Protein AF-A0A937YZQ3-F1 (afdb_monomer)

Sequence (501 aa):
MYTHRLWLLGCLVLGGSLMPALVRADVIVAYEVVPPEAEGGDIDILARLLKADGTLGWEAETPTVLASSAHAETSPVVVADGEGGAFVIYELTFTEGEHKGDMDLVAQHIGADGTLLWNDGEQPVGVATSTGRESHPVALGDGAGGFIVAYEWQGEDGDVDVLAQRMSAEGESRWATDDAPALVGVSPGRERNPVLVPDGAGGVLVLFEWEGPDGTTDVMAQRVTAEGRAAWNNGEQAVDVSASPSNERAVTAVADGAGGALVAFELEFLEGEFKGDVDVMGQRITGDGVVVWNGGEQPSLLASGKGIERHPQAIGDGAGGMMVLFEYEPLEGEFAGDIDIMAQRVDSNGRLLWHDGEQSAAVSAAGGLERAPQLVPLSDGSAIAVLEHEFRNGENAGDIDVVGQRLSREGQLLWNGGEQSTMLSGAKWLERTPVALADGEGGAIVVLTAVGPEGEFEGDEDVWALRVSQEGQLLWHNGEQSVEIAGSDLLERRPGAAVVQ

Radius of gyration: 21.72 Å; Cα contacts (8 Å, |Δi|>4): 1489; chains: 1; bounding box: 56×51×57 Å

Structure (mmCIF, N/CA/C/O backbone):
data_AF-A0A937YZQ3-F1
#
_entry.id   AF-A0A937YZQ3-F1
#
loop_
_atom_site.group_PDB
_atom_site.id
_atom_site.type_symbol
_atom_site.label_atom_id
_atom_site.label_alt_id
_atom_site.label_comp_id
_atom_site.label_asym_id
_atom_site.label_entity_id
_atom_site.label_seq_id
_atom_site.pdbx_PDB_ins_code
_atom_site.Cartn_x
_atom_site.Cartn_y
_atom_site.Cartn_z
_atom_site.occupancy
_atom_site.B_iso_or_equiv
_atom_site.auth_seq_id
_atom_site.auth_comp_id
_atom_site.auth_asym_id
_atom_site.auth_atom_id
_atom_site.pdbx_PDB_model_num
ATOM 1 N N . MET A 1 1 ? 7.169 9.685 3.496 1.00 24.78 1 MET A N 1
ATOM 2 C CA . MET A 1 1 ? 6.270 9.271 4.596 1.00 24.78 1 MET A CA 1
ATOM 3 C C . MET A 1 1 ? 4.826 9.427 4.114 1.00 24.78 1 MET A C 1
ATOM 5 O O . MET A 1 1 ? 4.110 10.309 4.555 1.00 24.78 1 MET A O 1
ATOM 9 N N . TYR A 1 2 ? 4.473 8.610 3.123 1.00 21.83 2 TYR A N 1
ATOM 10 C CA . TYR A 1 2 ? 3.125 8.278 2.654 1.00 21.83 2 TYR A CA 1
ATOM 11 C C . TYR A 1 2 ? 3.290 6.839 2.157 1.00 21.83 2 TYR A C 1
ATOM 13 O O . TYR A 1 2 ? 3.729 6.610 1.038 1.00 21.83 2 TYR A O 1
ATOM 21 N N . THR A 1 3 ? 3.135 5.868 3.053 1.00 23.80 3 THR A N 1
ATOM 22 C CA . THR A 1 3 ? 3.176 4.438 2.728 1.00 23.80 3 THR A CA 1
ATOM 23 C C . THR A 1 3 ? 1.735 3.981 2.538 1.00 23.80 3 THR A C 1
ATOM 25 O O . THR A 1 3 ? 1.056 3.608 3.489 1.00 23.80 3 THR A O 1
ATOM 28 N N . HIS A 1 4 ? 1.238 4.055 1.304 1.00 27.56 4 HIS A N 1
ATOM 29 C CA . HIS A 1 4 ? -0.053 3.477 0.939 1.00 27.56 4 HIS A CA 1
ATOM 30 C C . HIS A 1 4 ? 0.079 1.951 0.882 1.00 27.56 4 HIS A C 1
ATOM 32 O O . HIS A 1 4 ? 0.784 1.407 0.034 1.00 27.56 4 HIS A O 1
ATOM 38 N N . ARG A 1 5 ? -0.571 1.253 1.820 1.00 29.44 5 ARG A N 1
ATOM 39 C CA . ARG A 1 5 ? -0.597 -0.213 1.916 1.00 29.44 5 ARG A CA 1
ATOM 40 C C . ARG A 1 5 ? -1.951 -0.727 1.441 1.00 29.44 5 ARG A C 1
ATOM 42 O O . ARG A 1 5 ? -2.900 -0.788 2.215 1.00 29.44 5 ARG A O 1
ATOM 49 N N . LEU A 1 6 ? -2.027 -1.110 0.169 1.00 27.67 6 LEU A N 1
ATOM 50 C CA . LEU A 1 6 ? -3.216 -1.735 -0.403 1.00 27.67 6 LEU A CA 1
ATOM 51 C C . LEU A 1 6 ? -3.111 -3.263 -0.297 1.00 27.67 6 LEU A C 1
ATOM 53 O O . LEU A 1 6 ? -2.271 -3.899 -0.936 1.00 27.67 6 LEU A O 1
ATOM 57 N N . TRP A 1 7 ? -3.990 -3.862 0.502 1.00 30.78 7 TRP A N 1
ATOM 58 C CA . TRP A 1 7 ? -4.153 -5.310 0.611 1.00 30.78 7 TRP A CA 1
ATOM 59 C C . TRP A 1 7 ? -4.866 -5.850 -0.629 1.00 30.78 7 TRP A C 1
ATOM 61 O O . TRP A 1 7 ? -6.093 -5.927 -0.687 1.00 30.78 7 TRP A O 1
ATOM 71 N N . LEU A 1 8 ? -4.101 -6.251 -1.643 1.00 28.42 8 LEU A N 1
ATOM 72 C CA . LEU A 1 8 ? -4.620 -7.101 -2.709 1.00 28.42 8 LEU A CA 1
ATOM 73 C C . LEU A 1 8 ? -4.782 -8.520 -2.155 1.00 28.42 8 LEU A C 1
ATOM 75 O O . LEU A 1 8 ? -3.819 -9.280 -2.056 1.00 28.42 8 LEU A O 1
ATOM 79 N N . LEU A 1 9 ? -6.024 -8.905 -1.849 1.00 31.12 9 LEU A N 1
ATOM 80 C CA . LEU A 1 9 ? -6.412 -10.313 -1.859 1.00 31.12 9 LEU A CA 1
ATOM 81 C C . LEU A 1 9 ? -6.145 -10.834 -3.281 1.00 31.12 9 LEU A C 1
ATOM 83 O O . LEU A 1 9 ? -6.948 -10.656 -4.199 1.00 31.12 9 LEU A O 1
ATOM 87 N N . GLY A 1 10 ? -4.975 -11.439 -3.479 1.00 26.52 10 GLY A N 1
ATOM 88 C CA . GLY A 1 10 ? -4.596 -12.119 -4.707 1.00 26.52 10 GLY A CA 1
ATOM 89 C C . GLY A 1 10 ? -5.469 -13.349 -4.914 1.00 26.52 10 GLY A C 1
ATOM 90 O O . GLY A 1 10 ? -5.067 -14.465 -4.611 1.00 26.52 10 GLY A O 1
ATOM 91 N N . CYS A 1 11 ? -6.677 -13.164 -5.444 1.00 28.11 11 CYS A N 1
ATOM 92 C CA . CYS A 1 11 ? -7.466 -14.264 -5.975 1.00 28.11 11 CYS A CA 1
ATOM 93 C C . CYS A 1 11 ? -7.140 -14.459 -7.456 1.00 28.11 11 CYS A C 1
ATOM 95 O O . CYS A 1 11 ? -7.618 -13.760 -8.347 1.00 28.11 11 CYS A O 1
ATOM 97 N N . LEU A 1 12 ? -6.302 -15.466 -7.677 1.00 27.59 12 LEU A N 1
ATOM 98 C CA . LEU A 1 12 ? -6.027 -16.148 -8.929 1.00 27.59 12 LEU A CA 1
ATOM 99 C C . LEU A 1 12 ? -7.336 -16.413 -9.712 1.00 27.59 12 LEU A C 1
ATOM 101 O O . LEU A 1 12 ? -8.063 -17.362 -9.418 1.00 27.59 12 LEU A O 1
ATOM 105 N N . VAL A 1 13 ? -7.648 -15.620 -10.743 1.00 27.06 13 VAL A N 1
ATOM 106 C CA . VAL A 1 13 ? -8.699 -15.983 -11.712 1.00 27.06 13 VAL A CA 1
ATOM 107 C C . VAL A 1 13 ? -8.088 -16.928 -12.745 1.00 27.06 13 VAL A C 1
ATOM 109 O O . VAL A 1 13 ? -7.795 -16.555 -13.878 1.00 27.06 13 VAL A O 1
ATOM 112 N N . LEU A 1 14 ? -7.901 -18.192 -12.360 1.00 31.12 14 LEU A N 1
ATOM 113 C CA . LEU A 1 14 ? -7.809 -19.270 -13.340 1.00 31.12 14 LEU A CA 1
ATOM 114 C C . LEU A 1 14 ? -9.235 -19.695 -13.704 1.00 31.12 14 LEU A C 1
ATOM 116 O O . LEU A 1 14 ? -9.968 -20.229 -12.881 1.00 31.12 14 LEU A O 1
ATOM 120 N N . GLY A 1 15 ? -9.613 -19.402 -14.948 1.00 29.16 15 GLY A N 1
ATOM 121 C CA . GLY A 1 15 ? -10.821 -19.827 -15.660 1.00 29.16 15 GLY A CA 1
ATOM 122 C C . GLY A 1 15 ? -11.899 -20.602 -14.889 1.00 29.16 15 GLY A C 1
ATOM 123 O O . GLY A 1 15 ? -11.780 -21.800 -14.663 1.00 29.16 15 GLY A O 1
ATOM 124 N N . GLY A 1 16 ? -13.044 -19.950 -14.672 1.00 30.64 16 GLY A N 1
ATOM 125 C CA . GLY A 1 16 ? -14.343 -20.623 -14.628 1.00 30.64 16 GLY A CA 1
ATOM 126 C C . GLY A 1 16 ? -14.593 -21.579 -13.458 1.00 30.64 16 GLY A C 1
ATOM 127 O O . GLY A 1 16 ? -14.992 -22.718 -13.685 1.00 30.64 16 GLY A O 1
ATOM 128 N N . SER A 1 17 ? -14.505 -21.102 -12.217 1.00 26.30 17 SER A N 1
ATOM 129 C CA . SER A 1 17 ? -15.347 -21.618 -11.131 1.00 26.30 17 SER A CA 1
ATOM 130 C C . SER A 1 17 ? -15.736 -20.485 -10.186 1.00 26.30 17 SER A C 1
ATOM 132 O O . SER A 1 17 ? -14.883 -19.693 -9.801 1.00 26.30 17 SER A O 1
ATOM 134 N N . LEU A 1 18 ? -17.029 -20.402 -9.858 1.00 32.50 18 LEU A N 1
ATOM 135 C CA . LEU A 1 18 ? -17.602 -19.474 -8.878 1.00 32.50 18 LEU A CA 1
ATOM 136 C C . LEU A 1 18 ? -16.758 -19.444 -7.595 1.00 32.50 18 LEU A C 1
ATOM 138 O O . LEU A 1 18 ? -16.436 -20.506 -7.061 1.00 32.50 18 LEU A O 1
ATOM 142 N N . MET A 1 19 ? -16.436 -18.237 -7.120 1.00 35.53 19 MET A N 1
ATOM 143 C CA . MET A 1 19 ? -15.798 -18.022 -5.822 1.00 35.53 19 MET A CA 1
ATOM 144 C C . MET A 1 19 ? -16.588 -18.749 -4.720 1.00 35.53 19 MET A C 1
ATOM 146 O O . MET A 1 19 ? -17.826 -18.736 -4.769 1.00 35.53 19 MET A O 1
ATOM 150 N N . PRO A 1 20 ? -15.938 -19.356 -3.707 1.00 38.88 20 PRO A N 1
ATOM 151 C CA . PRO A 1 20 ? -16.627 -19.527 -2.437 1.00 38.88 20 PRO A CA 1
ATOM 152 C C . PRO A 1 20 ? -17.058 -18.126 -1.985 1.00 38.88 20 PRO A C 1
ATOM 154 O O . PRO A 1 20 ? -16.274 -17.183 -2.072 1.00 38.88 20 PRO A O 1
ATOM 157 N N . ALA A 1 21 ? -18.329 -17.965 -1.610 1.00 40.31 21 ALA A N 1
ATOM 158 C CA . ALA A 1 21 ? -18.823 -16.707 -1.062 1.00 40.31 21 ALA A CA 1
ATOM 159 C C . ALA A 1 21 ? -17.850 -16.239 0.028 1.00 40.31 21 ALA A C 1
ATOM 161 O O . ALA A 1 21 ? -17.507 -17.053 0.890 1.00 40.31 21 ALA A O 1
ATOM 162 N N . LEU A 1 22 ? -17.380 -14.986 -0.033 1.00 47.38 22 LEU A N 1
ATOM 163 C CA . LEU A 1 22 ? -16.597 -14.436 1.066 1.00 47.38 22 LEU A CA 1
ATOM 164 C C . LEU A 1 22 ? -17.481 -14.550 2.315 1.00 47.38 22 LEU A C 1
ATOM 166 O O . LEU A 1 22 ? -18.583 -14.004 2.372 1.00 47.38 22 LEU A O 1
ATOM 170 N N . VAL A 1 23 ? -17.041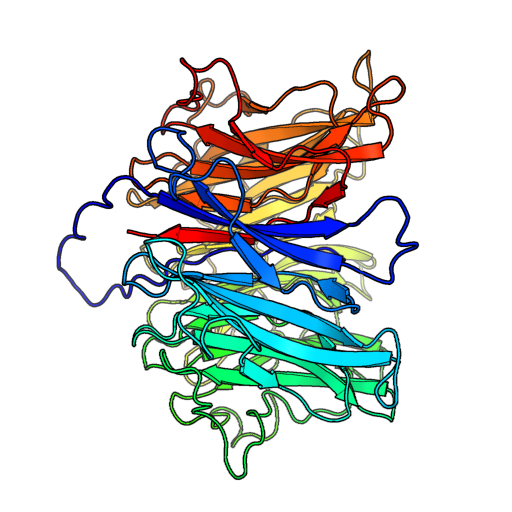 -15.374 3.262 1.00 55.66 23 VAL A N 1
ATOM 171 C CA . VAL A 1 23 ? -17.616 -15.409 4.602 1.00 55.66 23 VAL A CA 1
ATOM 172 C C . VAL A 1 23 ? -17.277 -14.063 5.239 1.00 55.66 23 VAL A C 1
ATOM 174 O O . VAL A 1 23 ? -16.233 -13.489 4.933 1.00 55.66 23 VAL A O 1
ATOM 177 N N . ARG A 1 24 ? -18.184 -13.547 6.072 1.00 70.56 24 ARG A N 1
ATOM 178 C CA . ARG A 1 24 ? -17.981 -12.354 6.903 1.00 70.56 24 ARG A CA 1
ATOM 179 C C . ARG A 1 24 ? -16.530 -12.255 7.388 1.00 70.56 24 ARG A C 1
ATOM 181 O O . ARG A 1 24 ? -16.072 -13.181 8.049 1.00 70.56 24 ARG A O 1
ATOM 188 N N . ALA A 1 25 ? -15.850 -11.163 7.052 1.00 82.06 25 ALA A N 1
ATOM 189 C CA . ALA A 1 25 ? -14.431 -10.996 7.338 1.00 82.06 25 ALA A CA 1
ATOM 190 C C . ALA A 1 25 ? -14.183 -10.609 8.804 1.00 82.06 25 ALA A C 1
ATOM 192 O O . ALA A 1 25 ? -14.633 -9.549 9.246 1.00 82.06 25 ALA A O 1
ATOM 193 N N . ASP A 1 26 ? -13.444 -11.447 9.530 1.00 92.81 26 ASP A N 1
ATOM 194 C CA . ASP A 1 26 ? -12.702 -11.009 10.709 1.00 92.81 26 ASP A CA 1
ATOM 195 C C . ASP A 1 26 ? -11.423 -10.289 10.233 1.00 92.81 26 ASP A C 1
ATOM 197 O O . ASP A 1 26 ? -10.958 -10.498 9.110 1.00 92.81 26 ASP A O 1
ATOM 201 N N . VAL A 1 27 ? -10.850 -9.416 11.058 1.00 95.50 27 VAL A N 1
ATOM 202 C CA . VAL A 1 27 ? -9.657 -8.631 10.713 1.00 95.50 27 VAL A CA 1
ATOM 203 C C . VAL A 1 27 ? -8.654 -8.698 11.854 1.00 95.50 27 VAL A C 1
ATOM 205 O O . VAL A 1 27 ? -9.001 -8.398 12.992 1.00 95.50 27 VAL A O 1
ATOM 208 N N . ILE A 1 28 ? -7.403 -9.050 11.565 1.00 97.31 28 ILE A N 1
ATOM 209 C CA . ILE A 1 28 ? -6.300 -8.833 12.508 1.00 97.31 28 ILE A CA 1
ATOM 210 C C . ILE A 1 28 ? -5.735 -7.444 12.244 1.00 97.31 28 ILE A C 1
ATOM 212 O O . ILE A 1 28 ? -5.369 -7.133 11.112 1.00 97.31 28 ILE A O 1
ATOM 216 N N . VAL A 1 29 ? -5.669 -6.627 13.292 1.00 97.81 29 VAL A N 1
ATOM 217 C CA . VAL A 1 29 ? -5.077 -5.287 13.287 1.00 97.81 29 VAL A CA 1
ATOM 218 C C . VAL A 1 29 ? -3.821 -5.323 14.147 1.00 97.81 29 VAL A C 1
ATOM 220 O O . VAL A 1 29 ? -3.905 -5.750 15.295 1.00 97.81 29 VAL A O 1
ATOM 223 N N . ALA A 1 30 ? -2.685 -4.874 13.618 1.00 98.12 30 ALA A N 1
ATOM 224 C CA . ALA A 1 30 ? -1.459 -4.636 14.377 1.00 98.12 30 ALA A CA 1
ATOM 225 C C . ALA A 1 30 ? -1.111 -3.147 14.340 1.00 98.12 30 ALA A C 1
ATOM 227 O O . ALA A 1 30 ? -1.318 -2.502 13.316 1.00 98.12 30 ALA A O 1
ATOM 228 N N . TYR A 1 31 ? -0.605 -2.592 15.432 1.00 97.81 31 TYR A N 1
ATOM 229 C CA . TYR A 1 31 ? -0.388 -1.153 15.576 1.00 97.81 31 TYR A CA 1
ATOM 230 C C . TYR A 1 31 ? 0.812 -0.860 16.477 1.00 97.81 31 TYR A C 1
ATOM 232 O O . TYR A 1 31 ? 1.198 -1.697 17.296 1.00 97.81 31 TYR A O 1
ATOM 240 N N . GLU A 1 32 ? 1.399 0.322 16.291 1.00 96.69 32 GLU A N 1
ATOM 241 C CA . GLU A 1 32 ? 2.461 0.845 17.153 1.00 96.69 32 GLU A CA 1
ATOM 242 C C . GLU A 1 32 ? 1.862 1.316 18.479 1.00 96.69 32 GLU A C 1
ATOM 244 O O . GLU A 1 32 ? 0.788 1.921 18.483 1.00 96.69 32 GLU A O 1
ATOM 249 N N . VAL A 1 33 ? 2.579 1.090 19.579 1.00 95.25 33 VAL A N 1
ATOM 250 C CA . VAL A 1 33 ? 2.262 1.629 20.904 1.00 95.25 33 VAL A CA 1
ATOM 251 C C . VAL A 1 33 ? 3.473 2.377 21.437 1.00 95.25 33 VAL A C 1
ATOM 253 O O . VAL A 1 33 ? 4.564 1.818 21.532 1.00 95.25 33 VAL A O 1
ATOM 256 N N . VAL A 1 34 ? 3.286 3.647 21.793 1.00 92.62 34 VAL A N 1
ATOM 257 C CA . VAL A 1 34 ? 4.361 4.514 22.285 1.00 92.62 34 VAL A CA 1
ATOM 258 C C . VAL A 1 34 ? 4.093 4.912 23.734 1.00 92.62 34 VAL A C 1
ATOM 260 O O . VAL A 1 34 ? 3.116 5.617 24.010 1.00 92.62 34 VAL A O 1
ATOM 263 N N . PRO A 1 35 ? 4.968 4.525 24.676 1.00 83.75 35 PRO A N 1
ATOM 264 C CA . PRO A 1 35 ? 4.869 4.979 26.051 1.00 83.75 35 PRO A CA 1
ATOM 265 C C . PRO A 1 35 ? 5.081 6.500 26.185 1.00 83.75 35 PRO A C 1
ATOM 267 O O . PRO A 1 35 ? 6.025 7.035 25.601 1.00 83.75 35 PRO A O 1
ATOM 270 N N . PRO A 1 36 ? 4.307 7.210 27.030 1.00 70.38 36 PRO A N 1
ATOM 271 C CA . PRO A 1 36 ? 4.418 8.663 27.209 1.00 70.38 36 PRO A CA 1
ATOM 272 C C . PRO A 1 36 ? 5.802 9.163 27.648 1.00 70.38 36 PRO A C 1
ATOM 274 O O . PRO A 1 36 ? 6.170 10.304 27.378 1.00 70.38 36 PRO A O 1
ATOM 277 N N . GLU A 1 37 ? 6.571 8.330 28.361 1.00 68.44 37 GLU A N 1
ATOM 278 C CA . GLU A 1 37 ? 7.920 8.669 28.842 1.00 68.44 37 GLU A CA 1
ATOM 279 C C . GLU A 1 37 ? 9.034 8.289 27.848 1.00 68.44 37 GLU A C 1
ATOM 281 O O . GLU A 1 37 ? 10.192 8.672 28.038 1.00 68.44 37 GLU A O 1
ATOM 286 N N . ALA A 1 38 ? 8.705 7.555 26.782 1.00 63.38 38 ALA A N 1
ATOM 287 C CA . ALA A 1 38 ? 9.644 7.175 25.742 1.00 63.38 38 ALA A CA 1
ATOM 288 C C . ALA A 1 38 ? 9.706 8.294 24.694 1.00 63.38 38 ALA A C 1
ATOM 290 O O . ALA A 1 38 ? 8.894 8.347 23.776 1.00 63.38 38 ALA A O 1
ATOM 291 N N . GLU A 1 39 ? 10.688 9.200 24.801 1.00 55.12 39 GLU A N 1
ATOM 292 C CA . GLU A 1 39 ? 11.031 10.170 23.742 1.00 55.12 39 GLU A CA 1
ATOM 293 C C . GLU A 1 39 ? 11.555 9.442 22.472 1.00 55.12 39 GLU A C 1
ATOM 295 O O . GLU A 1 39 ? 12.722 9.560 22.101 1.00 55.12 39 GLU A O 1
ATOM 300 N N . GLY A 1 40 ? 10.702 8.651 21.810 1.00 57.34 40 GLY A N 1
ATOM 301 C CA . GLY A 1 40 ? 10.930 8.010 20.510 1.00 57.34 40 GLY A CA 1
ATOM 302 C C . GLY A 1 40 ? 11.887 6.814 20.491 1.00 57.34 40 GLY A C 1
ATOM 303 O O . GLY A 1 40 ? 12.371 6.472 19.415 1.00 57.34 40 GLY A O 1
ATOM 304 N N . GLY A 1 41 ? 12.212 6.223 21.647 1.00 73.50 41 GLY A N 1
ATOM 305 C CA . GLY A 1 41 ? 13.196 5.135 21.747 1.00 73.50 41 GLY A CA 1
ATOM 306 C C . GLY A 1 41 ? 12.641 3.730 22.005 1.00 73.50 41 GLY A C 1
ATOM 307 O O . GLY A 1 41 ? 13.364 2.770 21.759 1.00 73.50 41 GLY A O 1
ATOM 308 N N . ASP A 1 42 ? 11.415 3.637 22.513 1.00 89.12 42 ASP A N 1
ATOM 309 C CA . ASP A 1 42 ? 10.743 2.400 22.925 1.00 89.12 42 ASP A CA 1
ATOM 310 C C . ASP A 1 42 ? 9.369 2.415 22.249 1.00 89.12 42 ASP A C 1
ATOM 312 O O . ASP A 1 42 ? 8.550 3.284 22.563 1.00 89.12 42 ASP A O 1
ATOM 316 N N . ILE A 1 43 ? 9.179 1.595 21.218 1.00 94.56 43 ILE A N 1
ATOM 317 C CA . ILE A 1 43 ? 7.920 1.507 20.467 1.00 94.56 43 ILE A CA 1
ATOM 318 C C . ILE A 1 43 ? 7.588 0.032 20.329 1.00 94.56 43 ILE A C 1
ATOM 320 O O . ILE A 1 43 ? 8.346 -0.705 19.714 1.00 94.56 43 ILE A O 1
ATOM 324 N N . ASP A 1 44 ? 6.434 -0.363 20.849 1.00 95.31 44 ASP A N 1
ATOM 325 C CA . ASP A 1 44 ? 5.981 -1.748 20.843 1.00 95.31 44 ASP A CA 1
ATOM 326 C C . ASP A 1 44 ? 5.022 -2.002 19.674 1.00 95.31 44 ASP A C 1
ATOM 328 O O . ASP A 1 44 ? 4.367 -1.084 19.172 1.00 95.31 44 ASP A O 1
ATOM 332 N N . ILE A 1 45 ? 4.862 -3.271 19.288 1.00 96.94 45 ILE A N 1
ATOM 333 C CA . ILE A 1 45 ? 3.813 -3.694 18.353 1.00 96.94 45 ILE A CA 1
ATOM 334 C C . ILE A 1 45 ? 2.826 -4.592 19.088 1.00 96.94 45 ILE A C 1
ATOM 336 O O . ILE A 1 45 ? 3.173 -5.671 19.582 1.00 96.94 45 ILE A O 1
ATOM 340 N N . LEU A 1 46 ? 1.567 -4.166 19.121 1.00 96.69 46 LEU A N 1
ATOM 341 C CA . LEU A 1 46 ? 0.447 -4.940 19.650 1.00 96.69 46 LEU A CA 1
ATOM 342 C C . LEU A 1 46 ? -0.500 -5.321 18.511 1.00 96.69 46 LEU A C 1
ATOM 344 O O . LEU A 1 46 ? -0.513 -4.692 17.454 1.00 96.69 46 LEU A O 1
ATOM 348 N N . ALA A 1 47 ? -1.302 -6.364 18.721 1.00 96.69 47 ALA A N 1
ATOM 349 C CA . ALA A 1 47 ? -2.344 -6.765 17.792 1.00 96.69 47 ALA A CA 1
ATOM 350 C C . ALA A 1 47 ? -3.659 -7.128 18.471 1.00 96.69 47 ALA A C 1
ATOM 352 O O . ALA A 1 47 ? -3.706 -7.602 19.611 1.00 96.69 47 ALA A O 1
ATOM 353 N N . ARG A 1 48 ? -4.743 -6.966 17.710 1.00 95.31 48 ARG A N 1
ATOM 354 C CA . ARG A 1 48 ? -6.091 -7.343 18.115 1.00 95.31 48 ARG A CA 1
ATOM 355 C C . ARG A 1 48 ? -6.885 -7.941 16.962 1.00 95.31 48 ARG A C 1
ATOM 357 O O . ARG A 1 48 ? -6.764 -7.517 15.816 1.00 95.31 48 ARG A O 1
ATOM 364 N N . LEU A 1 49 ? -7.732 -8.912 17.291 1.00 95.38 49 LEU A N 1
ATOM 365 C CA . LEU A 1 49 ? -8.723 -9.452 16.372 1.00 95.38 49 LEU A CA 1
ATOM 366 C C . LEU A 1 49 ? -10.002 -8.629 16.460 1.00 95.38 49 LEU A C 1
ATOM 368 O O . LEU A 1 49 ? -10.615 -8.538 17.520 1.00 95.38 49 LEU A O 1
ATOM 372 N N . LEU A 1 50 ? -10.430 -8.080 15.338 1.00 93.81 50 LEU A N 1
ATOM 373 C CA . LEU A 1 50 ? -11.720 -7.445 15.155 1.00 93.81 50 LEU A CA 1
ATOM 374 C C . LEU A 1 50 ? -12.654 -8.436 14.470 1.00 93.81 50 LEU A C 1
ATOM 376 O O . LEU A 1 50 ? -12.441 -8.833 13.325 1.00 93.81 50 LEU A O 1
ATOM 380 N N . LYS A 1 51 ? -13.690 -8.862 15.187 1.00 91.75 51 LYS A N 1
ATOM 381 C CA . LYS A 1 51 ? -14.689 -9.781 14.658 1.00 91.75 51 LYS A CA 1
ATOM 382 C C . LYS A 1 51 ? -15.617 -9.068 13.695 1.00 91.75 51 LYS A C 1
ATOM 384 O O . LYS A 1 51 ? -15.942 -7.892 13.849 1.00 91.75 51 LYS A O 1
ATOM 389 N N . ALA A 1 52 ? -16.144 -9.821 12.744 1.00 88.44 52 ALA A N 1
ATOM 390 C CA . ALA A 1 52 ? -17.036 -9.304 11.720 1.00 88.44 52 ALA A CA 1
ATOM 391 C C . ALA A 1 52 ? -18.336 -8.663 12.270 1.00 88.44 52 ALA A C 1
ATOM 393 O O . ALA A 1 52 ? -19.015 -7.896 11.574 1.00 88.44 52 ALA A O 1
ATOM 394 N N . ASP A 1 53 ? -18.724 -8.982 13.509 1.00 87.75 53 ASP A N 1
ATOM 395 C CA . ASP A 1 53 ? -19.855 -8.376 14.222 1.00 87.75 53 ASP A CA 1
ATOM 396 C C . ASP A 1 53 ? -19.510 -7.097 15.008 1.00 87.75 53 ASP A C 1
ATOM 398 O O . ASP A 1 53 ? -20.419 -6.486 15.570 1.00 87.75 53 ASP A O 1
ATOM 402 N N . GLY A 1 54 ? -18.247 -6.666 14.986 1.00 88.75 54 GLY A N 1
ATOM 403 C CA . GLY A 1 54 ? -17.756 -5.466 15.665 1.00 88.75 54 GLY A CA 1
ATOM 404 C C . GLY A 1 54 ? -17.299 -5.718 17.098 1.00 88.75 54 GLY A C 1
ATOM 405 O O . GLY A 1 54 ? -17.027 -4.769 17.824 1.00 88.75 54 GLY A O 1
ATOM 406 N N . THR A 1 55 ? -17.233 -6.977 17.535 1.00 89.62 55 THR A N 1
ATOM 407 C CA . THR A 1 55 ? -16.648 -7.324 18.833 1.00 89.62 55 THR A CA 1
ATOM 408 C C . THR A 1 55 ? -15.144 -7.549 18.712 1.00 89.62 55 THR A C 1
ATOM 410 O O . THR A 1 55 ? -14.637 -7.943 17.662 1.00 89.62 55 THR A O 1
ATOM 413 N N . LEU A 1 56 ? -14.409 -7.305 19.794 1.00 91.19 56 LEU A N 1
ATOM 414 C CA . LEU A 1 56 ? -12.989 -7.638 19.859 1.00 91.19 56 LEU A CA 1
ATOM 415 C C . LEU A 1 56 ? -12.839 -9.111 20.259 1.00 91.19 56 LEU A C 1
ATOM 417 O O . LEU A 1 56 ? -13.498 -9.597 21.179 1.00 91.19 56 LEU A O 1
ATOM 421 N N . GLY A 1 57 ? -12.001 -9.833 19.523 1.00 89.25 57 GLY A N 1
ATOM 422 C CA . GLY A 1 57 ? -11.678 -11.233 19.752 1.00 89.25 57 GLY A CA 1
ATOM 423 C C . GLY A 1 57 ? -10.593 -11.446 20.811 1.00 89.25 57 GLY A C 1
ATOM 424 O O . GLY A 1 57 ? -10.126 -10.512 21.455 1.00 89.25 57 GLY A O 1
ATOM 425 N N . TRP A 1 58 ? -10.199 -12.716 20.954 1.00 87.62 58 TRP A N 1
ATOM 426 C CA . TRP A 1 58 ? -9.162 -13.211 21.870 1.00 87.62 58 TRP A CA 1
ATOM 427 C C . TRP A 1 58 ? -9.448 -13.077 23.371 1.00 87.62 58 TRP A C 1
ATOM 429 O O . TRP A 1 58 ? -8.493 -13.041 24.125 1.00 87.62 58 TRP A O 1
ATOM 439 N N . GLU A 1 59 ? -10.728 -13.098 23.798 1.00 62.62 59 GLU A N 1
ATOM 440 C CA . GLU A 1 59 ? -11.290 -13.313 25.170 1.00 62.62 59 GLU A CA 1
ATOM 441 C C . GLU A 1 59 ? -10.667 -12.537 26.364 1.00 62.62 59 GLU A C 1
ATOM 443 O O . GLU A 1 59 ? -11.233 -12.522 27.457 1.00 62.62 59 GLU A O 1
ATOM 448 N N . ALA A 1 60 ? -9.539 -11.861 26.188 1.00 57.91 60 ALA A N 1
ATOM 449 C CA . ALA A 1 60 ? -8.854 -11.015 27.133 1.00 57.91 60 ALA A CA 1
ATOM 450 C C . ALA A 1 60 ? -9.117 -9.562 26.738 1.00 57.91 60 ALA A C 1
ATOM 452 O O . ALA A 1 60 ? -8.998 -9.167 25.580 1.00 57.91 60 ALA A O 1
ATOM 453 N N . GLU A 1 61 ? -9.433 -8.739 27.733 1.00 64.44 61 GLU A N 1
ATOM 454 C CA . GLU A 1 61 ? -9.514 -7.281 27.582 1.00 64.44 61 GLU A CA 1
ATOM 455 C C . GLU A 1 61 ? -8.191 -6.674 27.069 1.00 64.44 61 GLU A C 1
ATOM 457 O O . GLU A 1 61 ? -8.175 -5.540 26.596 1.00 64.44 61 GLU A O 1
ATOM 462 N N . THR A 1 62 ? -7.090 -7.429 27.136 1.00 78.56 62 THR A N 1
ATOM 463 C CA . THR A 1 62 ? -5.745 -7.015 26.736 1.00 78.56 62 THR A CA 1
ATOM 464 C C . THR A 1 62 ? -5.406 -7.475 25.312 1.00 78.56 62 THR A C 1
ATOM 466 O O . THR A 1 62 ? -5.553 -8.667 25.028 1.00 78.56 62 THR A O 1
ATOM 469 N N . PRO A 1 63 ? -4.894 -6.584 24.446 1.00 91.31 63 PRO A N 1
ATOM 470 C CA . PRO A 1 63 ? -4.326 -6.957 23.151 1.00 91.31 63 PRO A CA 1
ATOM 471 C C . PRO A 1 63 ? -3.166 -7.956 23.277 1.00 91.31 63 PRO A C 1
ATOM 473 O O . PRO A 1 63 ? -2.525 -8.065 24.327 1.00 91.31 63 PRO A O 1
ATOM 476 N N . THR A 1 64 ? -2.868 -8.658 22.186 1.00 94.12 64 THR A N 1
ATOM 477 C CA . THR A 1 64 ? -1.696 -9.534 22.095 1.00 94.12 64 THR A CA 1
ATOM 478 C C . THR A 1 64 ? -0.452 -8.685 21.855 1.00 94.12 64 THR A C 1
ATOM 480 O O . THR A 1 64 ? -0.401 -7.930 20.889 1.00 94.12 64 THR A O 1
ATOM 483 N N . VAL A 1 65 ? 0.569 -8.826 22.699 1.00 94.56 65 VAL A N 1
ATOM 484 C CA . VAL A 1 65 ? 1.878 -8.191 22.486 1.00 94.56 65 VAL A CA 1
ATOM 485 C C . VAL A 1 65 ? 2.659 -9.018 21.468 1.00 94.56 65 VAL A C 1
ATOM 487 O O . VAL A 1 65 ? 2.962 -10.178 21.739 1.00 94.56 65 VAL A O 1
ATOM 490 N N . LEU A 1 66 ? 2.954 -8.445 20.299 1.00 95.44 66 LEU A N 1
ATOM 491 C CA . LEU A 1 66 ? 3.767 -9.087 19.258 1.00 95.44 66 LEU A CA 1
ATOM 492 C C . LEU A 1 66 ? 5.255 -8.823 19.472 1.00 95.44 66 LEU A C 1
ATOM 494 O O . LEU A 1 66 ? 6.072 -9.718 19.257 1.00 95.44 66 LEU A O 1
ATOM 498 N N . ALA A 1 67 ? 5.583 -7.603 19.896 1.00 94.75 67 ALA A N 1
ATOM 499 C CA . ALA A 1 67 ? 6.934 -7.168 20.196 1.00 94.75 67 ALA A CA 1
ATOM 500 C C . ALA A 1 67 ? 6.903 -6.100 21.290 1.00 94.75 67 ALA A C 1
ATOM 502 O O . ALA A 1 67 ? 6.047 -5.218 21.255 1.00 94.75 67 ALA A O 1
ATOM 503 N N . SER A 1 68 ? 7.810 -6.223 22.257 1.00 93.50 68 SER A N 1
ATOM 504 C CA . SER A 1 68 ? 7.965 -5.259 23.349 1.00 93.50 68 SER A CA 1
ATOM 505 C C . SER A 1 68 ? 9.400 -5.224 23.876 1.00 93.50 68 SER A C 1
ATOM 507 O O . SER A 1 68 ? 9.651 -5.409 25.077 1.00 93.50 68 SER A O 1
ATOM 509 N N . SER A 1 69 ? 10.372 -5.206 22.961 1.00 91.50 69 SER A N 1
ATOM 510 C CA . SER A 1 69 ? 11.772 -5.053 23.353 1.00 91.50 69 SER A CA 1
ATOM 511 C C . SER A 1 69 ? 12.050 -3.594 23.723 1.00 91.50 69 SER A C 1
ATOM 513 O O . SER A 1 69 ? 11.213 -2.742 23.512 1.00 91.50 69 SER A O 1
ATOM 515 N N . ALA A 1 70 ? 13.230 -3.282 24.265 1.00 90.19 70 ALA A N 1
ATOM 516 C CA . ALA A 1 70 ? 13.594 -1.896 24.601 1.00 90.19 70 ALA A CA 1
ATOM 517 C C . ALA A 1 70 ? 13.981 -1.048 23.365 1.00 90.19 70 ALA A C 1
ATOM 519 O O . ALA A 1 70 ? 14.791 -0.120 23.464 1.00 90.19 70 ALA A O 1
ATOM 520 N N . HIS A 1 71 ? 13.542 -1.457 22.179 1.00 92.44 71 HIS A N 1
ATOM 521 C CA . HIS A 1 71 ? 13.926 -0.894 20.893 1.00 92.44 71 HIS A CA 1
ATOM 522 C C . HIS A 1 71 ? 12.711 -0.236 20.239 1.00 92.44 71 HIS A C 1
ATOM 524 O O . HIS A 1 71 ? 11.688 -0.025 20.879 1.00 92.44 71 HIS A O 1
ATOM 530 N N . ALA A 1 72 ? 12.867 0.229 19.003 1.00 94.62 72 ALA A N 1
ATOM 531 C CA . ALA A 1 72 ? 11.742 0.783 18.271 1.00 94.62 72 ALA A CA 1
ATOM 532 C C . ALA A 1 72 ? 11.274 -0.225 17.225 1.00 94.62 72 ALA A C 1
ATOM 534 O O . ALA A 1 72 ? 11.955 -0.434 16.216 1.00 94.62 72 ALA A O 1
ATOM 535 N N . GLU A 1 73 ? 10.107 -0.807 17.467 1.00 96.19 73 GLU A N 1
ATOM 536 C CA . GLU A 1 73 ? 9.384 -1.673 16.556 1.00 96.19 73 GLU A CA 1
ATOM 537 C C . GLU A 1 73 ? 8.325 -0.855 15.803 1.00 96.19 73 GLU A C 1
ATOM 539 O O . GLU A 1 73 ? 7.362 -0.364 16.387 1.00 96.19 73 GLU A O 1
ATOM 544 N N . THR A 1 74 ? 8.509 -0.653 14.494 1.00 96.44 74 THR A N 1
ATOM 545 C CA . THR A 1 74 ? 7.703 0.305 13.712 1.00 96.44 74 THR A CA 1
ATOM 546 C C . THR A 1 74 ? 7.158 -0.269 12.410 1.00 96.44 74 THR A C 1
ATOM 548 O O . THR A 1 74 ? 7.601 -1.304 11.908 1.00 96.44 74 THR A O 1
ATOM 551 N N . SER A 1 75 ? 6.195 0.444 11.820 1.00 95.50 75 SER A N 1
ATOM 552 C CA . SER A 1 75 ? 5.713 0.198 10.455 1.00 95.50 75 SER A CA 1
ATOM 553 C C . SER A 1 75 ? 5.120 -1.215 10.210 1.00 95.50 75 SER A C 1
ATOM 555 O O . SER A 1 75 ? 5.439 -1.828 9.183 1.00 95.50 75 SER A O 1
ATOM 557 N N . PRO A 1 76 ? 4.195 -1.743 11.042 1.00 97.75 76 PRO A N 1
ATOM 558 C CA . PRO A 1 76 ? 3.730 -3.139 10.965 1.00 97.75 76 PRO A CA 1
ATOM 559 C C . PRO A 1 76 ? 2.918 -3.474 9.696 1.00 97.75 76 PRO A C 1
ATOM 561 O O . PRO A 1 76 ? 1.869 -2.886 9.439 1.00 97.75 76 PRO A O 1
ATOM 564 N N . VAL A 1 77 ? 3.375 -4.436 8.889 1.00 98.12 77 VAL A N 1
ATOM 565 C CA . VAL A 1 77 ? 2.671 -5.027 7.730 1.00 98.12 77 VAL A CA 1
ATOM 566 C C . VAL A 1 77 ? 2.025 -6.347 8.159 1.00 98.12 77 VAL A C 1
ATOM 568 O O . VAL A 1 77 ? 2.725 -7.220 8.654 1.00 98.12 77 VAL A O 1
ATOM 571 N N . VAL A 1 78 ? 0.721 -6.539 7.941 1.00 98.44 78 VAL A N 1
ATOM 572 C CA . VAL A 1 78 ? -0.039 -7.693 8.474 1.00 98.44 78 VAL A CA 1
ATOM 573 C C . VAL A 1 78 ? -0.539 -8.621 7.370 1.00 98.44 78 VAL A C 1
ATOM 575 O O . VAL A 1 78 ? -1.622 -8.411 6.861 1.00 98.44 78 VAL A O 1
ATOM 578 N N . VAL A 1 79 ? 0.193 -9.659 6.976 1.00 97.88 79 VAL A N 1
ATOM 579 C CA . VAL A 1 79 ? -0.220 -10.576 5.896 1.00 97.88 79 VAL A CA 1
ATOM 580 C C . VAL A 1 79 ? -1.032 -11.747 6.443 1.00 97.88 79 VAL A C 1
ATOM 582 O O . VAL A 1 79 ? -0.521 -12.503 7.256 1.00 97.88 79 VAL A O 1
ATOM 585 N N . ALA A 1 80 ? -2.266 -11.956 5.975 1.00 96.25 80 ALA A N 1
ATOM 586 C CA . ALA A 1 80 ? -3.065 -13.125 6.367 1.00 96.25 80 ALA A CA 1
ATOM 587 C C . ALA A 1 80 ? -2.357 -14.450 6.022 1.00 96.25 80 ALA A C 1
ATOM 589 O O . ALA A 1 80 ? -1.813 -14.598 4.926 1.00 96.25 80 ALA A O 1
ATOM 590 N N . ASP A 1 81 ? -2.411 -15.427 6.930 1.00 95.56 81 ASP A N 1
ATOM 591 C CA . ASP A 1 81 ? -1.760 -16.736 6.749 1.00 95.56 81 ASP A CA 1
ATOM 592 C C . ASP A 1 81 ? -2.617 -17.759 5.977 1.00 95.56 81 ASP A C 1
ATOM 594 O O . ASP A 1 81 ? -2.121 -18.793 5.530 1.00 95.56 81 ASP A O 1
ATOM 598 N N . GLY A 1 82 ? -3.905 -17.458 5.777 1.00 92.62 82 GLY A N 1
ATOM 599 C CA . GLY A 1 82 ? -4.876 -18.347 5.132 1.00 92.62 82 GLY A CA 1
ATOM 600 C C . GLY A 1 82 ? -5.499 -19.405 6.056 1.00 92.62 82 GLY A C 1
ATOM 601 O O . GLY A 1 82 ? -6.336 -20.181 5.596 1.00 92.62 82 GLY A O 1
ATOM 602 N N . GLU A 1 83 ? -5.140 -19.417 7.341 1.00 93.31 83 GLU A N 1
ATOM 603 C CA . GLU A 1 83 ? -5.634 -20.322 8.390 1.00 93.31 83 GLU A CA 1
ATOM 604 C C . GLU A 1 83 ? -6.319 -19.572 9.555 1.00 93.31 83 GLU A C 1
ATOM 606 O O . GLU A 1 83 ? -6.608 -20.156 10.602 1.00 93.31 83 GLU A O 1
ATOM 611 N N . GLY A 1 84 ? -6.617 -18.284 9.357 1.00 92.56 84 GLY A N 1
ATOM 612 C CA . GLY A 1 84 ? -7.304 -17.415 10.319 1.00 92.56 84 GLY A CA 1
ATOM 613 C C . GLY A 1 84 ? -6.361 -16.564 11.177 1.00 92.56 84 GLY A C 1
ATOM 614 O O . GLY A 1 84 ? -6.830 -15.763 11.984 1.00 92.56 84 GLY A O 1
ATOM 615 N N . GLY A 1 85 ? -5.049 -16.728 11.007 1.00 96.19 85 GLY A N 1
ATOM 616 C CA . GLY A 1 85 ? -4.000 -15.918 11.612 1.00 96.19 85 GLY A CA 1
ATOM 617 C C . GLY A 1 85 ? -3.347 -14.952 10.616 1.00 96.19 85 GLY A C 1
ATOM 618 O O . GLY A 1 85 ? -3.860 -14.683 9.523 1.00 96.19 85 GLY A O 1
ATOM 619 N N . ALA A 1 86 ? -2.196 -14.403 11.002 1.00 97.94 86 ALA A N 1
ATOM 620 C CA . ALA A 1 86 ? -1.422 -13.482 10.179 1.00 97.94 86 ALA A CA 1
ATOM 621 C C . ALA A 1 86 ? 0.080 -13.506 10.500 1.00 97.94 86 ALA A C 1
ATOM 623 O O . ALA A 1 86 ? 0.498 -13.729 11.634 1.00 97.94 86 ALA A O 1
ATOM 624 N N . PHE A 1 87 ? 0.895 -13.185 9.503 1.00 98.62 87 PHE A N 1
ATOM 625 C CA . PHE A 1 87 ? 2.281 -12.767 9.660 1.00 98.62 87 PHE A CA 1
ATOM 626 C C . PHE A 1 87 ? 2.327 -11.254 9.860 1.00 98.62 87 PHE A C 1
ATOM 628 O O . PHE A 1 87 ? 1.782 -10.509 9.048 1.00 98.62 87 PHE A O 1
ATOM 635 N N . VAL A 1 88 ? 2.997 -10.784 10.907 1.00 98.62 88 VAL A N 1
ATOM 636 C CA . VAL A 1 88 ? 3.232 -9.357 11.139 1.00 98.62 88 VAL A CA 1
ATOM 637 C C . VAL A 1 88 ? 4.710 -9.069 10.937 1.00 98.62 88 VAL A C 1
ATOM 639 O O . VAL A 1 88 ? 5.530 -9.522 11.729 1.00 98.62 88 VAL A O 1
ATOM 642 N N . ILE A 1 89 ? 5.035 -8.349 9.863 1.00 98.69 89 ILE A N 1
ATOM 643 C CA . ILE A 1 89 ? 6.386 -7.904 9.507 1.00 98.69 89 ILE A CA 1
ATOM 644 C C . ILE A 1 89 ? 6.561 -6.473 10.001 1.00 98.69 89 ILE A C 1
ATOM 646 O O . ILE A 1 89 ? 5.700 -5.635 9.742 1.00 98.69 89 ILE A O 1
ATOM 650 N N . TYR A 1 90 ? 7.657 -6.170 10.681 1.00 98.50 90 TYR A N 1
ATOM 651 C CA . TYR A 1 90 ? 7.916 -4.836 11.214 1.00 98.50 90 TYR A CA 1
ATOM 652 C C . TYR A 1 90 ? 9.412 -4.513 11.192 1.00 98.50 90 TYR A C 1
ATOM 654 O O . TYR A 1 90 ? 10.264 -5.399 11.099 1.00 98.50 90 TYR A O 1
ATOM 662 N N . GLU A 1 91 ? 9.710 -3.220 11.233 1.00 97.94 91 GLU A N 1
ATOM 663 C CA . GLU A 1 91 ? 11.069 -2.693 11.347 1.00 97.94 91 GLU A CA 1
ATOM 664 C C . GLU A 1 91 ? 11.498 -2.767 12.812 1.00 97.94 91 GLU A C 1
ATOM 666 O O . GLU A 1 91 ? 10.746 -2.333 13.679 1.00 97.94 91 GLU A O 1
ATOM 671 N N . LEU A 1 92 ? 12.693 -3.285 13.092 1.00 96.62 92 LEU A N 1
ATOM 672 C CA . LEU A 1 92 ? 13.296 -3.303 14.424 1.00 96.62 92 LEU A CA 1
ATOM 673 C C . LEU A 1 92 ? 14.525 -2.395 14.424 1.00 96.62 92 LEU A C 1
ATOM 675 O O . LEU A 1 92 ? 15.584 -2.767 13.924 1.00 96.62 92 LEU A O 1
ATOM 679 N N . THR A 1 93 ? 14.395 -1.199 14.996 1.00 95.19 93 THR A N 1
ATOM 680 C CA . THR A 1 93 ? 15.506 -0.248 15.117 1.00 95.19 93 THR A CA 1
ATOM 681 C C . THR A 1 93 ? 16.148 -0.340 16.489 1.00 95.19 93 THR A C 1
ATOM 683 O O . THR A 1 93 ? 15.553 0.046 17.496 1.00 95.19 93 THR A O 1
ATOM 686 N N . PHE A 1 94 ? 17.411 -0.752 16.537 1.00 93.31 94 PHE A N 1
ATOM 687 C CA . PHE A 1 94 ? 18.153 -0.863 17.788 1.00 93.31 94 PHE A CA 1
ATOM 688 C C . PHE A 1 94 ? 18.490 0.525 18.344 1.00 93.31 94 PHE A C 1
ATOM 690 O O . PHE A 1 94 ? 19.286 1.286 17.786 1.00 93.31 94 PHE A O 1
ATOM 697 N N . THR A 1 95 ? 17.906 0.874 19.485 1.00 91.38 95 THR A N 1
ATOM 698 C CA . THR A 1 95 ? 18.065 2.204 20.103 1.00 91.38 95 THR A CA 1
ATOM 699 C C . THR A 1 95 ? 19.224 2.274 21.102 1.00 91.38 95 THR A C 1
ATOM 701 O O . THR A 1 95 ? 19.721 3.363 21.430 1.00 91.38 95 THR A O 1
ATOM 704 N N . GLU A 1 96 ? 19.744 1.119 21.515 1.00 8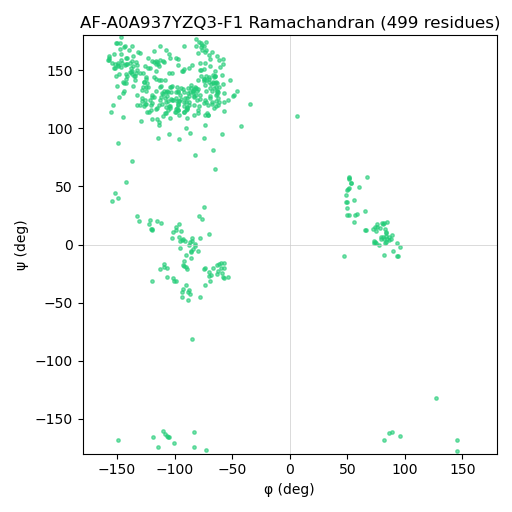9.94 96 GLU A N 1
ATOM 705 C CA . GLU A 1 96 ? 20.885 0.957 22.412 1.00 89.94 96 GLU A CA 1
ATOM 706 C C . GLU A 1 96 ? 21.728 -0.289 22.077 1.00 89.94 96 GLU A C 1
ATOM 708 O O . GLU A 1 96 ? 21.438 -1.021 21.137 1.00 89.94 96 GLU A O 1
ATOM 713 N N . GLY A 1 97 ? 22.814 -0.510 22.826 1.00 89.31 97 GLY A N 1
ATOM 714 C CA . GLY A 1 97 ? 23.701 -1.663 22.634 1.00 89.31 97 GLY A CA 1
ATOM 715 C C . GLY A 1 97 ? 24.742 -1.500 21.519 1.00 89.31 97 GLY A C 1
ATOM 716 O O . GLY A 1 97 ? 25.002 -0.398 21.034 1.00 89.31 97 GLY A O 1
ATOM 717 N N . GLU A 1 98 ? 25.391 -2.613 21.159 1.00 89.12 98 GLU A N 1
ATOM 718 C CA . GLU A 1 98 ? 26.449 -2.653 20.132 1.00 89.12 98 GLU A CA 1
ATOM 719 C C . GLU A 1 98 ? 25.905 -2.430 18.711 1.00 89.12 98 GLU A C 1
ATOM 721 O O . GLU A 1 98 ? 26.641 -1.935 17.862 1.00 89.12 98 GLU A O 1
ATOM 726 N N . HIS A 1 99 ? 24.616 -2.709 18.493 1.00 88.88 99 HIS A N 1
ATOM 727 C CA . HIS A 1 99 ? 23.900 -2.542 17.222 1.00 88.88 99 HIS A CA 1
ATOM 728 C C . HIS A 1 99 ? 23.164 -1.197 17.117 1.00 88.88 99 HIS A C 1
ATOM 730 O O . HIS A 1 99 ? 22.348 -1.001 16.229 1.00 88.88 99 HIS A O 1
ATOM 736 N N . LYS A 1 100 ? 23.412 -0.239 18.022 1.00 90.94 100 LYS A N 1
ATOM 737 C CA . LYS A 1 100 ? 22.656 1.021 18.050 1.00 90.94 100 LYS A CA 1
ATOM 738 C C . LYS A 1 100 ? 22.667 1.742 16.692 1.00 90.94 100 LYS A C 1
ATOM 740 O O . LYS A 1 100 ? 23.724 2.153 16.214 1.00 90.94 100 LYS A O 1
ATOM 745 N N . GLY A 1 101 ? 21.475 2.025 16.170 1.00 88.00 101 GLY A N 1
ATOM 746 C CA . GLY A 1 101 ? 21.241 2.715 14.900 1.00 88.00 101 GLY A CA 1
ATOM 747 C C . GLY A 1 101 ? 21.050 1.783 13.705 1.00 88.00 101 GLY A C 1
ATOM 748 O O . GLY A 1 101 ? 20.654 2.276 12.644 1.00 88.00 101 GLY A O 1
ATOM 749 N N . ASP A 1 102 ? 21.308 0.490 13.894 1.00 92.06 102 ASP A N 1
ATOM 750 C CA . ASP A 1 102 ? 20.962 -0.576 12.963 1.00 92.06 102 ASP A CA 1
ATOM 751 C C . ASP A 1 102 ? 19.440 -0.768 12.907 1.00 92.06 102 ASP A C 1
ATOM 753 O O . ASP A 1 102 ? 18.727 -0.407 13.856 1.00 92.06 102 ASP A O 1
ATOM 757 N N . MET A 1 103 ? 18.942 -1.265 11.781 1.00 95.19 103 MET A N 1
ATOM 758 C CA . MET A 1 103 ? 17.513 -1.423 11.528 1.00 95.19 103 MET A CA 1
ATOM 759 C C . MET A 1 103 ? 17.289 -2.687 10.713 1.00 95.19 103 MET A C 1
ATOM 761 O O . MET A 1 103 ? 17.603 -2.692 9.529 1.00 95.19 103 MET A O 1
ATOM 765 N N . ASP A 1 104 ? 16.697 -3.688 11.355 1.00 96.50 104 ASP A N 1
ATOM 766 C CA . ASP A 1 104 ? 16.385 -4.982 10.756 1.00 96.50 104 ASP A CA 1
ATOM 767 C C . ASP A 1 104 ? 14.919 -5.048 10.312 1.00 96.50 104 ASP A C 1
ATOM 769 O O . ASP A 1 104 ? 14.048 -4.352 10.847 1.00 96.50 104 ASP A O 1
ATOM 773 N N . LEU A 1 105 ? 14.614 -5.989 9.417 1.00 97.50 105 LEU A N 1
ATOM 774 C CA . LEU A 1 105 ? 13.252 -6.473 9.210 1.00 97.50 105 LEU A CA 1
ATOM 775 C C . LEU A 1 105 ? 13.055 -7.822 9.877 1.00 97.50 105 LEU A C 1
ATOM 777 O O . LEU A 1 105 ? 13.721 -8.816 9.572 1.00 97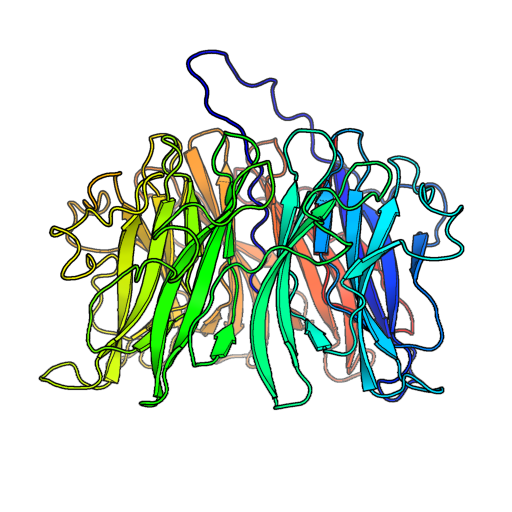.50 105 LEU A O 1
ATOM 781 N N . VAL A 1 106 ? 12.057 -7.873 10.745 1.00 98.00 106 VAL A N 1
ATOM 782 C CA . VAL A 1 106 ? 11.695 -9.070 11.495 1.00 98.00 106 VAL A CA 1
ATOM 783 C C . VAL A 1 106 ? 10.198 -9.329 11.373 1.00 98.00 106 VAL A C 1
ATOM 785 O O . VAL A 1 106 ? 9.431 -8.479 10.916 1.00 98.00 106 VAL A O 1
ATOM 788 N N . ALA A 1 107 ? 9.768 -10.531 11.740 1.00 98.25 107 ALA A N 1
ATOM 789 C CA . ALA A 1 107 ? 8.366 -10.899 11.699 1.00 98.25 107 ALA A CA 1
ATOM 790 C C . ALA A 1 107 ? 7.962 -11.846 12.830 1.00 98.25 107 ALA A C 1
ATOM 792 O O . ALA A 1 107 ? 8.772 -12.606 13.364 1.00 98.25 107 ALA A O 1
ATOM 793 N N . GLN A 1 108 ? 6.672 -11.831 13.148 1.00 98.19 108 GLN A N 1
ATOM 794 C CA . GLN A 1 108 ? 6.025 -12.772 14.057 1.00 98.19 108 GLN A CA 1
ATOM 795 C C . GLN A 1 108 ? 4.795 -13.390 13.378 1.00 98.19 108 GLN A C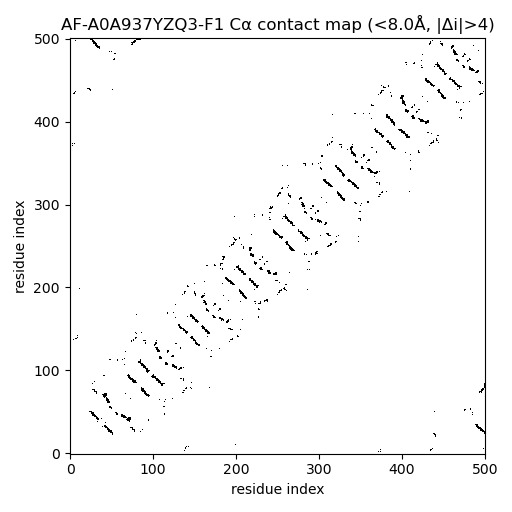 1
ATOM 797 O O . GLN A 1 108 ? 4.125 -12.730 12.585 1.00 98.19 108 GLN A O 1
ATOM 802 N N . HIS A 1 109 ? 4.479 -14.648 13.687 1.00 98.31 109 HIS A N 1
ATOM 803 C CA . HIS A 1 109 ? 3.279 -15.334 13.198 1.00 98.31 109 HIS A CA 1
ATOM 804 C C . HIS A 1 109 ? 2.267 -15.448 14.336 1.00 98.31 109 HIS A C 1
ATOM 806 O O . HIS A 1 109 ? 2.534 -16.106 15.338 1.00 98.31 109 HIS A O 1
ATOM 812 N N . ILE A 1 110 ? 1.117 -14.791 14.201 1.00 97.00 110 ILE A N 1
ATOM 813 C CA . ILE A 1 110 ? 0.015 -14.846 15.163 1.00 97.00 110 ILE A CA 1
ATOM 814 C C . ILE A 1 110 ? -1.098 -15.750 14.632 1.00 97.00 110 ILE A C 1
ATOM 816 O O . ILE A 1 110 ? -1.587 -15.558 13.523 1.00 97.00 110 ILE A O 1
ATOM 820 N N . GLY A 1 111 ? -1.493 -16.749 15.418 1.00 95.62 111 GLY A N 1
ATOM 821 C CA . GLY A 1 111 ? -2.563 -17.679 15.074 1.00 95.62 111 GLY A CA 1
ATOM 822 C C . GLY A 1 111 ? -3.961 -17.083 15.256 1.00 95.62 111 GLY A C 1
ATOM 823 O O . GLY A 1 111 ? -4.150 -16.042 15.887 1.00 95.62 111 GLY A O 1
ATOM 824 N N . ALA A 1 112 ? -4.975 -17.796 14.761 1.00 93.94 112 ALA A N 1
ATOM 825 C CA . ALA A 1 112 ? -6.380 -17.380 14.841 1.00 93.94 112 ALA A CA 1
ATOM 826 C C . ALA A 1 112 ? -6.899 -17.169 16.279 1.00 93.94 112 ALA A C 1
ATOM 828 O O . ALA A 1 112 ? -7.852 -16.420 16.507 1.00 93.94 112 ALA A O 1
ATOM 829 N N . ASP A 1 113 ? -6.283 -17.822 17.264 1.00 92.75 113 ASP A N 1
ATOM 830 C CA . ASP A 1 113 ? -6.598 -17.695 18.690 1.00 92.75 113 ASP A CA 1
ATOM 831 C C . ASP A 1 113 ? -5.732 -16.659 19.428 1.00 92.75 113 ASP A C 1
ATOM 833 O O . ASP A 1 113 ? -5.890 -16.493 20.637 1.00 92.75 113 ASP A O 1
ATOM 837 N N . GLY A 1 114 ? -4.859 -15.949 18.708 1.00 93.75 114 GLY A N 1
ATOM 838 C CA . GLY A 1 114 ? -3.990 -14.909 19.248 1.00 93.75 114 GLY A CA 1
ATOM 839 C C . GLY A 1 114 ? -2.672 -15.441 19.803 1.00 93.75 114 GLY A C 1
ATOM 840 O O . GLY A 1 114 ? -1.895 -14.668 20.356 1.00 93.75 114 GLY A O 1
ATOM 841 N N . THR A 1 115 ? -2.397 -16.743 19.675 1.00 94.44 115 THR A N 1
ATOM 842 C CA . THR A 1 115 ? -1.116 -17.321 20.096 1.00 94.44 115 THR A CA 1
ATOM 843 C C . THR A 1 115 ? 0.007 -16.967 19.122 1.00 94.44 115 THR A C 1
ATOM 845 O O . THR A 1 115 ? -0.200 -16.928 17.912 1.00 94.44 115 THR A O 1
ATOM 848 N N . LEU A 1 116 ? 1.210 -16.711 19.645 1.00 96.19 116 LEU A N 1
ATOM 849 C CA . LEU A 1 116 ? 2.405 -16.509 18.824 1.00 96.19 116 LEU A CA 1
ATOM 850 C C . LEU A 1 116 ? 2.993 -17.871 18.453 1.00 96.19 116 LEU A C 1
ATOM 852 O O . LEU A 1 116 ? 3.329 -18.671 19.327 1.00 96.19 116 LEU A O 1
ATOM 856 N N . LEU A 1 117 ? 3.070 -18.143 17.155 1.00 96.88 117 LEU A N 1
ATOM 857 C CA . LEU A 1 117 ? 3.386 -19.456 16.600 1.00 96.88 117 LEU A CA 1
ATOM 858 C C . LEU A 1 117 ? 4.882 -19.648 16.332 1.00 96.88 117 LEU A C 1
ATOM 860 O O . LEU A 1 117 ? 5.329 -20.791 16.215 1.00 96.88 117 LEU A O 1
ATOM 864 N N . TRP A 1 118 ? 5.674 -18.571 16.272 1.00 97.81 118 TRP A N 1
ATOM 865 C CA . TRP A 1 118 ? 7.130 -18.667 16.164 1.00 97.81 118 TRP A CA 1
ATOM 866 C C . TRP A 1 118 ? 7.821 -18.382 17.494 1.00 97.81 118 TRP A C 1
ATOM 868 O O . TRP A 1 118 ? 7.494 -17.430 18.204 1.00 97.81 118 TRP A O 1
ATOM 878 N N . ASN A 1 119 ? 8.813 -19.224 17.804 1.00 93.88 119 ASN A N 1
ATOM 879 C CA . ASN A 1 119 ? 9.693 -19.115 18.973 1.00 93.88 119 ASN A CA 1
ATOM 880 C C . ASN A 1 119 ? 8.954 -18.913 20.308 1.00 93.88 119 ASN A C 1
ATOM 882 O O . ASN A 1 119 ? 9.460 -18.220 21.188 1.00 93.88 119 ASN A O 1
ATOM 886 N N . ASP A 1 120 ? 7.744 -19.468 20.440 1.00 88.06 120 ASP A N 1
ATOM 887 C CA . ASP A 1 120 ? 6.862 -19.287 21.602 1.00 88.06 120 ASP A CA 1
ATOM 888 C C . ASP A 1 120 ? 6.638 -17.803 21.986 1.00 88.06 120 ASP A C 1
ATOM 890 O O . ASP A 1 120 ? 6.357 -17.483 23.142 1.00 88.06 120 ASP A O 1
ATOM 894 N N . GLY A 1 121 ? 6.780 -16.883 21.022 1.00 88.81 121 GLY A N 1
ATOM 895 C CA . GLY A 1 121 ? 6.668 -15.442 21.238 1.00 88.81 121 GLY A CA 1
ATOM 896 C C . GLY A 1 121 ? 7.880 -14.767 21.886 1.00 88.81 121 GLY A C 1
ATOM 897 O O . GLY A 1 121 ? 7.847 -13.559 22.089 1.00 88.81 121 GLY A O 1
ATOM 898 N N . GLU A 1 122 ? 8.950 -15.500 22.215 1.00 87.75 122 GLU A N 1
ATOM 899 C CA . GLU A 1 122 ? 10.111 -14.926 22.911 1.00 87.75 122 GLU A CA 1
ATOM 900 C C . GLU A 1 122 ? 10.976 -14.045 22.001 1.00 87.75 122 GLU A C 1
ATOM 902 O O . GLU A 1 122 ? 11.567 -13.070 22.466 1.00 87.75 122 GLU A O 1
ATOM 907 N N . GLN A 1 123 ? 11.093 -14.407 20.720 1.00 90.50 123 GLN A N 1
ATOM 908 C CA . GLN A 1 123 ? 11.893 -13.680 19.733 1.00 90.50 123 GLN A CA 1
ATOM 909 C C . GLN A 1 123 ? 11.221 -13.708 18.361 1.00 90.50 123 GLN A C 1
ATOM 911 O O . GLN A 1 123 ? 10.739 -14.768 17.944 1.00 90.50 123 GLN A O 1
ATOM 916 N N . PRO A 1 124 ? 11.225 -12.590 17.620 1.00 95.38 124 PRO A N 1
ATOM 917 C CA . PRO A 1 124 ? 10.756 -12.603 16.247 1.00 95.38 124 PRO A CA 1
ATOM 918 C C . PRO A 1 124 ? 11.730 -13.361 15.340 1.00 95.38 124 PRO A C 1
ATOM 920 O O . PRO A 1 124 ? 12.886 -13.613 15.684 1.00 95.38 124 PRO A O 1
ATOM 923 N N . VAL A 1 125 ? 11.249 -13.738 14.162 1.00 96.81 125 VAL A N 1
ATOM 924 C CA . VAL A 1 125 ? 12.062 -14.337 13.103 1.00 96.81 125 VAL A CA 1
ATOM 925 C C . VAL A 1 125 ? 12.674 -13.224 12.258 1.00 96.81 125 VAL A C 1
ATOM 927 O O . VAL A 1 125 ? 11.966 -12.323 11.814 1.00 96.81 125 VAL A O 1
ATOM 930 N N . GLY A 1 126 ? 13.982 -13.298 12.012 1.00 95.50 126 GLY A N 1
ATOM 931 C CA . GLY A 1 126 ? 14.670 -12.392 11.092 1.00 95.50 126 GLY A CA 1
ATOM 932 C C . GLY A 1 126 ? 14.227 -12.627 9.650 1.00 95.50 126 GLY A C 1
ATOM 933 O O . GLY A 1 126 ? 14.342 -13.740 9.137 1.00 95.50 126 GLY A O 1
ATOM 934 N N . VAL A 1 127 ? 13.724 -11.581 8.999 1.00 95.44 127 VAL A N 1
ATOM 935 C CA . VAL A 1 127 ? 13.353 -11.587 7.577 1.00 95.44 127 VAL A CA 1
ATOM 936 C C . VAL A 1 127 ? 14.522 -11.074 6.736 1.00 95.44 127 VAL A C 1
ATOM 938 O O . VAL A 1 127 ? 14.887 -11.690 5.731 1.00 95.44 127 VAL A O 1
ATOM 941 N N . ALA A 1 128 ? 15.140 -9.984 7.190 1.00 94.00 128 ALA A N 1
ATOM 942 C CA . ALA A 1 128 ? 16.416 -9.467 6.719 1.00 94.00 128 ALA A CA 1
ATOM 943 C C . ALA A 1 128 ? 17.124 -8.794 7.904 1.00 94.00 128 ALA A C 1
ATOM 945 O O . ALA A 1 128 ? 16.509 -7.995 8.599 1.00 94.00 128 ALA A O 1
ATOM 946 N N . THR A 1 129 ? 18.367 -9.196 8.168 1.00 93.25 129 THR A N 1
ATOM 947 C CA . THR A 1 129 ? 19.126 -8.784 9.363 1.00 93.25 129 THR A CA 1
ATOM 948 C C . THR A 1 129 ? 20.594 -8.570 8.995 1.00 93.25 129 THR A C 1
ATOM 950 O O . THR A 1 129 ? 21.486 -9.291 9.468 1.00 93.25 129 THR A O 1
ATOM 953 N N . SER A 1 130 ? 20.841 -7.740 7.980 1.00 90.19 130 SER A N 1
ATOM 954 C CA . SER A 1 130 ? 22.206 -7.521 7.497 1.00 90.19 130 SER A CA 1
ATOM 955 C C . SER A 1 130 ? 22.912 -6.464 8.358 1.00 90.19 130 SER A C 1
ATOM 957 O O . SER A 1 130 ? 22.551 -6.250 9.501 1.00 90.19 130 SER A O 1
ATOM 959 N N . THR A 1 131 ? 23.991 -5.857 7.863 1.00 85.75 131 THR A N 1
ATOM 960 C CA . THR A 1 131 ? 24.608 -4.689 8.523 1.00 85.75 131 THR A CA 1
ATOM 961 C C . THR A 1 131 ? 24.117 -3.358 7.948 1.00 85.75 131 THR A C 1
ATOM 963 O O . THR A 1 131 ? 24.608 -2.302 8.347 1.00 85.75 131 THR A O 1
ATOM 966 N N . GLY A 1 132 ? 23.276 -3.404 6.912 1.00 86.31 132 GLY A N 1
ATOM 967 C CA . GLY A 1 132 ? 22.619 -2.231 6.343 1.00 86.31 132 GLY A CA 1
ATOM 968 C C . GLY A 1 132 ? 21.258 -2.010 6.991 1.00 86.31 132 GLY A C 1
ATOM 969 O O . GLY A 1 132 ? 20.780 -2.852 7.731 1.00 86.31 132 GLY A O 1
ATOM 970 N N . ARG A 1 133 ? 20.622 -0.874 6.701 1.00 93.62 133 ARG A N 1
ATOM 971 C CA . ARG A 1 133 ? 19.288 -0.567 7.234 1.00 93.62 133 ARG A CA 1
ATOM 972 C C . ARG A 1 133 ? 18.220 -1.134 6.310 1.00 93.62 133 ARG A C 1
ATOM 974 O O . ARG A 1 133 ? 18.142 -0.702 5.162 1.00 93.62 133 ARG A O 1
ATOM 981 N N . GLU A 1 134 ? 17.375 -2.023 6.808 1.00 96.19 134 GLU A N 1
ATOM 982 C CA . GLU A 1 134 ? 16.219 -2.548 6.089 1.00 96.19 134 GLU A CA 1
ATOM 983 C C . GLU A 1 134 ? 14.931 -1.815 6.486 1.00 96.19 134 GLU A C 1
ATOM 985 O O . GLU A 1 134 ? 14.509 -1.842 7.637 1.00 96.19 134 GLU A O 1
ATOM 990 N N . SER A 1 135 ? 14.294 -1.132 5.532 1.00 96.31 135 SER A N 1
ATOM 991 C CA . SER A 1 135 ? 13.171 -0.226 5.807 1.00 96.31 135 SER A CA 1
ATOM 992 C C . SER A 1 135 ? 12.097 -0.240 4.723 1.00 96.31 135 SER A C 1
ATOM 994 O O . SER A 1 135 ? 12.284 -0.796 3.640 1.00 96.31 135 SER A O 1
ATOM 996 N N . HIS A 1 136 ? 10.963 0.393 5.019 1.00 95.94 136 HIS A N 1
ATOM 997 C CA . HIS A 1 136 ? 9.814 0.536 4.125 1.00 95.94 136 HIS A CA 1
ATOM 998 C C . HIS A 1 136 ? 9.321 -0.807 3.551 1.00 95.94 136 HIS A C 1
ATOM 1000 O O . HIS A 1 136 ? 9.182 -0.947 2.332 1.00 95.94 136 HIS A O 1
ATOM 1006 N N . PRO A 1 137 ? 9.033 -1.814 4.402 1.00 97.56 137 PRO A N 1
ATOM 1007 C CA . PRO A 1 137 ? 8.602 -3.114 3.920 1.00 97.56 137 PRO A 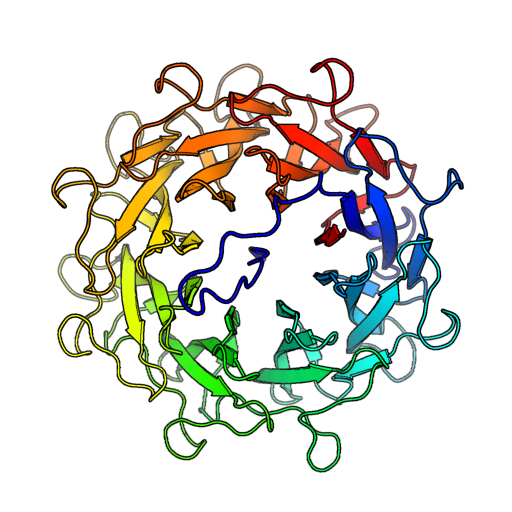CA 1
ATOM 1008 C C . PRO A 1 137 ? 7.207 -3.041 3.287 1.00 97.56 137 PRO A C 1
ATOM 1010 O O . PRO A 1 137 ? 6.268 -2.444 3.835 1.00 97.56 137 PRO A O 1
ATOM 1013 N N . VAL A 1 138 ? 7.066 -3.747 2.168 1.00 97.25 138 VAL A N 1
ATOM 1014 C CA . VAL A 1 138 ? 5.796 -4.117 1.536 1.00 97.25 138 VAL A CA 1
ATOM 1015 C C . VAL A 1 138 ? 5.749 -5.632 1.387 1.00 97.25 138 VAL A C 1
ATOM 1017 O O . VAL A 1 138 ? 6.755 -6.254 1.051 1.00 97.25 138 VAL A O 1
ATOM 1020 N N . ALA A 1 139 ? 4.600 -6.255 1.645 1.00 97.75 139 ALA A N 1
ATOM 1021 C CA . ALA A 1 139 ? 4.491 -7.709 1.601 1.00 97.75 139 ALA A CA 1
ATOM 1022 C C . ALA A 1 139 ? 3.147 -8.184 1.049 1.00 97.75 139 ALA A C 1
ATOM 1024 O O . ALA A 1 139 ? 2.134 -7.493 1.145 1.00 97.75 139 ALA A O 1
ATOM 1025 N N . LEU A 1 140 ? 3.152 -9.393 0.493 1.00 96.31 140 LEU A N 1
ATOM 1026 C CA . LEU A 1 140 ? 1.963 -10.121 0.060 1.00 96.31 140 LEU A CA 1
ATOM 1027 C C . LEU A 1 140 ? 2.074 -11.602 0.426 1.00 96.31 140 LEU A C 1
ATOM 1029 O O . LEU A 1 140 ? 3.173 -12.133 0.579 1.00 96.31 140 LEU A O 1
ATOM 1033 N N . GLY A 1 141 ? 0.934 -12.280 0.548 1.00 95.56 141 GLY A N 1
ATOM 1034 C CA . GLY A 1 141 ? 0.908 -13.730 0.734 1.00 95.56 141 GLY A CA 1
ATOM 1035 C C . GLY A 1 141 ? 1.428 -14.446 -0.512 1.00 95.56 141 GLY A C 1
ATOM 1036 O O . GLY A 1 141 ? 1.094 -14.073 -1.636 1.00 95.56 141 GLY A O 1
ATOM 1037 N N . ASP A 1 142 ? 2.218 -15.500 -0.336 1.00 92.94 142 ASP A N 1
ATOM 1038 C CA . ASP A 1 142 ? 2.836 -16.224 -1.456 1.00 92.94 142 ASP A CA 1
ATOM 1039 C C . ASP A 1 142 ? 1.897 -17.257 -2.123 1.00 92.94 142 ASP A C 1
ATOM 1041 O O . ASP A 1 142 ? 2.282 -17.945 -3.072 1.00 92.94 142 ASP A O 1
ATOM 1045 N N . GLY A 1 143 ? 0.667 -17.387 -1.610 1.00 90.25 143 GLY A N 1
ATOM 1046 C CA . GLY A 1 143 ? -0.344 -18.353 -2.053 1.00 90.25 143 GLY A CA 1
ATOM 1047 C C . GLY A 1 143 ? -0.082 -19.806 -1.632 1.00 90.25 143 GLY A C 1
ATOM 1048 O O . GLY A 1 143 ? -0.863 -20.689 -1.987 1.00 90.25 143 GLY A O 1
ATOM 1049 N N . ALA A 1 144 ? 0.993 -20.067 -0.887 1.00 90.56 144 ALA A N 1
ATOM 1050 C CA . ALA A 1 144 ? 1.401 -21.374 -0.374 1.00 90.56 144 ALA A CA 1
ATOM 1051 C C . ALA A 1 144 ? 1.474 -21.421 1.168 1.00 90.56 144 ALA A C 1
ATOM 1053 O O . ALA A 1 144 ? 2.005 -22.386 1.717 1.00 90.56 144 ALA A O 1
ATOM 1054 N N . GLY A 1 145 ? 0.929 -20.406 1.847 1.00 91.75 145 GLY A N 1
ATOM 1055 C CA . GLY A 1 145 ? 0.905 -20.277 3.308 1.00 91.75 145 GLY A CA 1
ATOM 1056 C C . GLY A 1 145 ? 2.071 -19.473 3.889 1.00 91.75 145 GLY A C 1
ATOM 1057 O O . GLY A 1 145 ? 2.161 -19.343 5.099 1.00 91.75 145 GLY A O 1
ATOM 1058 N N . GLY A 1 146 ? 2.967 -18.945 3.054 1.00 95.44 146 GLY A N 1
ATOM 1059 C CA . GLY A 1 146 ? 4.013 -18.005 3.448 1.00 95.44 146 GLY A CA 1
ATOM 1060 C C . GLY A 1 146 ? 3.757 -16.602 2.898 1.00 95.44 146 GLY A C 1
ATOM 1061 O O . GLY A 1 146 ? 2.650 -16.259 2.472 1.00 95.44 146 GLY A O 1
ATOM 1062 N N . PHE A 1 147 ? 4.808 -15.789 2.847 1.00 97.25 147 PHE A N 1
ATOM 1063 C CA . PHE A 1 147 ? 4.743 -14.438 2.291 1.00 97.25 147 PHE A CA 1
ATOM 1064 C C . PHE A 1 147 ? 6.001 -14.072 1.504 1.00 97.25 147 PHE A C 1
ATOM 1066 O O . PHE A 1 147 ? 7.063 -14.676 1.654 1.00 97.25 147 PHE A O 1
ATOM 1073 N N . ILE A 1 148 ? 5.865 -13.066 0.648 1.00 97.44 148 ILE A N 1
ATOM 1074 C CA . ILE A 1 148 ? 6.962 -12.397 -0.046 1.00 97.44 148 ILE A CA 1
ATOM 1075 C C . ILE A 1 148 ? 6.985 -10.951 0.437 1.00 97.44 148 ILE A C 1
ATOM 1077 O O . ILE A 1 148 ? 5.942 -10.300 0.456 1.00 97.44 148 ILE A O 1
ATOM 1081 N N . VAL A 1 149 ? 8.164 -10.461 0.805 1.00 97.69 149 VAL A N 1
ATOM 1082 C CA . VAL A 1 149 ? 8.417 -9.072 1.193 1.00 97.69 149 VAL A CA 1
ATOM 1083 C C . VAL A 1 149 ? 9.409 -8.440 0.219 1.00 97.69 149 VAL A C 1
ATOM 1085 O O . VAL A 1 149 ? 10.332 -9.114 -0.240 1.00 97.69 149 VAL A O 1
ATOM 1088 N N . ALA A 1 150 ? 9.232 -7.157 -0.078 1.00 97.19 150 ALA A N 1
ATOM 1089 C CA . ALA A 1 150 ? 10.277 -6.300 -0.618 1.00 97.19 150 ALA A CA 1
ATOM 1090 C C . ALA A 1 150 ? 10.470 -5.086 0.280 1.00 97.19 150 ALA A C 1
ATOM 1092 O O . ALA A 1 150 ? 9.549 -4.675 0.990 1.00 97.19 150 ALA A O 1
ATOM 1093 N N . TYR A 1 151 ? 11.683 -4.556 0.270 1.00 97.38 151 TYR A N 1
ATOM 1094 C CA . TYR A 1 151 ? 12.106 -3.506 1.181 1.00 97.38 151 TYR A CA 1
ATOM 1095 C C . TYR A 1 151 ? 13.289 -2.731 0.608 1.00 97.38 151 TYR A C 1
ATOM 1097 O O . TYR A 1 151 ? 13.992 -3.213 -0.283 1.00 97.38 151 TYR A O 1
ATOM 1105 N N . GLU A 1 152 ? 13.501 -1.534 1.143 1.00 96.25 152 GLU A N 1
ATOM 1106 C CA . GLU A 1 152 ? 14.684 -0.722 0.884 1.00 96.25 152 GLU A CA 1
ATOM 1107 C C . GLU A 1 152 ? 15.817 -1.173 1.805 1.00 96.25 152 GLU A C 1
ATOM 1109 O O . GLU A 1 152 ? 15.654 -1.209 3.026 1.00 96.25 152 GLU A O 1
ATOM 1114 N N . TRP A 1 153 ? 16.971 -1.487 1.230 1.00 94.88 153 TRP A N 1
ATOM 1115 C CA . TRP A 1 153 ? 18.206 -1.771 1.943 1.00 94.88 153 TRP A CA 1
ATOM 1116 C C . TRP A 1 153 ? 19.170 -0.607 1.761 1.00 94.88 153 TRP A C 1
ATOM 1118 O O . TRP A 1 153 ? 19.517 -0.268 0.634 1.00 94.88 153 TRP A O 1
ATOM 1128 N N . GLN A 1 154 ? 19.623 -0.003 2.859 1.00 93.44 154 GLN A N 1
ATOM 1129 C CA . GLN A 1 154 ? 20.636 1.045 2.824 1.00 93.44 154 GLN A CA 1
ATOM 1130 C C . GLN A 1 154 ? 21.980 0.543 3.355 1.00 93.44 154 GLN A C 1
ATOM 1132 O O . GLN A 1 154 ? 22.124 0.295 4.555 1.00 93.44 154 GLN A O 1
ATOM 1137 N N . GLY A 1 155 ? 22.979 0.465 2.475 1.00 89.38 155 GLY A N 1
ATOM 1138 C CA . GLY A 1 155 ? 24.349 0.087 2.822 1.00 89.38 155 GLY A CA 1
ATOM 1139 C C . GLY A 1 155 ? 25.127 1.169 3.587 1.00 89.38 155 GLY A C 1
ATOM 1140 O O . GLY A 1 155 ? 24.680 2.305 3.760 1.00 89.38 155 GLY A O 1
ATOM 1141 N N . GLU A 1 156 ? 26.347 0.836 4.029 1.00 86.06 156 GLU A N 1
ATOM 1142 C CA . GLU A 1 156 ? 27.227 1.767 4.767 1.00 86.06 156 GLU A CA 1
ATOM 1143 C C . GLU A 1 156 ? 27.659 2.997 3.947 1.00 86.06 156 GLU A C 1
ATOM 1145 O O . GLU A 1 156 ? 27.995 4.042 4.509 1.00 86.06 156 GLU A O 1
ATOM 1150 N N . ASP A 1 157 ? 27.677 2.888 2.619 1.00 87.62 157 ASP A N 1
ATOM 1151 C CA . ASP A 1 157 ? 27.965 3.992 1.700 1.00 87.62 157 ASP A CA 1
ATOM 1152 C C . ASP A 1 157 ? 26.761 4.923 1.478 1.00 87.62 157 ASP A C 1
ATOM 1154 O O . ASP A 1 157 ? 26.910 5.995 0.883 1.00 87.62 157 ASP A O 1
ATOM 1158 N N . GLY A 1 158 ? 25.599 4.566 2.035 1.00 87.19 158 GLY A N 1
ATOM 1159 C CA . GLY A 1 158 ? 24.356 5.323 1.969 1.00 87.19 158 GLY A CA 1
ATOM 1160 C C . GLY A 1 158 ? 23.548 5.089 0.695 1.00 87.19 158 GLY A C 1
ATOM 1161 O O . GLY A 1 158 ? 22.493 5.731 0.556 1.00 87.19 158 GLY A O 1
ATOM 1162 N N . ASP A 1 159 ? 24.027 4.206 -0.188 1.00 90.06 159 ASP A N 1
ATOM 1163 C CA . ASP A 1 159 ? 23.282 3.745 -1.354 1.00 90.06 159 ASP A CA 1
ATOM 1164 C C . ASP A 1 159 ? 22.048 2.960 -0.913 1.00 90.06 159 ASP A C 1
ATOM 1166 O O . ASP A 1 159 ? 22.043 2.391 0.181 1.00 90.06 159 ASP A O 1
ATOM 1170 N N . VAL A 1 160 ? 20.981 3.017 -1.707 1.00 92.62 160 VAL A N 1
ATOM 1171 C CA . VAL A 1 160 ? 19.715 2.354 -1.368 1.00 92.62 160 VAL A CA 1
ATOM 1172 C C . VAL A 1 160 ? 19.326 1.437 -2.510 1.00 92.62 160 VAL A C 1
ATOM 1174 O O . VAL A 1 160 ? 19.120 1.923 -3.617 1.00 92.62 160 VAL A O 1
ATOM 1177 N N . ASP A 1 161 ? 19.191 0.152 -2.213 1.00 93.19 161 ASP A N 1
ATOM 1178 C CA . ASP A 1 161 ? 18.771 -0.887 -3.149 1.00 93.19 161 ASP A CA 1
ATOM 1179 C C . ASP A 1 161 ? 17.407 -1.450 -2.737 1.00 93.19 161 ASP A C 1
ATOM 1181 O O . ASP A 1 161 ? 17.062 -1.471 -1.552 1.00 93.19 161 ASP A O 1
ATOM 1185 N N . VAL A 1 162 ? 16.644 -1.980 -3.692 1.00 94.88 162 VAL A N 1
ATOM 1186 C CA . VAL A 1 162 ? 15.434 -2.750 -3.392 1.00 94.88 162 VAL A CA 1
ATOM 1187 C C . VAL A 1 162 ? 15.761 -4.241 -3.396 1.00 94.88 162 VAL A C 1
ATOM 1189 O O . VAL A 1 162 ? 16.240 -4.815 -4.379 1.00 94.88 162 VAL A O 1
ATOM 1192 N N . LEU A 1 163 ? 15.472 -4.899 -2.276 1.00 94.44 163 LEU A N 1
ATOM 1193 C CA . LEU A 1 163 ? 15.664 -6.336 -2.087 1.00 94.44 163 LEU A CA 1
ATOM 1194 C C . LEU A 1 163 ? 14.316 -7.018 -1.857 1.00 94.44 163 LEU A C 1
ATOM 1196 O O . LEU A 1 163 ? 13.344 -6.390 -1.437 1.00 94.44 163 LEU A O 1
ATOM 1200 N N . ALA A 1 164 ? 14.261 -8.324 -2.122 1.00 94.75 164 ALA A N 1
ATOM 1201 C CA . ALA A 1 164 ? 13.088 -9.144 -1.855 1.00 94.75 164 ALA A CA 1
ATOM 1202 C C . ALA A 1 164 ? 13.443 -10.475 -1.181 1.00 94.75 164 ALA A C 1
ATOM 1204 O O . ALA A 1 164 ? 14.453 -11.109 -1.485 1.00 94.75 164 ALA A O 1
ATOM 1205 N N . GLN A 1 165 ? 12.567 -10.943 -0.296 1.00 94.62 165 GLN A N 1
ATOM 1206 C CA . GLN A 1 165 ? 12.693 -12.228 0.388 1.00 94.62 165 GLN A CA 1
ATOM 1207 C C . GLN A 1 165 ? 11.352 -12.959 0.384 1.00 94.62 165 GLN A C 1
ATOM 1209 O O . GLN A 1 165 ? 10.293 -12.349 0.524 1.00 94.62 165 GLN A O 1
ATOM 1214 N N . ARG A 1 166 ? 11.399 -14.287 0.269 1.00 95.50 166 ARG A N 1
ATOM 1215 C CA . ARG A 1 166 ? 10.236 -15.153 0.478 1.00 95.50 166 ARG A CA 1
ATOM 1216 C C . ARG A 1 166 ? 10.415 -15.947 1.761 1.00 95.50 166 ARG A C 1
ATOM 1218 O O . ARG A 1 166 ? 11.436 -16.609 1.917 1.00 95.50 166 ARG A O 1
ATOM 1225 N N . MET A 1 167 ? 9.408 -15.933 2.621 1.00 95.81 167 MET A N 1
ATOM 1226 C CA . MET A 1 167 ? 9.375 -16.649 3.896 1.00 95.81 167 MET A CA 1
ATOM 1227 C C . MET A 1 167 ? 8.314 -17.749 3.850 1.00 95.81 167 MET A C 1
ATOM 1229 O O . MET A 1 167 ? 7.246 -17.558 3.266 1.00 95.81 167 MET A O 1
ATOM 1233 N N . SER A 1 168 ? 8.597 -18.910 4.444 1.00 95.50 168 SER A N 1
ATOM 1234 C CA . SER A 1 168 ? 7.591 -19.964 4.630 1.00 95.50 168 SER A CA 1
ATOM 1235 C C . SER A 1 168 ? 6.701 -19.719 5.846 1.00 95.50 168 SER A C 1
ATOM 1237 O O . SER A 1 168 ? 6.997 -18.860 6.673 1.00 95.50 168 SER A O 1
ATOM 1239 N N . ALA A 1 169 ? 5.646 -20.528 5.985 1.00 95.69 169 ALA A N 1
ATOM 1240 C CA . ALA A 1 169 ? 4.777 -20.528 7.163 1.00 95.69 169 ALA A CA 1
ATOM 1241 C C . ALA A 1 169 ? 5.541 -20.794 8.475 1.00 95.69 169 ALA A C 1
ATOM 1243 O O . ALA A 1 169 ? 5.163 -20.320 9.538 1.00 95.69 169 ALA A O 1
ATOM 1244 N N . GLU A 1 170 ? 6.642 -21.542 8.406 1.00 95.75 170 GLU A N 1
ATOM 1245 C CA . GLU A 1 170 ? 7.511 -21.871 9.541 1.00 95.75 170 GLU A CA 1
ATOM 1246 C C . GLU A 1 170 ? 8.597 -20.814 9.811 1.00 95.75 170 GLU A C 1
ATOM 1248 O O . GLU A 1 170 ? 9.439 -21.022 10.682 1.00 95.75 170 GLU A O 1
ATOM 1253 N N . GLY A 1 171 ? 8.619 -19.711 9.055 1.00 94.62 171 GLY A N 1
ATOM 1254 C CA . GLY A 1 171 ? 9.610 -18.644 9.213 1.00 94.62 171 GLY A CA 1
ATOM 1255 C C . GLY A 1 171 ? 10.956 -18.943 8.550 1.00 94.62 171 GLY A C 1
ATOM 1256 O O . GLY A 1 171 ? 11.960 -18.319 8.877 1.00 94.62 171 GLY A O 1
ATOM 1257 N N . GLU A 1 172 ? 11.009 -19.891 7.611 1.00 93.06 172 GLU A N 1
ATOM 1258 C CA . GLU A 1 172 ? 12.237 -20.200 6.875 1.00 93.06 172 GLU A CA 1
ATOM 1259 C C . GLU A 1 172 ? 12.369 -19.327 5.619 1.00 93.06 172 GLU A C 1
ATOM 1261 O O . GLU A 1 172 ? 11.461 -19.295 4.780 1.00 93.06 172 GLU A O 1
ATOM 1266 N N . SER A 1 173 ? 13.533 -18.705 5.427 1.00 92.12 173 SER A N 1
ATOM 1267 C CA . SER A 1 173 ? 13.897 -18.016 4.183 1.00 92.12 173 SER A CA 1
ATOM 1268 C C . SER A 1 173 ? 13.956 -18.986 2.995 1.00 92.12 173 SER A C 1
ATOM 1270 O O . SER A 1 173 ? 14.580 -20.048 3.060 1.00 92.12 173 SER A O 1
ATOM 1272 N N . ARG A 1 174 ? 13.316 -18.626 1.876 1.00 90.38 174 ARG A N 1
ATOM 1273 C CA . ARG A 1 174 ? 13.171 -19.474 0.676 1.00 90.38 174 ARG A CA 1
ATOM 1274 C C . ARG A 1 174 ? 13.929 -18.973 -0.552 1.00 90.38 174 ARG A C 1
ATOM 1276 O O . ARG A 1 174 ? 14.181 -19.783 -1.441 1.00 90.38 174 ARG A O 1
ATOM 1283 N N . TRP A 1 175 ? 14.291 -17.691 -0.629 1.00 86.88 175 TRP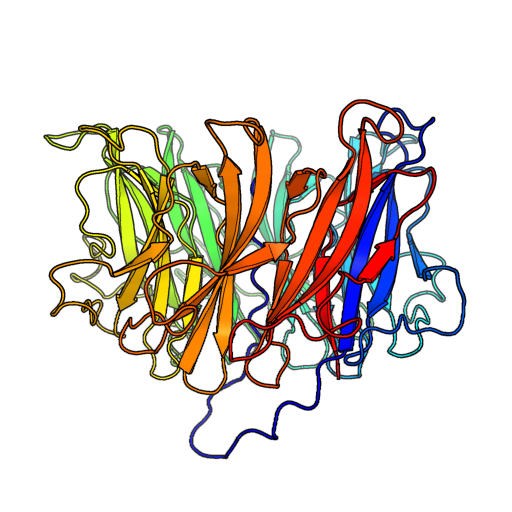 A N 1
ATOM 1284 C CA . TRP A 1 175 ? 15.035 -17.120 -1.769 1.00 86.88 175 TRP A CA 1
ATOM 1285 C C . TRP A 1 175 ? 16.528 -16.925 -1.506 1.00 86.88 175 TRP A C 1
ATOM 1287 O O . TRP A 1 175 ? 17.242 -16.363 -2.330 1.00 86.88 175 TRP A O 1
ATOM 1297 N N . ALA A 1 176 ? 17.015 -17.486 -0.405 1.00 67.94 176 ALA A N 1
ATOM 1298 C CA . ALA A 1 176 ? 18.418 -17.473 -0.048 1.00 67.94 176 ALA A CA 1
ATOM 1299 C C . ALA A 1 176 ? 19.258 -18.453 -0.890 1.00 67.94 176 ALA A C 1
ATOM 1301 O O . ALA A 1 176 ? 19.076 -19.672 -0.834 1.00 67.94 176 ALA A O 1
ATOM 1302 N N . THR A 1 177 ? 20.270 -17.931 -1.582 1.00 55.66 177 THR A N 1
ATOM 1303 C CA . THR A 1 177 ? 21.552 -18.638 -1.716 1.00 55.66 177 THR A CA 1
ATOM 1304 C C . THR A 1 177 ? 22.498 -18.058 -0.672 1.00 55.66 177 THR A C 1
ATOM 1306 O O . THR A 1 177 ? 22.697 -16.848 -0.665 1.00 55.66 177 THR A O 1
ATOM 1309 N N . ASP A 1 178 ? 23.055 -18.895 0.206 1.00 54.12 178 ASP A N 1
ATOM 1310 C CA . ASP A 1 178 ? 23.944 -18.473 1.304 1.00 54.12 178 ASP A CA 1
ATOM 1311 C C . ASP A 1 178 ? 23.324 -17.412 2.248 1.00 54.12 178 ASP A C 1
ATOM 1313 O O . ASP A 1 178 ? 24.009 -16.497 2.693 1.00 54.12 178 ASP A O 1
ATOM 1317 N N . ASP A 1 179 ? 22.024 -17.539 2.545 1.00 51.03 179 ASP A N 1
ATOM 1318 C CA . ASP A 1 179 ? 21.259 -16.679 3.471 1.00 51.03 179 ASP A CA 1
ATOM 1319 C C . ASP A 1 179 ? 21.092 -15.199 3.047 1.00 51.03 179 ASP A C 1
ATOM 1321 O O . ASP A 1 179 ? 20.613 -14.387 3.834 1.00 51.03 179 ASP A O 1
ATOM 1325 N N . ALA A 1 180 ? 21.402 -14.841 1.791 1.00 62.00 180 ALA A N 1
ATOM 1326 C CA . ALA A 1 180 ? 21.201 -13.486 1.262 1.00 62.00 180 ALA A CA 1
ATOM 1327 C C . ALA A 1 180 ? 19.848 -13.326 0.520 1.00 62.00 180 ALA A C 1
ATOM 1329 O O . ALA A 1 180 ? 19.506 -14.190 -0.294 1.00 62.00 180 ALA A O 1
ATOM 1330 N N . PRO A 1 181 ? 19.085 -12.240 0.755 1.00 75.31 181 PRO A N 1
ATOM 1331 C CA . PRO A 1 181 ? 17.865 -11.912 0.007 1.00 75.31 181 PRO A CA 1
ATOM 1332 C C . PRO A 1 181 ? 18.119 -11.686 -1.493 1.00 75.31 181 PRO A C 1
ATOM 1334 O O . PRO A 1 181 ? 19.242 -11.412 -1.921 1.00 75.31 181 PRO A O 1
ATOM 1337 N N . ALA A 1 182 ? 17.072 -11.809 -2.309 1.00 77.06 182 ALA A N 1
ATOM 1338 C CA . ALA A 1 182 ? 17.170 -11.620 -3.750 1.00 77.06 182 ALA A CA 1
ATOM 1339 C C . ALA A 1 182 ? 17.330 -10.132 -4.090 1.00 77.06 182 ALA A C 1
ATOM 1341 O O . ALA A 1 182 ? 16.476 -9.315 -3.741 1.00 77.06 182 ALA A O 1
ATOM 1342 N N . LEU A 1 183 ? 18.393 -9.797 -4.824 1.00 79.25 183 LEU A N 1
ATOM 1343 C CA . LEU A 1 183 ? 18.552 -8.478 -5.437 1.00 79.25 183 LEU A CA 1
ATOM 1344 C C . LEU A 1 183 ? 17.534 -8.313 -6.572 1.00 79.25 183 LEU A C 1
ATOM 1346 O O . LEU A 1 183 ? 17.446 -9.161 -7.468 1.00 79.25 183 LEU A O 1
ATOM 1350 N N . VAL A 1 184 ? 16.756 -7.231 -6.516 1.00 80.69 184 VAL A N 1
ATOM 1351 C CA . VAL A 1 184 ? 15.718 -6.911 -7.504 1.00 80.69 184 VAL A CA 1
ATOM 1352 C C . VAL A 1 184 ? 16.311 -6.093 -8.658 1.00 80.69 184 VAL A C 1
ATOM 1354 O O . VAL A 1 184 ? 16.019 -6.370 -9.825 1.00 80.69 184 VAL A O 1
ATOM 1357 N N . GLY A 1 185 ? 17.187 -5.137 -8.353 1.00 70.00 185 GLY A N 1
ATOM 1358 C CA . GLY A 1 185 ? 17.948 -4.351 -9.319 1.00 70.00 185 GLY A CA 1
ATOM 1359 C C . GLY A 1 185 ? 19.458 -4.449 -9.092 1.00 70.00 185 GLY A C 1
ATOM 1360 O O . GLY A 1 185 ? 19.924 -4.879 -8.039 1.00 70.00 185 GLY A O 1
ATOM 1361 N N . VAL A 1 186 ? 20.230 -4.112 -10.129 1.00 69.81 186 VAL A N 1
ATOM 1362 C CA . VAL A 1 186 ? 21.681 -3.883 -10.048 1.00 69.81 186 VAL A CA 1
ATOM 1363 C C . VAL A 1 186 ? 21.989 -2.632 -10.873 1.00 69.81 186 VAL A C 1
ATOM 1365 O O . VAL A 1 186 ? 22.515 -2.708 -11.990 1.00 69.81 186 VAL A O 1
ATOM 1368 N N . SER A 1 187 ? 21.601 -1.469 -10.353 1.00 73.38 187 SER A N 1
ATOM 1369 C CA . SER A 1 187 ? 21.727 -0.188 -11.052 1.00 73.38 187 SER A CA 1
ATOM 1370 C C . SER A 1 187 ? 22.475 0.839 -10.199 1.00 73.38 187 SER A C 1
ATOM 1372 O O . SER A 1 187 ? 22.241 0.916 -9.004 1.00 73.38 187 SER A O 1
ATOM 1374 N N . PRO A 1 188 ? 23.366 1.667 -10.780 1.00 78.06 188 PRO A N 1
ATOM 1375 C CA . PRO A 1 188 ? 23.975 2.765 -10.037 1.00 78.06 188 PRO A CA 1
ATOM 1376 C C . PRO A 1 188 ? 22.928 3.857 -9.779 1.00 78.06 188 PRO A C 1
ATOM 1378 O O . PRO A 1 188 ? 22.509 4.515 -10.725 1.00 78.06 188 PRO A O 1
ATOM 1381 N N . GLY A 1 189 ? 22.517 4.071 -8.535 1.00 86.38 189 GLY A N 1
ATOM 1382 C CA . GLY A 1 189 ? 21.468 5.030 -8.179 1.00 86.38 189 GLY A CA 1
ATOM 1383 C C . GLY A 1 189 ? 20.653 4.519 -6.999 1.00 86.38 189 GLY A C 1
ATOM 1384 O O . GLY A 1 189 ? 20.953 3.460 -6.470 1.00 86.38 189 GLY A O 1
ATOM 1385 N N . ARG A 1 190 ? 19.626 5.265 -6.588 1.00 92.31 190 ARG A N 1
ATOM 1386 C CA . ARG A 1 190 ? 18.853 4.931 -5.381 1.00 92.31 190 ARG A CA 1
ATOM 1387 C C . ARG A 1 190 ? 17.519 4.313 -5.762 1.00 92.31 190 ARG A C 1
ATOM 1389 O O . ARG A 1 190 ? 16.707 4.983 -6.391 1.00 92.31 190 ARG A O 1
ATOM 1396 N N . GLU A 1 191 ? 17.281 3.084 -5.341 1.00 94.56 191 GLU A N 1
ATOM 1397 C CA . GLU A 1 191 ? 16.042 2.338 -5.550 1.00 94.56 191 GLU A CA 1
ATOM 1398 C C . GLU A 1 191 ? 15.129 2.482 -4.323 1.00 94.56 191 GLU A C 1
ATOM 1400 O O . GLU A 1 191 ? 15.576 2.312 -3.188 1.00 94.56 191 GLU A O 1
ATOM 1405 N N . ARG A 1 192 ? 13.861 2.860 -4.519 1.00 94.88 192 ARG A N 1
ATOM 1406 C CA . ARG A 1 192 ? 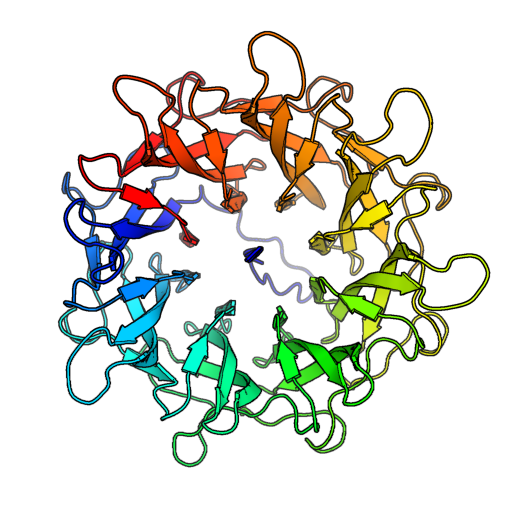12.933 3.229 -3.434 1.00 94.88 192 ARG A CA 1
ATOM 1407 C C . ARG A 1 192 ? 11.486 2.870 -3.731 1.00 94.88 192 ARG A C 1
ATOM 1409 O O . ARG A 1 192 ? 11.128 2.589 -4.871 1.00 94.88 192 ARG A O 1
ATOM 1416 N N . ASN A 1 193 ? 10.644 2.953 -2.702 1.00 95.75 193 ASN A N 1
ATOM 1417 C CA . ASN A 1 193 ? 9.188 2.832 -2.802 1.00 95.75 193 ASN A CA 1
ATOM 1418 C C . ASN A 1 193 ? 8.736 1.565 -3.567 1.00 95.75 193 ASN A C 1
ATOM 1420 O O . ASN A 1 193 ? 8.025 1.672 -4.571 1.00 95.75 193 ASN A O 1
ATOM 1424 N N . PRO A 1 194 ? 9.155 0.358 -3.135 1.00 97.12 194 PRO A N 1
ATOM 1425 C CA . PRO A 1 194 ? 8.809 -0.866 -3.840 1.00 97.12 194 PRO A CA 1
ATOM 1426 C C . PRO A 1 194 ? 7.299 -1.153 -3.816 1.00 97.12 194 PRO A C 1
ATOM 1428 O O . PRO A 1 194 ? 6.617 -0.947 -2.813 1.00 97.12 194 PRO A O 1
ATOM 1431 N N . VAL A 1 195 ? 6.789 -1.723 -4.907 1.00 97.62 195 VAL A N 1
ATOM 1432 C CA . VAL A 1 195 ? 5.421 -2.233 -5.066 1.00 97.62 195 VAL A CA 1
ATOM 1433 C C . VAL A 1 195 ? 5.475 -3.669 -5.567 1.00 97.62 195 VAL A C 1
ATOM 1435 O O . VAL A 1 195 ? 6.215 -3.988 -6.497 1.00 97.62 195 VAL A O 1
ATOM 1438 N N . LEU A 1 196 ? 4.662 -4.542 -4.971 1.00 97.94 196 LEU A N 1
ATOM 1439 C CA . LEU A 1 196 ? 4.617 -5.963 -5.305 1.00 97.94 196 LEU A CA 1
ATOM 1440 C C . LEU A 1 196 ? 3.348 -6.328 -6.069 1.00 97.94 196 LEU A C 1
ATOM 1442 O O . LEU A 1 196 ? 2.235 -6.037 -5.635 1.00 97.94 196 LEU A O 1
ATOM 1446 N N . VAL A 1 197 ? 3.518 -7.057 -7.170 1.00 97.62 197 VAL A N 1
ATOM 1447 C CA . VAL A 1 197 ? 2.423 -7.644 -7.947 1.00 97.62 197 VAL A CA 1
ATOM 1448 C C . VAL A 1 197 ? 2.672 -9.145 -8.099 1.00 97.62 197 VAL A C 1
ATOM 1450 O O . VAL A 1 197 ? 3.702 -9.533 -8.652 1.00 97.62 197 VAL A O 1
ATOM 1453 N N . PRO A 1 198 ? 1.766 -10.029 -7.643 1.00 94.56 198 PRO A N 1
ATOM 1454 C CA . PRO A 1 198 ? 1.978 -11.468 -7.763 1.00 94.56 198 PRO A CA 1
ATOM 1455 C C . PRO A 1 198 ? 2.028 -11.883 -9.238 1.00 94.56 198 PRO A C 1
ATOM 1457 O O . PRO A 1 198 ? 1.179 -11.486 -10.036 1.00 94.56 198 PRO A O 1
ATOM 1460 N N . ASP A 1 199 ? 2.989 -12.734 -9.603 1.00 92.56 199 ASP A N 1
ATOM 1461 C CA . ASP A 1 199 ? 3.167 -13.165 -10.999 1.00 92.56 199 ASP A CA 1
ATOM 1462 C C . ASP A 1 199 ? 2.260 -14.350 -11.402 1.00 92.56 199 ASP A C 1
ATOM 1464 O O . ASP A 1 199 ? 2.268 -14.794 -12.551 1.00 92.56 199 ASP A O 1
ATOM 1468 N N . GLY A 1 200 ? 1.490 -14.888 -10.448 1.00 90.00 200 GLY A N 1
ATOM 1469 C CA . GLY A 1 200 ? 0.604 -16.045 -10.625 1.00 90.00 200 GLY A CA 1
ATOM 1470 C C . GLY A 1 200 ? 1.315 -17.401 -10.750 1.00 90.00 200 GLY A C 1
ATOM 1471 O O . GLY A 1 200 ? 0.652 -18.425 -10.912 1.00 90.00 200 GLY A O 1
ATOM 1472 N N . ALA A 1 201 ? 2.645 -17.431 -10.662 1.00 90.50 201 ALA A N 1
ATOM 1473 C CA . ALA A 1 201 ? 3.503 -18.609 -10.770 1.00 90.50 201 ALA A CA 1
ATOM 1474 C C . ALA A 1 201 ? 4.363 -18.845 -9.508 1.00 90.50 201 ALA A C 1
ATOM 1476 O O . ALA A 1 201 ? 5.287 -19.659 -9.538 1.00 90.50 201 ALA A O 1
ATOM 1477 N N . GLY A 1 202 ? 4.051 -18.158 -8.403 1.00 87.88 202 GLY A N 1
ATOM 1478 C CA . GLY A 1 202 ? 4.763 -18.250 -7.123 1.00 87.88 202 GLY A CA 1
ATOM 1479 C C . GLY A 1 202 ? 5.975 -17.319 -7.005 1.00 87.88 202 GLY A C 1
ATOM 1480 O O . GLY A 1 202 ? 6.724 -17.435 -6.037 1.00 87.88 202 GLY A O 1
ATOM 1481 N N . GLY A 1 203 ? 6.184 -16.445 -7.991 1.00 92.06 203 GLY A N 1
ATOM 1482 C CA . GLY A 1 203 ? 7.091 -15.306 -7.933 1.00 92.06 203 GLY A CA 1
ATOM 1483 C C . GLY A 1 203 ? 6.327 -13.985 -7.814 1.00 92.06 203 GLY A C 1
ATOM 1484 O O . GLY A 1 203 ? 5.130 -13.945 -7.515 1.00 92.06 203 GLY A O 1
ATOM 1485 N N . VAL A 1 204 ? 7.027 -12.888 -8.075 1.00 96.56 204 VAL A N 1
ATOM 1486 C CA . VAL A 1 204 ? 6.506 -11.532 -7.923 1.00 96.56 204 VAL A CA 1
ATOM 1487 C C . VAL A 1 204 ? 7.133 -10.594 -8.952 1.00 96.56 204 VAL A C 1
ATOM 1489 O O . VAL A 1 204 ? 8.287 -10.760 -9.346 1.00 96.56 204 VAL A O 1
ATOM 1492 N N . LEU A 1 205 ? 6.371 -9.612 -9.411 1.00 97.88 205 LEU A N 1
ATOM 1493 C CA . LEU A 1 205 ? 6.894 -8.420 -10.063 1.00 97.88 205 LEU A CA 1
ATOM 1494 C C . LEU A 1 205 ? 7.110 -7.376 -8.970 1.00 97.88 205 LEU A C 1
ATOM 1496 O O . LEU A 1 205 ? 6.186 -7.079 -8.216 1.00 97.88 205 LEU A O 1
ATOM 1500 N N . VAL A 1 206 ? 8.320 -6.841 -8.897 1.00 97.75 206 VAL A N 1
ATOM 1501 C CA . VAL A 1 206 ? 8.685 -5.737 -8.015 1.00 97.75 206 VAL A CA 1
ATOM 1502 C C . VAL A 1 206 ? 8.861 -4.505 -8.889 1.00 97.75 206 VAL A C 1
ATOM 1504 O O . VAL A 1 206 ? 9.702 -4.512 -9.789 1.00 97.75 206 VAL A O 1
ATOM 1507 N N . LEU A 1 207 ? 8.046 -3.482 -8.658 1.00 97.69 207 LEU A N 1
ATOM 1508 C CA . LEU A 1 207 ? 8.207 -2.158 -9.250 1.00 97.69 207 LEU A CA 1
ATOM 1509 C C . LEU A 1 207 ? 8.815 -1.230 -8.208 1.00 97.69 207 LEU A C 1
ATOM 1511 O O . LEU A 1 207 ? 8.545 -1.414 -7.026 1.00 97.69 207 LEU A O 1
ATOM 1515 N N . PHE A 1 208 ? 9.627 -0.269 -8.620 1.00 96.94 208 PHE A N 1
ATOM 1516 C CA . PHE A 1 208 ? 10.289 0.663 -7.711 1.00 96.94 208 PHE A CA 1
ATOM 1517 C C . PHE A 1 208 ? 10.665 1.953 -8.439 1.00 96.94 208 PHE A C 1
ATOM 1519 O O . PHE A 1 208 ? 10.778 1.978 -9.663 1.00 96.94 208 PHE A O 1
ATOM 1526 N N . GLU A 1 209 ? 10.864 3.019 -7.678 1.00 96.12 209 GLU A N 1
ATOM 1527 C CA . GLU A 1 209 ? 11.425 4.275 -8.167 1.00 96.12 209 GLU A CA 1
ATOM 1528 C C . GLU A 1 209 ? 12.950 4.182 -8.156 1.00 96.12 209 GLU A C 1
ATOM 1530 O O . GLU A 1 209 ? 13.538 3.780 -7.153 1.00 96.12 209 GLU A O 1
ATOM 1535 N N . TRP A 1 210 ? 13.598 4.565 -9.249 1.00 95.19 210 TRP A N 1
ATOM 1536 C CA . TRP A 1 210 ? 15.051 4.634 -9.355 1.00 95.19 210 TRP A CA 1
ATOM 1537 C C . TRP A 1 210 ? 15.484 6.078 -9.587 1.00 95.19 210 TRP A C 1
ATOM 1539 O O . TRP A 1 210 ? 15.141 6.682 -10.598 1.00 95.19 210 TRP A O 1
ATOM 1549 N N . GLU A 1 211 ? 16.236 6.645 -8.643 1.00 93.94 211 GLU A N 1
ATOM 1550 C CA . GLU A 1 211 ? 16.872 7.954 -8.795 1.00 93.94 211 GLU A CA 1
ATOM 1551 C C . GLU A 1 211 ? 18.262 7.784 -9.416 1.00 93.94 211 GLU A C 1
ATOM 1553 O O . GLU A 1 211 ? 19.198 7.287 -8.773 1.00 93.94 211 GLU A O 1
ATOM 1558 N N . GLY A 1 212 ? 18.386 8.207 -10.674 1.00 90.25 212 GLY A N 1
ATOM 1559 C CA . GLY A 1 212 ? 19.616 8.119 -11.445 1.00 90.25 212 GLY A CA 1
ATOM 1560 C C . GLY A 1 212 ? 20.670 9.168 -11.056 1.00 90.25 212 GLY A C 1
ATOM 1561 O O . GLY A 1 212 ? 20.384 10.152 -10.369 1.00 90.25 212 GLY A O 1
ATOM 1562 N N . PRO A 1 213 ? 21.928 9.024 -11.520 1.00 88.44 213 PRO A N 1
ATOM 1563 C CA . PRO A 1 213 ? 23.007 9.973 -11.214 1.00 88.44 213 PRO A CA 1
ATOM 1564 C C . PRO A 1 213 ? 22.800 11.405 -11.740 1.00 88.44 213 PRO A C 1
ATOM 1566 O O . PRO A 1 213 ? 23.505 12.326 -11.319 1.00 88.44 213 PRO A O 1
ATOM 1569 N N . ASP A 1 214 ? 21.903 11.595 -12.702 1.00 88.12 214 ASP A N 1
ATOM 1570 C CA . ASP A 1 214 ? 21.464 12.891 -13.226 1.00 88.12 214 ASP A CA 1
ATOM 1571 C C . ASP A 1 214 ? 20.314 13.517 -12.418 1.00 88.12 214 ASP A C 1
ATOM 1573 O O . ASP A 1 214 ? 19.988 14.687 -12.637 1.00 88.12 214 ASP A O 1
ATOM 1577 N N . GLY A 1 215 ? 19.783 12.790 -11.431 1.00 88.19 215 GLY A N 1
ATOM 1578 C CA . GLY A 1 215 ? 18.743 13.236 -10.510 1.00 88.19 215 GLY A CA 1
ATOM 1579 C C . GLY A 1 215 ? 17.322 13.098 -11.052 1.00 88.19 215 GLY A C 1
ATOM 1580 O O . GLY A 1 215 ? 16.408 13.641 -10.429 1.00 88.19 215 GLY A O 1
ATOM 1581 N N . THR A 1 216 ? 17.127 12.426 -12.192 1.00 92.38 216 THR A N 1
ATOM 1582 C CA . THR A 1 216 ? 15.789 12.022 -12.638 1.00 92.38 216 THR A CA 1
ATOM 1583 C C . THR A 1 216 ? 15.334 10.792 -11.865 1.00 92.38 216 THR A C 1
ATOM 1585 O O . THR A 1 216 ? 16.153 9.998 -11.398 1.00 92.38 216 THR A O 1
ATOM 1588 N N . THR A 1 217 ? 14.024 10.669 -11.682 1.00 95.06 217 THR A N 1
ATOM 1589 C CA . THR A 1 217 ? 13.407 9.481 -11.087 1.00 95.06 217 THR A CA 1
ATOM 1590 C C . THR A 1 217 ? 12.678 8.718 -12.183 1.00 95.06 217 THR A C 1
ATOM 1592 O O . THR A 1 217 ? 11.838 9.324 -12.837 1.00 95.06 217 THR A O 1
ATOM 1595 N N . ASP A 1 218 ? 12.970 7.433 -12.352 1.00 94.81 218 ASP A N 1
ATOM 1596 C CA . ASP A 1 218 ? 12.301 6.552 -13.317 1.00 94.81 218 ASP A CA 1
ATOM 1597 C C . ASP A 1 218 ? 11.549 5.437 -12.580 1.00 94.81 218 ASP A C 1
ATOM 1599 O O . ASP A 1 218 ? 11.976 4.989 -11.508 1.00 94.81 218 ASP A O 1
ATOM 1603 N N . VAL A 1 219 ? 10.445 4.945 -13.146 1.00 95.75 219 VAL A N 1
ATOM 1604 C CA . VAL A 1 219 ? 9.770 3.752 -12.624 1.00 95.75 219 VAL A CA 1
ATOM 1605 C C . VAL A 1 219 ? 10.363 2.512 -13.281 1.00 95.75 219 VAL A C 1
ATOM 1607 O O . VAL A 1 219 ? 10.221 2.268 -14.477 1.00 95.75 219 VAL A O 1
ATOM 1610 N N . MET A 1 220 ? 10.982 1.667 -12.466 1.00 96.12 220 MET A N 1
ATOM 1611 C CA . MET A 1 220 ? 11.634 0.435 -12.891 1.00 96.12 220 MET A CA 1
ATOM 1612 C C . MET A 1 220 ? 10.838 -0.784 -12.431 1.00 96.12 220 MET A C 1
ATOM 1614 O O . MET A 1 220 ? 10.080 -0.734 -11.462 1.00 96.12 220 MET A O 1
ATOM 1618 N N . ALA A 1 221 ? 11.018 -1.913 -13.112 1.00 96.69 221 ALA A N 1
ATOM 1619 C CA . ALA A 1 221 ? 10.388 -3.168 -12.738 1.00 96.69 221 ALA A CA 1
ATOM 1620 C C . ALA A 1 221 ? 11.303 -4.377 -12.962 1.00 96.69 221 ALA A C 1
ATOM 1622 O O . ALA A 1 221 ? 11.994 -4.490 -13.975 1.00 96.69 221 ALA A O 1
ATOM 1623 N N . GLN A 1 222 ? 11.245 -5.346 -12.054 1.00 96.50 222 GLN A N 1
ATOM 1624 C CA . GLN A 1 222 ? 11.883 -6.650 -12.204 1.00 96.50 222 GLN A CA 1
ATOM 1625 C C . GLN A 1 222 ? 10.911 -7.756 -11.812 1.00 96.50 222 GLN A C 1
ATOM 1627 O O . GLN A 1 222 ? 10.193 -7.659 -10.821 1.00 96.50 222 GLN A O 1
ATOM 1632 N N . ARG A 1 223 ? 10.940 -8.871 -12.541 1.00 96.44 223 ARG A N 1
ATOM 1633 C CA . ARG A 1 223 ? 10.280 -10.096 -12.092 1.00 96.44 223 ARG A CA 1
ATOM 1634 C C . ARG A 1 223 ? 11.255 -10.966 -11.307 1.00 96.44 223 ARG A C 1
ATOM 1636 O O . ARG A 1 223 ? 12.235 -11.452 -11.867 1.00 96.44 223 ARG A O 1
ATOM 1643 N N . VAL A 1 224 ? 10.944 -11.238 -10.045 1.00 94.88 224 VAL A N 1
ATOM 1644 C CA . VAL A 1 224 ? 11.626 -12.232 -9.210 1.00 94.88 224 VAL A CA 1
ATOM 1645 C C . VAL A 1 224 ? 10.819 -13.524 -9.248 1.00 94.88 224 VAL A C 1
ATOM 1647 O O . VAL A 1 224 ? 9.634 -13.558 -8.932 1.00 94.88 224 VAL A O 1
ATOM 1650 N N . THR A 1 225 ? 11.430 -14.609 -9.706 1.00 93.00 225 THR A N 1
ATOM 1651 C CA . THR A 1 225 ? 10.711 -15.886 -9.867 1.00 93.00 225 THR A CA 1
ATOM 1652 C C . THR A 1 225 ? 10.504 -16.616 -8.543 1.00 93.00 225 THR A C 1
ATOM 1654 O O . THR A 1 225 ? 11.096 -16.257 -7.532 1.00 93.00 225 THR A O 1
ATOM 1657 N N . ALA A 1 226 ? 9.741 -17.711 -8.565 1.00 91.38 226 ALA A N 1
ATOM 1658 C CA . ALA A 1 226 ? 9.508 -18.553 -7.393 1.00 91.38 226 ALA A CA 1
ATOM 1659 C C . ALA A 1 226 ? 10.784 -19.107 -6.736 1.00 91.38 226 ALA A C 1
ATOM 1661 O O . ALA A 1 226 ? 10.738 -19.463 -5.559 1.00 91.38 226 ALA A O 1
ATOM 1662 N N . GLU A 1 227 ? 11.908 -19.155 -7.459 1.00 89.25 227 GLU A N 1
ATOM 1663 C CA . GLU A 1 227 ? 13.220 -19.564 -6.945 1.00 89.25 227 GLU A CA 1
ATOM 1664 C C . GLU A 1 227 ? 14.116 -18.386 -6.508 1.00 89.25 227 GLU A C 1
ATOM 1666 O O . GLU A 1 227 ? 15.292 -18.599 -6.238 1.00 89.25 227 GLU A O 1
ATOM 1671 N N . GLY A 1 228 ? 13.614 -17.147 -6.492 1.00 90.75 228 GLY A N 1
ATOM 1672 C CA . GLY A 1 228 ? 14.375 -15.976 -6.033 1.00 90.75 228 GLY A CA 1
ATOM 1673 C C . GLY A 1 228 ? 15.336 -15.378 -7.062 1.00 90.75 228 GLY A C 1
ATOM 1674 O O . GLY A 1 228 ? 16.094 -14.471 -6.749 1.00 90.75 228 GLY A O 1
ATOM 1675 N N . ARG A 1 229 ? 15.324 -15.852 -8.313 1.00 89.56 229 ARG A N 1
ATOM 1676 C CA . ARG A 1 229 ? 16.120 -15.248 -9.401 1.00 89.56 229 ARG A CA 1
ATOM 1677 C C . ARG A 1 229 ? 15.384 -14.079 -10.062 1.00 89.56 229 ARG A C 1
ATOM 1679 O O . ARG A 1 229 ? 14.208 -14.218 -10.412 1.00 89.56 229 ARG A O 1
ATOM 1686 N N . ALA A 1 230 ? 16.109 -12.998 -10.335 1.00 92.19 230 ALA A N 1
ATOM 1687 C CA . ALA A 1 230 ? 15.691 -11.954 -11.265 1.00 92.19 230 ALA A CA 1
ATOM 1688 C C . ALA A 1 230 ? 15.562 -12.531 -12.692 1.00 92.19 230 ALA A C 1
ATOM 1690 O O . ALA A 1 230 ? 16.435 -13.261 -13.173 1.00 92.19 230 ALA A O 1
ATOM 1691 N N . ALA A 1 231 ? 14.429 -12.284 -13.349 1.00 92.12 231 ALA A N 1
ATOM 1692 C CA . ALA A 1 231 ? 14.041 -12.971 -14.579 1.00 92.12 231 ALA A CA 1
ATOM 1693 C C . ALA A 1 231 ? 14.335 -12.171 -15.850 1.00 92.12 231 ALA A C 1
ATOM 1695 O O . ALA A 1 231 ? 14.591 -12.776 -16.894 1.00 92.12 231 ALA A O 1
ATOM 1696 N N . TRP A 1 232 ? 14.271 -10.842 -15.790 1.00 94.19 232 TRP A N 1
ATOM 1697 C CA . TRP A 1 232 ? 14.459 -9.977 -16.950 1.00 94.19 232 TRP A CA 1
ATOM 1698 C C . TRP A 1 232 ? 15.915 -9.552 -17.091 1.00 94.19 232 TRP A C 1
ATOM 1700 O O . TRP A 1 232 ? 16.664 -9.509 -16.118 1.00 94.19 232 TRP A O 1
ATOM 1710 N N . ASN A 1 233 ? 16.327 -9.309 -18.340 1.00 90.31 233 ASN A N 1
ATOM 1711 C CA . ASN A 1 233 ? 17.685 -8.893 -18.709 1.00 90.31 233 ASN A CA 1
ATOM 1712 C C . ASN A 1 233 ? 18.800 -9.747 -18.074 1.00 90.31 233 ASN A C 1
ATOM 1714 O O . ASN A 1 233 ? 19.856 -9.242 -17.714 1.00 90.31 233 ASN A O 1
ATOM 1718 N N . ASN A 1 234 ? 18.564 -11.058 -17.936 1.00 86.44 234 ASN A N 1
ATOM 1719 C CA . ASN A 1 234 ? 19.472 -12.011 -17.280 1.00 86.44 234 ASN A CA 1
ATOM 1720 C C . ASN A 1 234 ? 19.836 -11.651 -15.826 1.00 86.44 234 ASN A C 1
ATOM 1722 O O . ASN A 1 234 ? 20.885 -12.072 -15.344 1.00 86.44 234 ASN A O 1
ATOM 1726 N N . GLY A 1 235 ? 18.973 -10.902 -15.137 1.00 81.88 235 GLY A N 1
ATOM 1727 C CA . GLY A 1 235 ? 19.195 -10.454 -13.765 1.00 81.88 235 GLY A CA 1
ATOM 1728 C C . GLY A 1 235 ? 20.185 -9.299 -13.629 1.00 81.88 235 GLY A C 1
ATOM 1729 O O . GLY A 1 235 ? 20.667 -9.070 -12.529 1.00 81.88 235 GLY A O 1
ATOM 1730 N N . GLU A 1 236 ? 20.513 -8.605 -14.723 1.00 79.81 236 GLU A N 1
ATOM 1731 C CA . GLU A 1 236 ? 21.358 -7.408 -14.675 1.00 79.81 236 GLU A CA 1
ATOM 1732 C C . GLU A 1 236 ? 20.513 -6.165 -14.366 1.00 79.81 236 GLU A C 1
ATOM 1734 O O . GLU A 1 236 ? 20.437 -5.732 -13.223 1.00 79.81 236 GLU A O 1
ATOM 1739 N N . GLN A 1 237 ? 19.848 -5.597 -15.373 1.00 86.75 237 GLN A N 1
ATOM 1740 C CA . GLN A 1 237 ? 19.086 -4.357 -15.216 1.00 86.75 237 GLN A CA 1
ATOM 1741 C C . GLN A 1 237 ? 17.588 -4.631 -15.127 1.00 86.75 237 GLN A C 1
ATOM 1743 O O . GLN A 1 237 ? 17.041 -5.405 -15.920 1.00 86.75 237 GLN A O 1
ATOM 1748 N N . ALA A 1 238 ? 16.913 -3.958 -14.196 1.00 93.62 238 ALA A N 1
ATOM 1749 C CA . ALA A 1 238 ? 15.461 -3.858 -14.214 1.00 93.62 238 ALA A CA 1
ATOM 1750 C C . ALA A 1 238 ? 14.983 -3.227 -15.536 1.00 93.62 238 ALA A C 1
ATOM 1752 O O . ALA A 1 238 ? 15.732 -2.540 -16.234 1.00 93.62 238 ALA A O 1
ATOM 1753 N N . VAL A 1 239 ? 13.746 -3.521 -15.917 1.00 94.75 239 VAL A N 1
ATOM 1754 C CA . VAL A 1 239 ? 13.105 -2.934 -17.092 1.00 94.75 239 VAL A CA 1
ATOM 1755 C C . VAL A 1 239 ? 12.583 -1.558 -16.712 1.00 94.75 239 VAL A C 1
ATOM 1757 O O . VAL A 1 239 ? 11.804 -1.442 -15.772 1.00 94.75 239 VAL A O 1
ATOM 1760 N N . ASP A 1 240 ? 12.999 -0.548 -17.463 1.00 94.06 240 ASP A N 1
ATOM 1761 C CA . ASP A 1 240 ? 12.404 0.783 -17.437 1.00 94.06 240 ASP A CA 1
ATOM 1762 C C . ASP A 1 240 ? 10.951 0.697 -17.933 1.00 94.06 240 ASP A C 1
ATOM 1764 O O . ASP A 1 240 ? 10.687 0.218 -19.045 1.00 94.06 240 ASP A O 1
ATOM 1768 N N . VAL A 1 241 ? 10.002 1.069 -17.071 1.00 94.38 241 VAL A N 1
ATOM 1769 C CA . VAL A 1 241 ? 8.567 0.996 -17.360 1.00 94.38 241 VAL A CA 1
ATOM 1770 C C . VAL A 1 241 ? 8.154 2.111 -18.317 1.00 94.38 241 VAL A C 1
ATOM 1772 O O . VAL A 1 241 ? 7.143 1.949 -19.005 1.00 94.38 241 VAL A O 1
ATOM 1775 N N . SER A 1 242 ? 8.924 3.194 -18.423 1.00 87.94 242 SER A N 1
ATOM 1776 C CA . SER A 1 242 ? 8.627 4.322 -19.293 1.00 87.94 242 SER A CA 1
ATOM 1777 C C . SER A 1 242 ? 9.895 5.096 -19.666 1.00 87.94 242 SER A C 1
ATOM 1779 O O . SER A 1 242 ? 10.481 5.811 -18.872 1.00 87.94 242 SER A O 1
ATOM 1781 N N . ALA A 1 243 ? 10.255 5.057 -20.952 1.00 80.69 243 ALA A N 1
ATOM 1782 C CA . ALA A 1 243 ? 11.441 5.735 -21.487 1.00 80.69 243 ALA A CA 1
ATOM 1783 C C . ALA A 1 243 ? 11.289 7.274 -21.617 1.00 80.69 243 ALA A C 1
ATOM 1785 O O . ALA A 1 243 ? 11.795 7.886 -22.569 1.00 80.69 243 ALA A O 1
ATOM 1786 N N . SER A 1 244 ? 10.525 7.910 -20.726 1.00 84.88 244 SER A N 1
ATOM 1787 C CA . SER A 1 244 ? 10.264 9.349 -20.723 1.00 84.88 244 SER A CA 1
ATOM 1788 C C . SER A 1 244 ? 11.433 10.123 -20.101 1.00 84.88 244 SER A C 1
ATOM 1790 O O . SER A 1 244 ? 11.973 9.699 -19.094 1.00 84.88 244 SER A O 1
ATOM 1792 N N . PRO A 1 245 ? 11.813 11.310 -20.612 1.00 86.56 245 PRO A N 1
ATOM 1793 C CA . PRO A 1 245 ? 12.817 12.166 -19.965 1.00 86.56 245 PRO A CA 1
ATOM 1794 C C . PRO A 1 245 ? 12.248 12.964 -18.769 1.00 86.56 245 PRO A C 1
ATOM 1796 O O . PRO A 1 245 ? 12.706 14.073 -18.485 1.00 86.56 245 PRO A O 1
ATOM 1799 N N . SER A 1 246 ? 11.174 12.473 -18.154 1.00 92.12 246 SER A N 1
ATOM 1800 C CA . SER A 1 246 ? 10.401 13.154 -17.108 1.00 92.12 246 SER A CA 1
ATOM 1801 C C . SER A 1 246 ? 10.664 12.491 -15.762 1.00 92.12 246 SER A C 1
ATOM 1803 O O . SER A 1 246 ? 11.238 11.415 -15.721 1.00 92.12 246 SER A O 1
ATOM 1805 N N . ASN A 1 247 ? 10.256 13.120 -14.662 1.00 95.25 247 ASN A N 1
ATOM 1806 C CA . ASN A 1 247 ? 10.300 12.433 -13.374 1.00 95.25 247 ASN A CA 1
ATOM 1807 C C . ASN A 1 247 ? 9.070 11.541 -13.218 1.00 95.25 247 ASN A C 1
ATOM 1809 O O . ASN A 1 247 ? 7.953 11.996 -13.449 1.00 95.25 247 ASN A O 1
ATOM 1813 N N . GLU A 1 248 ? 9.279 10.320 -12.751 1.00 95.62 248 GLU A N 1
ATOM 1814 C CA . GLU A 1 248 ? 8.259 9.299 -12.565 1.00 95.62 248 GLU A CA 1
ATOM 1815 C C . GLU A 1 248 ? 8.221 8.858 -11.101 1.00 95.62 248 GLU A C 1
ATOM 1817 O O . GLU A 1 248 ? 9.254 8.503 -10.532 1.00 95.62 248 GLU A O 1
ATOM 1822 N N . ARG A 1 249 ? 7.052 8.941 -10.453 1.00 95.75 249 ARG A N 1
ATOM 1823 C CA . ARG A 1 249 ? 6.907 8.709 -9.001 1.00 95.75 249 ARG A CA 1
ATOM 1824 C C . ARG A 1 249 ? 5.564 8.088 -8.632 1.00 95.75 249 ARG A C 1
ATOM 1826 O O . ARG A 1 249 ? 4.678 7.958 -9.473 1.00 95.75 249 ARG A O 1
ATOM 1833 N N . ALA A 1 250 ? 5.412 7.729 -7.359 1.00 95.94 250 ALA A N 1
ATOM 1834 C CA . ALA A 1 250 ? 4.179 7.238 -6.751 1.00 95.94 250 ALA A CA 1
ATOM 1835 C C . ALA A 1 250 ? 3.557 6.086 -7.555 1.00 95.94 250 ALA A C 1
ATOM 1837 O O . ALA A 1 250 ? 2.374 6.098 -7.900 1.00 95.94 250 ALA A O 1
ATOM 1838 N N . VAL A 1 251 ? 4.388 5.098 -7.896 1.00 96.88 251 VAL A N 1
ATOM 1839 C CA . VAL A 1 251 ? 3.964 3.950 -8.695 1.00 96.88 251 VAL A CA 1
ATOM 1840 C C . VAL A 1 251 ? 2.918 3.112 -7.955 1.00 96.88 251 VAL A C 1
ATOM 1842 O O . VAL A 1 251 ? 3.016 2.846 -6.761 1.00 96.88 251 VAL A O 1
ATOM 1845 N N . THR A 1 252 ? 1.918 2.639 -8.691 1.00 97.81 252 THR A N 1
ATOM 1846 C CA . THR A 1 252 ? 0.976 1.601 -8.270 1.00 97.81 252 THR A CA 1
ATOM 1847 C C . THR A 1 252 ? 0.765 0.623 -9.420 1.00 97.81 252 THR A C 1
ATOM 1849 O O . THR A 1 252 ? 0.864 0.985 -10.595 1.00 97.81 252 THR A O 1
ATOM 1852 N N . ALA A 1 253 ? 0.496 -0.643 -9.111 1.00 98.00 253 ALA A N 1
ATOM 1853 C CA . ALA A 1 253 ? 0.343 -1.654 -10.142 1.00 98.00 253 ALA A CA 1
ATOM 1854 C C . ALA A 1 253 ? -0.583 -2.790 -9.719 1.00 98.00 253 ALA A C 1
ATOM 1856 O O . ALA A 1 253 ? -0.700 -3.134 -8.544 1.00 98.00 253 ALA A O 1
ATOM 1857 N N . VAL A 1 254 ? -1.220 -3.404 -10.712 1.00 97.31 254 VAL A N 1
ATOM 1858 C CA . VAL A 1 254 ? -2.099 -4.561 -10.532 1.00 97.31 254 VAL A CA 1
ATOM 1859 C C . VAL A 1 254 ? -1.757 -5.642 -11.540 1.00 97.31 254 VAL A C 1
ATOM 1861 O O . VAL A 1 254 ? -1.320 -5.354 -12.654 1.00 97.31 254 VAL A O 1
ATOM 1864 N N . ALA A 1 255 ? -1.974 -6.901 -11.167 1.00 96.00 255 ALA A N 1
ATOM 1865 C CA . ALA A 1 255 ? -1.720 -8.021 -12.064 1.00 96.00 255 ALA A CA 1
ATOM 1866 C C . ALA A 1 255 ? -2.610 -7.925 -13.311 1.00 96.00 255 ALA A C 1
ATOM 1868 O O . ALA A 1 255 ? -3.820 -7.714 -13.214 1.00 96.00 255 ALA A O 1
ATOM 1869 N N . ASP A 1 256 ? -2.030 -8.157 -14.487 1.00 94.25 256 ASP A N 1
ATOM 1870 C CA . ASP A 1 256 ? -2.772 -8.148 -15.754 1.00 94.25 256 ASP A CA 1
ATOM 1871 C C . ASP A 1 256 ? -3.508 -9.477 -16.040 1.00 94.25 256 ASP A C 1
ATOM 1873 O O . ASP A 1 256 ? -4.142 -9.643 -17.084 1.00 94.25 256 ASP A O 1
ATOM 1877 N N . GLY A 1 257 ? -3.401 -10.449 -15.126 1.00 90.94 257 GLY A N 1
ATOM 1878 C CA . GLY A 1 257 ? -3.965 -11.797 -15.252 1.00 90.94 257 GLY A CA 1
ATOM 1879 C C . GLY A 1 257 ? -3.207 -12.730 -16.209 1.00 90.94 257 GLY A C 1
ATOM 1880 O O . GLY A 1 257 ? -3.604 -13.881 -16.379 1.00 90.94 257 GLY A O 1
ATOM 1881 N N . ALA A 1 258 ? -2.117 -12.266 -16.819 1.00 91.56 258 ALA A N 1
ATOM 1882 C CA . ALA A 1 258 ? -1.265 -13.003 -17.752 1.00 91.56 258 ALA A CA 1
ATOM 1883 C C . ALA A 1 258 ? 0.206 -13.073 -17.287 1.00 91.56 258 ALA A C 1
ATOM 1885 O O . ALA A 1 258 ? 1.093 -13.383 -18.085 1.00 91.56 258 ALA A O 1
ATOM 1886 N N . GLY A 1 259 ? 0.460 -12.802 -16.002 1.00 91.81 259 GLY A N 1
ATOM 1887 C CA . GLY A 1 259 ? 1.790 -12.794 -15.384 1.00 91.81 259 GLY A CA 1
ATOM 1888 C C . GLY A 1 259 ? 2.559 -11.480 -15.552 1.00 91.81 259 GLY A C 1
ATOM 1889 O O . GLY A 1 259 ? 3.726 -11.421 -15.180 1.00 91.81 259 GLY A O 1
ATOM 1890 N N . GLY A 1 260 ? 1.934 -10.454 -16.134 1.00 96.00 260 GLY A N 1
ATOM 1891 C CA . GLY A 1 260 ? 2.428 -9.082 -16.190 1.00 96.00 260 GLY A CA 1
ATOM 1892 C C . GLY A 1 260 ? 1.669 -8.154 -15.237 1.00 96.00 260 GLY A C 1
ATOM 1893 O O . GLY A 1 260 ? 0.909 -8.600 -14.374 1.00 96.00 260 GLY A O 1
ATOM 1894 N N . ALA A 1 261 ? 1.842 -6.849 -15.431 1.00 97.94 261 ALA A N 1
ATOM 1895 C CA . ALA A 1 261 ? 1.195 -5.813 -14.639 1.00 97.94 261 ALA A CA 1
ATOM 1896 C C . ALA A 1 261 ? 0.661 -4.661 -15.502 1.00 97.94 261 ALA A C 1
ATOM 1898 O O . ALA A 1 261 ? 1.254 -4.292 -16.520 1.00 97.94 261 ALA A O 1
ATOM 1899 N N . LEU A 1 262 ? -0.458 -4.088 -15.064 1.00 98.31 262 LEU A N 1
ATOM 1900 C CA . LEU A 1 262 ? -0.895 -2.743 -15.428 1.00 98.31 262 LEU A CA 1
ATOM 1901 C C . LEU A 1 262 ? -0.347 -1.785 -14.373 1.00 98.31 262 LEU A C 1
ATOM 1903 O O . LEU A 1 262 ? -0.485 -2.059 -13.183 1.00 98.31 262 LEU A O 1
ATOM 1907 N N . VAL A 1 263 ? 0.275 -0.700 -14.811 1.00 98.38 263 VAL A N 1
ATOM 1908 C CA . VAL A 1 263 ? 1.028 0.233 -13.971 1.00 98.38 263 VAL A CA 1
ATOM 1909 C C . VAL A 1 263 ? 0.448 1.628 -14.148 1.00 98.38 263 VAL A C 1
ATOM 1911 O O . VAL A 1 263 ? 0.189 2.037 -15.282 1.00 98.38 263 VAL A O 1
ATOM 1914 N N . ALA A 1 264 ? 0.265 2.347 -13.046 1.00 98.12 264 ALA A N 1
ATOM 1915 C CA . ALA A 1 264 ? -0.032 3.772 -13.024 1.00 98.12 264 ALA A CA 1
ATOM 1916 C C . ALA A 1 264 ? 1.006 4.498 -12.158 1.00 98.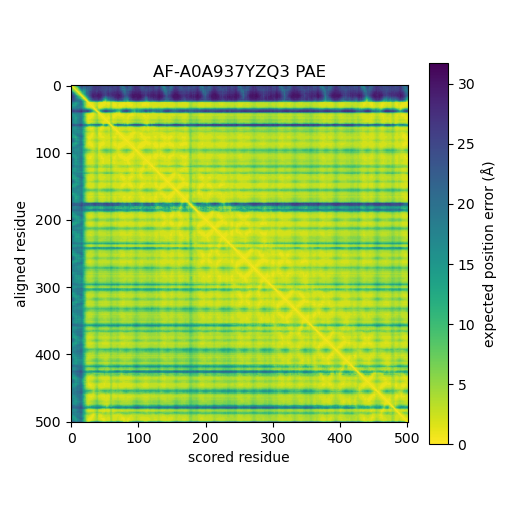12 264 ALA A C 1
ATOM 1918 O O . ALA A 1 264 ? 1.474 3.943 -11.167 1.00 98.12 264 ALA A O 1
ATOM 1919 N N . PHE A 1 265 ? 1.385 5.707 -12.550 1.00 97.88 265 PHE A N 1
ATOM 1920 C CA . PHE A 1 265 ? 2.413 6.500 -11.879 1.00 97.88 265 PHE A CA 1
ATOM 1921 C C . PHE A 1 265 ? 2.237 7.986 -12.207 1.00 97.88 265 PHE A C 1
ATOM 1923 O O . PHE A 1 265 ? 1.597 8.340 -13.199 1.00 97.88 265 PHE A O 1
ATOM 1930 N N . GLU A 1 266 ? 2.792 8.850 -11.366 1.00 96.94 266 GLU A N 1
ATOM 1931 C CA . GLU A 1 266 ? 2.920 10.283 -11.627 1.00 96.94 266 GLU A CA 1
ATOM 1932 C C . GLU A 1 266 ? 4.013 10.531 -12.656 1.00 96.94 266 GLU A C 1
ATOM 1934 O O . GLU A 1 266 ? 5.092 9.957 -12.539 1.00 96.94 266 GLU A O 1
ATOM 1939 N N . LEU A 1 267 ? 3.767 11.423 -13.612 1.00 95.69 267 LEU A N 1
ATOM 1940 C CA . LEU A 1 267 ? 4.775 11.921 -14.537 1.00 95.69 267 LEU A CA 1
ATOM 1941 C C . LEU A 1 267 ? 4.855 13.445 -14.429 1.00 95.69 267 LEU A C 1
ATOM 1943 O O . LEU A 1 267 ? 3.918 14.150 -14.795 1.00 95.69 267 LEU A O 1
ATOM 1947 N N . GLU A 1 268 ? 5.990 13.947 -13.946 1.00 95.44 268 GLU A N 1
ATOM 1948 C CA . GLU A 1 268 ? 6.311 15.373 -13.853 1.00 95.44 268 GLU A CA 1
ATOM 1949 C C . GLU A 1 268 ? 7.198 15.787 -15.034 1.00 95.44 268 GLU A C 1
ATOM 1951 O O . GLU A 1 268 ? 8.366 15.391 -15.145 1.00 95.44 268 GLU A O 1
ATOM 1956 N N . PHE A 1 269 ? 6.670 16.644 -15.905 1.00 92.62 269 PHE A N 1
ATOM 1957 C CA . PHE A 1 269 ? 7.400 17.117 -17.078 1.00 92.62 269 PHE A CA 1
ATOM 1958 C C . PHE A 1 269 ? 8.513 18.101 -16.688 1.00 92.62 269 PHE A C 1
ATOM 1960 O O . PHE A 1 269 ? 8.273 19.175 -16.132 1.00 92.62 269 PHE A O 1
ATOM 1967 N N . LEU A 1 270 ? 9.760 17.798 -17.056 1.00 93.56 270 LEU A N 1
ATOM 1968 C CA . LEU A 1 270 ? 10.923 18.624 -16.687 1.00 93.56 270 LEU A CA 1
ATOM 1969 C C . LEU A 1 270 ? 11.254 19.729 -17.697 1.00 93.56 270 LEU A C 1
ATOM 1971 O O . LEU A 1 270 ? 11.937 20.714 -17.371 1.00 93.56 270 LEU A O 1
ATOM 1975 N N . GLU A 1 271 ? 10.760 19.593 -18.923 1.00 91.50 271 GLU A N 1
ATOM 1976 C CA . GLU A 1 271 ? 11.018 20.483 -20.050 1.00 91.50 271 GLU A CA 1
ATOM 1977 C C . GLU A 1 271 ? 9.769 20.647 -20.932 1.00 91.50 271 GLU A C 1
ATOM 1979 O O . GLU A 1 271 ? 8.778 19.941 -20.786 1.00 91.50 271 GLU A O 1
ATOM 1984 N N . GLY A 1 272 ? 9.825 21.580 -21.887 1.00 91.38 272 GLY A N 1
ATOM 1985 C CA . GLY A 1 272 ? 8.745 21.795 -22.852 1.00 91.38 272 GLY A CA 1
ATOM 1986 C C . GLY A 1 272 ? 7.641 22.737 -22.366 1.00 91.38 272 GLY A C 1
ATOM 1987 O O . GLY A 1 272 ? 7.849 23.555 -21.472 1.00 91.38 272 GLY A O 1
ATOM 1988 N N . GLU A 1 273 ? 6.492 22.674 -23.043 1.00 90.56 273 GLU A N 1
ATOM 1989 C CA . GLU A 1 273 ? 5.324 23.533 -22.781 1.00 90.56 273 GLU A CA 1
ATOM 1990 C C . GLU A 1 273 ? 4.650 23.214 -21.440 1.00 90.56 273 GLU A C 1
ATOM 1992 O O . GLU A 1 273 ? 4.170 24.135 -20.791 1.00 90.56 273 GLU A O 1
ATOM 1997 N N . PHE A 1 274 ? 4.702 21.950 -21.013 1.00 89.31 274 PHE A N 1
ATOM 1998 C CA . PHE A 1 274 ? 4.065 21.424 -19.800 1.00 89.31 274 PHE A CA 1
ATOM 1999 C C . PHE A 1 274 ? 5.016 21.367 -18.599 1.00 89.31 274 PHE A C 1
ATOM 2001 O O . PHE A 1 274 ? 4.799 20.625 -17.654 1.00 89.31 274 PHE A O 1
ATOM 2008 N N . LYS A 1 275 ? 6.141 22.095 -18.640 1.00 92.94 275 LYS A N 1
ATOM 2009 C CA . LYS A 1 275 ? 7.162 22.005 -17.589 1.00 92.94 275 LYS A CA 1
ATOM 2010 C C . LYS A 1 275 ? 6.573 22.321 -16.205 1.00 92.94 275 LYS A C 1
ATOM 2012 O O . LYS A 1 275 ? 6.169 23.458 -15.964 1.00 92.94 275 LYS A O 1
ATOM 2017 N N . GLY A 1 276 ? 6.707 21.370 -15.282 1.00 90.19 276 GLY A N 1
ATOM 2018 C CA . GLY A 1 276 ? 6.204 21.441 -13.910 1.00 90.19 276 GLY A CA 1
ATOM 2019 C C . GLY A 1 276 ? 4.781 20.911 -13.740 1.00 90.19 276 GLY A C 1
ATOM 2020 O O . GLY A 1 276 ? 4.322 20.827 -12.603 1.00 90.19 276 GLY A O 1
ATOM 2021 N N . ASP A 1 277 ? 4.106 20.551 -14.832 1.00 91.94 277 ASP A N 1
ATOM 2022 C CA . ASP A 1 277 ? 2.831 19.846 -14.774 1.00 91.94 277 ASP A CA 1
ATOM 2023 C C . ASP A 1 277 ? 3.084 18.399 -14.328 1.00 91.94 277 ASP A C 1
ATOM 2025 O O . ASP A 1 277 ? 4.119 17.806 -14.662 1.00 91.94 277 ASP A O 1
ATOM 2029 N N . VAL A 1 278 ? 2.145 17.857 -13.553 1.00 94.75 278 VAL A N 1
ATOM 2030 C CA . VAL A 1 278 ? 2.170 16.481 -13.050 1.00 94.75 278 VAL A CA 1
ATOM 2031 C C . VAL A 1 278 ? 0.853 15.826 -13.425 1.00 94.75 278 VAL A C 1
ATOM 2033 O O . VAL A 1 278 ? -0.200 16.293 -12.986 1.00 94.75 278 VAL A O 1
ATOM 2036 N N . ASP A 1 279 ? 0.947 14.755 -14.207 1.00 94.69 279 ASP A N 1
ATOM 2037 C CA . ASP A 1 279 ? -0.194 13.966 -14.667 1.00 94.69 279 ASP A CA 1
ATOM 2038 C C . ASP A 1 279 ? -0.080 12.517 -14.178 1.00 94.69 279 ASP A C 1
ATOM 2040 O O . ASP A 1 279 ? 1.017 12.001 -13.942 1.00 94.69 279 ASP A O 1
ATOM 2044 N N . VAL A 1 280 ? -1.211 11.809 -14.110 1.00 96.75 280 VAL A N 1
ATOM 2045 C CA . VAL A 1 280 ? -1.207 10.352 -13.901 1.00 96.75 280 VAL A CA 1
ATOM 2046 C C . VAL A 1 280 ? -1.147 9.633 -15.245 1.00 96.75 280 VAL A C 1
ATOM 2048 O O . VAL A 1 280 ? -2.068 9.688 -16.071 1.00 96.75 280 VAL A O 1
ATOM 2051 N N . MET A 1 281 ? -0.062 8.893 -15.431 1.00 96.25 281 MET A N 1
ATOM 2052 C CA . MET A 1 281 ? 0.249 8.117 -16.623 1.00 96.25 281 MET A CA 1
ATOM 2053 C C . MET A 1 281 ? 0.217 6.624 -16.311 1.00 96.25 281 MET A C 1
ATOM 2055 O O . MET A 1 281 ? 0.115 6.204 -15.159 1.00 96.25 281 MET A O 1
ATOM 2059 N N . GLY A 1 282 ? 0.290 5.790 -17.345 1.00 96.56 282 GLY A N 1
ATOM 2060 C CA . GLY A 1 282 ? 0.370 4.356 -17.145 1.00 96.56 282 GLY A CA 1
ATOM 2061 C C . GLY A 1 282 ? 0.974 3.571 -18.286 1.00 96.56 282 GLY A C 1
ATOM 2062 O O . GLY A 1 282 ? 1.044 4.011 -19.438 1.00 96.56 282 GLY A O 1
ATOM 2063 N N . GLN A 1 283 ? 1.371 2.351 -17.947 1.00 97.44 283 GLN A N 1
ATOM 2064 C CA . GLN A 1 283 ? 1.898 1.364 -18.871 1.00 97.44 283 GLN A CA 1
ATOM 2065 C C . GLN A 1 283 ? 1.374 -0.035 -18.570 1.00 97.44 283 GLN A C 1
ATOM 2067 O O . GLN A 1 283 ? 0.790 -0.309 -17.527 1.00 97.44 283 GLN A O 1
ATOM 2072 N N . ARG A 1 284 ? 1.600 -0.949 -19.512 1.00 97.62 284 ARG A N 1
ATOM 2073 C CA . ARG A 1 284 ? 1.484 -2.381 -19.253 1.00 97.62 284 ARG A CA 1
ATOM 2074 C C . ARG A 1 284 ? 2.827 -3.025 -19.523 1.00 97.62 284 ARG A C 1
ATOM 2076 O O . ARG A 1 284 ? 3.363 -2.863 -20.620 1.00 97.62 284 ARG A O 1
ATOM 2083 N N . ILE A 1 285 ? 3.308 -3.798 -18.561 1.00 97.44 285 ILE A N 1
ATOM 2084 C CA . ILE A 1 285 ? 4.490 -4.643 -18.692 1.00 97.44 285 ILE A CA 1
ATOM 2085 C C . ILE A 1 285 ? 4.057 -6.107 -18.678 1.00 97.44 285 ILE A C 1
ATOM 2087 O O . ILE A 1 285 ? 3.259 -6.536 -17.852 1.00 97.44 285 ILE A O 1
ATOM 2091 N N . THR A 1 286 ? 4.522 -6.885 -19.647 1.00 96.88 286 THR A N 1
ATOM 2092 C CA . THR A 1 286 ? 4.207 -8.319 -19.745 1.00 96.88 286 THR A CA 1
ATOM 2093 C C . THR A 1 286 ? 5.069 -9.143 -18.787 1.00 96.88 286 THR A C 1
ATOM 2095 O O . THR A 1 286 ? 6.110 -8.678 -18.333 1.00 96.88 286 THR A O 1
ATOM 2098 N N . GLY A 1 287 ? 4.703 -10.404 -18.531 1.00 95.12 287 GLY A N 1
ATOM 2099 C CA . GLY A 1 287 ? 5.516 -11.302 -17.691 1.00 95.12 287 GLY A CA 1
ATOM 2100 C C . GLY A 1 287 ? 6.930 -11.590 -18.222 1.00 95.12 287 GLY A C 1
ATOM 2101 O O . GLY A 1 287 ? 7.803 -12.013 -17.461 1.00 95.12 287 GLY A O 1
ATOM 2102 N N . ASP A 1 288 ? 7.178 -11.307 -19.504 1.00 95.19 288 ASP A N 1
ATOM 2103 C CA . ASP A 1 288 ? 8.494 -11.392 -20.149 1.00 95.19 288 ASP A CA 1
ATOM 2104 C C . ASP A 1 288 ? 9.264 -10.054 -20.135 1.00 95.19 288 ASP A C 1
ATOM 2106 O O . ASP A 1 288 ? 10.338 -9.964 -20.726 1.00 95.19 288 ASP A O 1
ATOM 2110 N N . GLY A 1 289 ? 8.735 -9.012 -19.481 1.00 95.62 289 GLY A N 1
ATOM 2111 C CA . GLY A 1 289 ? 9.412 -7.719 -19.327 1.00 95.62 289 GLY A CA 1
ATOM 2112 C C . GLY A 1 289 ? 9.277 -6.801 -20.539 1.00 95.62 289 GLY A C 1
ATOM 2113 O O . GLY A 1 289 ? 10.065 -5.882 -20.715 1.00 95.62 289 GLY A O 1
ATOM 2114 N N . VAL A 1 290 ? 8.296 -7.051 -21.412 1.00 95.94 290 VAL A N 1
ATOM 2115 C CA . VAL A 1 290 ? 8.005 -6.171 -22.555 1.00 95.94 290 VAL A CA 1
ATOM 2116 C C . VAL A 1 290 ? 6.959 -5.142 -22.153 1.00 95.94 290 VAL A C 1
ATOM 2118 O O . VAL A 1 290 ? 5.848 -5.530 -21.783 1.00 95.94 290 VAL A O 1
ATOM 2121 N N . VAL A 1 291 ? 7.298 -3.861 -22.282 1.00 96.88 291 VAL A N 1
ATOM 2122 C CA . VAL A 1 291 ? 6.386 -2.724 -22.119 1.00 96.88 291 VAL A CA 1
ATOM 2123 C C . VAL A 1 291 ? 5.589 -2.511 -23.417 1.00 96.88 291 VAL A C 1
ATOM 2125 O O . VAL A 1 291 ? 6.174 -2.505 -24.500 1.00 96.88 291 VAL A O 1
ATOM 2128 N N . VAL A 1 292 ? 4.250 -2.421 -23.348 1.00 94.81 292 VAL A N 1
ATOM 2129 C CA . VAL A 1 292 ? 3.401 -2.595 -24.551 1.00 94.81 292 VAL A CA 1
ATOM 2130 C C . VAL A 1 292 ? 2.515 -1.425 -24.980 1.00 94.81 292 VAL A C 1
ATOM 2132 O O . VAL A 1 292 ? 2.269 -1.312 -26.185 1.00 94.81 292 VAL A O 1
ATOM 2135 N N . TRP A 1 293 ? 1.993 -0.564 -24.094 1.00 95.06 293 TRP A N 1
ATOM 2136 C CA . TRP A 1 293 ? 1.184 0.567 -24.598 1.00 95.06 293 TRP A CA 1
ATOM 2137 C C . TRP A 1 293 ? 2.079 1.572 -25.318 1.00 95.06 293 TRP A C 1
ATOM 2139 O O . TRP A 1 293 ? 3.231 1.746 -24.942 1.00 95.06 293 TRP A O 1
ATOM 2149 N N . ASN A 1 294 ? 1.568 2.156 -26.404 1.00 90.88 294 ASN A N 1
ATOM 2150 C CA . ASN A 1 294 ? 2.320 3.031 -27.314 1.00 90.88 294 ASN A CA 1
ATOM 2151 C C . ASN A 1 294 ? 3.668 2.453 -27.795 1.00 90.88 294 ASN A C 1
ATOM 2153 O O . ASN A 1 294 ? 4.570 3.200 -28.157 1.00 90.88 294 ASN A O 1
ATOM 2157 N N . GLY A 1 295 ? 3.816 1.123 -27.816 1.00 88.56 295 GLY A N 1
ATOM 2158 C CA . GLY A 1 295 ? 5.062 0.470 -28.222 1.00 88.56 295 GLY A CA 1
ATOM 2159 C C . GLY A 1 295 ? 6.213 0.588 -27.216 1.00 88.56 295 GLY A C 1
ATOM 2160 O O . GLY A 1 295 ? 7.339 0.288 -27.598 1.00 88.56 295 GLY A O 1
ATOM 2161 N N . GLY A 1 296 ? 5.941 1.006 -25.973 1.00 86.25 296 GLY A N 1
ATOM 2162 C CA . GLY A 1 296 ? 6.937 1.139 -24.905 1.00 86.25 296 GLY A CA 1
ATOM 2163 C C . GLY A 1 296 ? 7.757 2.432 -24.941 1.00 86.25 296 GLY A C 1
ATOM 2164 O O . GLY A 1 296 ? 8.689 2.567 -24.161 1.00 86.25 296 GLY A O 1
ATOM 2165 N N . GLU A 1 297 ? 7.455 3.370 -25.847 1.00 80.38 297 GLU A N 1
ATOM 2166 C CA . GLU A 1 297 ? 8.203 4.636 -25.947 1.00 80.38 297 GLU A CA 1
ATOM 2167 C C . GLU A 1 297 ? 7.675 5.724 -25.006 1.00 80.38 297 GLU A C 1
ATOM 2169 O O . GLU A 1 297 ? 8.457 6.471 -24.428 1.00 80.38 297 GLU A O 1
ATOM 2174 N N . GLN A 1 298 ? 6.353 5.871 -24.904 1.00 85.81 298 GLN A N 1
ATOM 2175 C CA . GLN A 1 298 ? 5.709 6.908 -24.097 1.00 85.81 298 GLN A CA 1
ATOM 2176 C C . GLN A 1 298 ? 4.546 6.302 -23.320 1.00 85.81 298 GLN A C 1
ATOM 2178 O O . GLN A 1 298 ? 3.743 5.564 -23.910 1.00 85.81 298 GLN A O 1
ATOM 2183 N N . PRO A 1 299 ? 4.386 6.632 -22.034 1.00 92.75 299 PRO A N 1
ATOM 2184 C CA . PRO A 1 299 ? 3.281 6.101 -21.267 1.00 92.75 299 PRO A CA 1
ATOM 2185 C C . PRO A 1 299 ? 1.952 6.693 -21.749 1.00 92.75 299 PRO A C 1
ATOM 2187 O O . PRO A 1 299 ? 1.894 7.692 -22.468 1.00 92.75 299 PRO A O 1
ATOM 2190 N N . SER A 1 300 ? 0.855 6.008 -21.438 1.00 93.25 300 SER A N 1
ATOM 2191 C CA . SER A 1 300 ? -0.492 6.452 -21.802 1.00 93.25 300 SER A CA 1
ATOM 2192 C C . SER A 1 300 ? -1.052 7.355 -20.717 1.00 93.25 300 SER A C 1
ATOM 2194 O O . SER A 1 300 ? -0.979 7.010 -19.543 1.00 93.25 300 SER A O 1
ATOM 2196 N N . LEU A 1 301 ? -1.646 8.472 -21.120 1.00 93.12 301 LEU A N 1
ATOM 2197 C CA . LEU A 1 301 ? -2.354 9.373 -20.221 1.00 93.12 301 LEU A CA 1
ATOM 2198 C C . LEU A 1 301 ? -3.576 8.668 -19.615 1.00 93.12 301 LEU A C 1
ATOM 2200 O O . LEU A 1 301 ? -4.417 8.160 -20.364 1.00 93.12 301 LEU A O 1
ATOM 2204 N N . LEU A 1 302 ? -3.662 8.618 -18.282 1.00 94.31 302 LEU A N 1
ATOM 2205 C CA . LEU A 1 302 ? -4.778 7.998 -17.556 1.00 94.31 302 LEU A CA 1
ATOM 2206 C C . LEU A 1 302 ? -5.714 9.022 -16.916 1.00 94.31 302 LEU A C 1
ATOM 2208 O O . LEU A 1 302 ? -6.904 8.742 -16.754 1.00 94.31 302 LEU A O 1
ATOM 2212 N N . ALA A 1 303 ? -5.185 10.190 -16.574 1.00 89.69 303 ALA A N 1
ATOM 2213 C CA . ALA A 1 303 ? -5.927 11.329 -16.062 1.00 89.69 303 ALA A CA 1
ATOM 2214 C C . ALA A 1 303 ? -5.904 12.468 -17.092 1.00 89.69 303 ALA A C 1
ATOM 2216 O O . ALA A 1 303 ? -4.959 12.598 -17.851 1.00 89.69 303 ALA A O 1
ATOM 2217 N N . SER A 1 304 ? -7.005 13.199 -17.255 1.00 78.19 304 SER A N 1
ATOM 2218 C CA . SER A 1 304 ? -7.197 14.093 -18.412 1.00 78.19 304 SER A CA 1
ATOM 2219 C C . SER A 1 304 ? -7.654 15.498 -18.018 1.00 78.19 304 SER A C 1
ATOM 2221 O O . SER A 1 304 ? -8.296 16.201 -18.811 1.00 78.19 304 SER A O 1
ATOM 2223 N N . GLY A 1 305 ? -7.431 15.864 -16.762 1.00 82.75 305 GLY A N 1
ATOM 2224 C CA . GLY A 1 305 ? -7.717 17.166 -16.192 1.00 82.75 305 GLY A CA 1
ATOM 2225 C C . GLY A 1 305 ? -6.741 18.235 -16.677 1.00 82.75 305 GLY A C 1
ATOM 2226 O O . GLY A 1 305 ? -5.927 18.032 -17.570 1.00 82.75 305 GLY A O 1
ATOM 2227 N N . LYS A 1 306 ? -6.896 19.447 -16.139 1.00 84.00 306 LYS A N 1
ATOM 2228 C CA . LYS A 1 306 ? -6.010 20.596 -16.423 1.00 84.00 306 LYS A CA 1
ATOM 2229 C C . LYS A 1 306 ? -5.360 21.144 -15.150 1.00 84.00 306 LYS A C 1
ATOM 2231 O O . LYS A 1 306 ? -5.034 22.327 -15.083 1.00 84.00 306 LYS A O 1
ATOM 2236 N N . GLY A 1 307 ? -5.315 20.316 -14.119 1.00 89.44 307 GLY A N 1
ATOM 2237 C CA . GLY A 1 307 ? -4.770 20.615 -12.801 1.00 89.44 307 GLY A CA 1
ATOM 2238 C C . GLY A 1 307 ? -3.605 19.680 -12.514 1.00 89.44 307 GLY A C 1
ATOM 2239 O O . GLY A 1 307 ? -3.117 19.025 -13.424 1.00 89.44 307 GLY A O 1
ATOM 2240 N N . ILE A 1 308 ? -3.180 19.619 -11.257 1.00 93.69 308 ILE A N 1
ATOM 2241 C CA . ILE A 1 308 ? -2.182 18.638 -10.823 1.00 93.69 308 ILE A CA 1
ATOM 2242 C C . ILE A 1 308 ? -2.896 17.328 -10.505 1.00 93.69 308 ILE A C 1
ATOM 2244 O O . ILE A 1 308 ? -3.861 17.335 -9.742 1.00 93.69 308 ILE A O 1
ATOM 2248 N N . GLU A 1 309 ? -2.407 16.219 -11.048 1.00 94.94 309 GLU A N 1
ATOM 2249 C CA . GLU A 1 309 ? -2.955 14.881 -10.827 1.00 94.94 309 GLU A CA 1
ATOM 2250 C C . GLU A 1 309 ? -1.882 13.990 -10.202 1.00 94.94 309 GLU A C 1
ATOM 2252 O O . GLU A 1 309 ? -0.808 13.812 -10.774 1.00 94.94 309 GLU A O 1
ATOM 2257 N N . ARG A 1 310 ? -2.142 13.454 -9.005 1.00 95.56 310 ARG A N 1
ATOM 2258 C CA . ARG A 1 310 ? -1.109 12.768 -8.210 1.00 95.56 310 ARG A CA 1
ATOM 2259 C C . ARG A 1 310 ? -1.646 11.661 -7.308 1.00 95.56 310 ARG A C 1
ATOM 2261 O O . ARG A 1 310 ? -2.855 11.477 -7.179 1.00 95.56 310 ARG A O 1
ATOM 2268 N N . HIS A 1 311 ? -0.730 10.934 -6.679 1.00 95.12 311 HIS A N 1
ATOM 2269 C CA . HIS A 1 311 ? -0.969 9.847 -5.733 1.00 95.12 311 HIS A CA 1
ATOM 2270 C C . HIS A 1 311 ? -1.947 8.782 -6.263 1.00 95.12 311 HIS A C 1
ATOM 2272 O O . HIS A 1 311 ? -2.988 8.527 -5.644 1.00 95.12 311 HIS A O 1
ATOM 2278 N N . PRO A 1 312 ? -1.656 8.151 -7.418 1.00 97.31 312 PRO A N 1
ATOM 2279 C CA . PRO A 1 312 ? -2.548 7.153 -7.977 1.00 97.31 312 PRO A CA 1
ATOM 2280 C C . PRO A 1 312 ? -2.638 5.906 -7.086 1.00 97.31 312 PRO A C 1
ATOM 2282 O O . PRO A 1 312 ? -1.660 5.445 -6.499 1.00 97.31 312 PRO A O 1
ATOM 2285 N N . GLN A 1 313 ? -3.827 5.315 -7.030 1.00 96.44 313 GLN A N 1
ATOM 2286 C CA . GLN A 1 313 ? -4.115 4.015 -6.427 1.00 96.44 313 GLN A CA 1
ATOM 2287 C C . GLN A 1 313 ? -4.867 3.161 -7.439 1.00 96.44 313 GLN A C 1
ATOM 2289 O O . GLN A 1 313 ? -5.830 3.637 -8.043 1.00 96.44 313 GLN A O 1
ATOM 2294 N N . ALA A 1 314 ? -4.465 1.903 -7.618 1.00 96.69 314 ALA A N 1
ATOM 2295 C CA . ALA A 1 314 ? -5.065 1.030 -8.618 1.00 96.69 314 ALA A CA 1
ATOM 2296 C C . ALA A 1 314 ? -5.598 -0.283 -8.036 1.00 96.69 314 ALA A C 1
ATOM 2298 O O . ALA A 1 314 ? -4.975 -0.916 -7.188 1.00 96.69 314 ALA A O 1
ATOM 2299 N N . ILE A 1 315 ? -6.734 -0.735 -8.571 1.00 96.62 315 ILE A N 1
ATOM 2300 C CA . ILE A 1 315 ? -7.261 -2.094 -8.385 1.00 96.62 315 ILE A CA 1
ATOM 2301 C C . ILE A 1 315 ? -7.525 -2.743 -9.743 1.00 96.62 315 ILE A C 1
ATOM 2303 O O . ILE A 1 315 ? -7.811 -2.063 -10.730 1.00 96.62 315 ILE A O 1
ATOM 2307 N N . GLY A 1 316 ? -7.475 -4.074 -9.804 1.00 94.19 316 GLY A N 1
ATOM 2308 C CA . GLY A 1 316 ? -7.925 -4.806 -10.986 1.00 94.19 316 GLY A CA 1
ATOM 2309 C C . GLY A 1 316 ? -9.437 -4.656 -11.181 1.00 94.19 316 GLY A C 1
ATOM 2310 O O . GLY A 1 316 ? -10.205 -4.746 -10.228 1.00 94.19 316 GLY A O 1
ATOM 2311 N N . ASP A 1 317 ? -9.890 -4.486 -12.422 1.00 89.69 317 ASP A N 1
ATOM 2312 C CA . ASP A 1 317 ? -11.317 -4.293 -12.738 1.00 89.69 317 ASP A CA 1
ATOM 2313 C C . ASP A 1 317 ? -12.113 -5.611 -12.892 1.00 89.69 317 ASP A C 1
ATOM 2315 O O . ASP A 1 317 ? -13.265 -5.615 -13.346 1.00 89.69 317 ASP A O 1
ATOM 2319 N N . GLY A 1 318 ? -11.469 -6.748 -12.607 1.00 87.12 318 GLY A N 1
ATOM 2320 C CA . GLY A 1 318 ? -12.022 -8.095 -12.770 1.00 87.12 318 GLY A CA 1
ATOM 2321 C C . GLY A 1 318 ? -12.150 -8.591 -14.219 1.00 87.12 318 GLY A C 1
ATOM 2322 O O . GLY A 1 318 ? -12.648 -9.695 -14.439 1.00 87.12 318 GLY A O 1
ATOM 2323 N N . ALA A 1 319 ? -11.714 -7.828 -15.226 1.00 88.31 319 ALA A N 1
ATOM 2324 C CA . ALA A 1 319 ? -11.685 -8.243 -16.634 1.00 88.31 319 ALA A CA 1
ATOM 2325 C C . ALA A 1 319 ? -10.358 -7.953 -17.346 1.00 88.31 319 ALA A C 1
ATOM 2327 O O . ALA A 1 319 ? -10.326 -7.856 -18.575 1.00 88.31 319 ALA A O 1
ATOM 2328 N N . GLY A 1 320 ? -9.272 -7.858 -16.580 1.00 89.50 320 GLY A N 1
ATOM 2329 C CA . GLY A 1 320 ? -7.920 -7.646 -17.095 1.00 89.50 320 GLY A CA 1
ATOM 2330 C C . GLY A 1 320 ? -7.580 -6.183 -17.381 1.00 89.50 320 GLY A C 1
ATOM 2331 O O . GLY A 1 320 ? -6.539 -5.924 -17.973 1.00 89.50 320 GLY A O 1
ATOM 2332 N N . GLY A 1 321 ? -8.450 -5.246 -17.000 1.00 93.62 321 GLY A N 1
ATOM 2333 C CA . GLY A 1 321 ? -8.151 -3.822 -16.890 1.00 93.62 321 GLY A CA 1
ATOM 2334 C C . GLY A 1 321 ? -7.900 -3.413 -15.436 1.00 93.62 321 GLY A C 1
ATOM 2335 O O . GLY A 1 321 ? -7.845 -4.253 -14.533 1.00 93.62 321 GLY A O 1
ATOM 2336 N N . MET A 1 322 ? -7.809 -2.108 -15.202 1.00 96.19 322 MET A N 1
ATOM 2337 C CA . MET A 1 322 ? -7.686 -1.523 -13.866 1.00 96.19 322 MET A CA 1
ATOM 2338 C C . MET A 1 322 ? -8.646 -0.352 -13.666 1.00 96.19 322 MET A C 1
ATOM 2340 O O . MET A 1 322 ? -9.051 0.305 -14.626 1.00 96.19 322 MET A O 1
ATOM 2344 N N . MET A 1 323 ? -9.009 -0.089 -12.415 1.00 96.62 323 MET A N 1
ATOM 2345 C CA . MET A 1 323 ? -9.544 1.202 -11.985 1.00 96.62 323 MET A CA 1
ATOM 2346 C C . MET A 1 323 ? -8.434 1.948 -11.260 1.00 96.62 323 MET A C 1
ATOM 2348 O O . MET A 1 323 ? -7.803 1.361 -10.384 1.00 96.62 323 MET A O 1
ATOM 2352 N N . VAL A 1 324 ? -8.212 3.206 -11.625 1.00 97.00 324 VAL A N 1
ATOM 2353 C CA . VAL A 1 324 ? -7.218 4.090 -11.011 1.00 97.00 324 VAL A CA 1
ATOM 2354 C C . VAL A 1 324 ? -7.939 5.272 -10.388 1.00 97.00 324 VAL A C 1
ATOM 2356 O O . VAL A 1 324 ? -8.731 5.926 -11.061 1.00 97.00 324 VAL A O 1
ATOM 2359 N N . LEU A 1 325 ? -7.668 5.518 -9.114 1.00 96.31 325 LEU A N 1
ATOM 2360 C CA . LEU A 1 325 ? -8.125 6.648 -8.310 1.00 96.31 325 LEU A CA 1
ATOM 2361 C C . LEU A 1 325 ? -6.927 7.570 -8.067 1.00 96.31 325 LEU A C 1
ATOM 2363 O O . LEU A 1 325 ? -5.829 7.060 -7.872 1.00 96.31 325 LEU A O 1
ATOM 2367 N N . PHE A 1 326 ? -7.103 8.884 -8.088 1.00 97.06 326 PHE A N 1
ATOM 2368 C CA . PHE A 1 326 ? -6.013 9.846 -7.912 1.00 97.06 326 PHE A CA 1
ATOM 2369 C C . PHE A 1 326 ? -6.528 11.180 -7.358 1.00 97.06 326 PHE A C 1
ATOM 2371 O O . PHE A 1 326 ? -7.705 11.517 -7.512 1.00 97.06 326 PHE A O 1
ATOM 2378 N N . GLU A 1 327 ? -5.637 11.928 -6.711 1.00 96.81 327 GLU A N 1
ATOM 2379 C CA . GLU A 1 327 ? -5.878 13.310 -6.293 1.00 96.81 327 GLU A CA 1
ATOM 2380 C C . GLU A 1 327 ? -5.855 14.238 -7.511 1.00 96.81 327 GLU A C 1
ATOM 2382 O O . GLU A 1 327 ? -5.011 14.083 -8.394 1.00 96.81 327 GLU A O 1
ATOM 2387 N N . TYR A 1 328 ? -6.742 15.230 -7.530 1.00 95.81 328 TYR A N 1
ATOM 2388 C CA . TYR A 1 328 ? -6.799 16.292 -8.526 1.00 95.81 328 TYR A CA 1
ATOM 2389 C C . TYR A 1 328 ? -6.837 17.659 -7.843 1.00 95.81 328 TYR A C 1
ATOM 2391 O O . TYR A 1 328 ? -7.730 17.936 -7.049 1.00 95.81 328 TYR A O 1
ATOM 2399 N N . GLU A 1 329 ? -5.893 18.536 -8.173 1.00 95.19 329 GLU A N 1
ATOM 2400 C CA . GLU A 1 329 ? -5.813 19.898 -7.640 1.00 95.19 329 GLU A CA 1
ATOM 2401 C C . GLU A 1 329 ? -6.015 20.923 -8.772 1.00 95.19 329 GLU A C 1
ATOM 2403 O O . GLU A 1 329 ? -5.125 21.116 -9.614 1.00 95.19 329 GLU A O 1
ATOM 2408 N N . PRO A 1 330 ? -7.168 21.619 -8.818 1.00 92.38 330 PRO A N 1
ATOM 2409 C CA . PRO A 1 330 ? -7.366 22.743 -9.720 1.00 92.38 330 PRO A CA 1
ATOM 2410 C C . PRO A 1 330 ? -6.388 23.883 -9.400 1.00 92.38 330 PRO A C 1
ATOM 2412 O O . PRO A 1 330 ? -6.281 24.335 -8.260 1.00 92.38 330 PRO A O 1
ATOM 2415 N N . LEU A 1 331 ? -5.721 24.419 -10.426 1.00 91.00 331 LEU A N 1
ATOM 2416 C CA . LEU A 1 331 ? -4.753 25.517 -10.267 1.00 91.00 331 LEU A CA 1
ATOM 2417 C C . LEU A 1 331 ? -5.364 26.917 -10.424 1.00 91.00 331 LEU A C 1
ATOM 2419 O O . LEU A 1 331 ? -4.784 27.913 -9.990 1.00 91.00 331 LEU A O 1
ATOM 2423 N N . GLU A 1 332 ? -6.539 27.016 -11.045 1.00 90.56 332 GLU A N 1
ATOM 2424 C CA . GLU A 1 332 ? -7.222 28.279 -11.322 1.00 90.56 332 GLU A CA 1
ATOM 2425 C C . GLU A 1 332 ? -8.723 28.187 -11.019 1.00 90.56 332 GLU A C 1
ATOM 2427 O O . GLU A 1 332 ? -9.330 27.118 -11.057 1.00 90.56 332 GLU A O 1
ATOM 2432 N N . GLY A 1 333 ? -9.350 29.343 -10.790 1.00 90.44 333 GLY A N 1
ATOM 2433 C CA . GLY A 1 333 ? -10.790 29.448 -10.558 1.00 90.44 333 GLY A CA 1
ATOM 2434 C C . GLY A 1 333 ? -11.174 29.473 -9.080 1.00 90.44 333 GLY A C 1
ATOM 2435 O O . GLY A 1 333 ? -10.357 29.769 -8.214 1.00 90.44 333 GLY A O 1
ATOM 2436 N N . GLU A 1 334 ? -12.459 29.243 -8.808 1.00 89.06 334 GLU A N 1
ATOM 2437 C CA . GLU A 1 334 ? -13.034 29.319 -7.454 1.00 89.06 334 GLU A CA 1
ATOM 2438 C C . GLU A 1 334 ? -12.565 28.176 -6.540 1.00 89.06 334 GLU A C 1
ATOM 2440 O O . GLU A 1 334 ? -12.459 28.379 -5.336 1.00 89.06 334 GLU A O 1
ATOM 2445 N N . PHE A 1 335 ? -12.215 27.030 -7.127 1.00 88.44 335 PHE A N 1
ATOM 2446 C CA . PHE A 1 335 ? -11.774 25.811 -6.435 1.00 88.44 335 PHE A CA 1
ATOM 2447 C C . PHE A 1 335 ? -10.246 25.664 -6.409 1.00 88.44 335 PHE A C 1
ATOM 2449 O O . PHE A 1 335 ? -9.716 24.582 -6.186 1.00 88.44 335 PHE A O 1
ATOM 2456 N N . ALA A 1 336 ? -9.509 26.743 -6.700 1.00 91.38 336 ALA A N 1
ATOM 2457 C CA . ALA A 1 336 ? -8.054 26.684 -6.733 1.00 91.38 336 ALA A CA 1
ATOM 2458 C C . ALA A 1 336 ? -7.487 26.310 -5.351 1.00 91.38 336 ALA A C 1
ATOM 2460 O O . ALA A 1 336 ? -7.778 26.973 -4.345 1.00 91.38 336 ALA A O 1
ATOM 2461 N N . GLY A 1 337 ? -6.662 25.262 -5.322 1.00 88.75 337 GLY A N 1
ATOM 2462 C CA . GLY A 1 337 ? -6.073 24.710 -4.102 1.00 88.75 337 GLY A CA 1
ATOM 2463 C C . GLY A 1 337 ? -7.031 23.893 -3.226 1.00 88.75 337 GLY A C 1
ATOM 2464 O O . GLY A 1 337 ? -6.685 23.630 -2.074 1.00 88.75 337 GLY A O 1
ATOM 2465 N N . ASP A 1 338 ? -8.225 23.546 -3.716 1.00 93.19 338 ASP A N 1
ATOM 2466 C CA . ASP A 1 338 ? -8.919 22.344 -3.239 1.00 93.19 338 ASP A CA 1
ATOM 2467 C C . ASP A 1 338 ? -8.218 21.102 -3.809 1.00 93.19 338 ASP A C 1
ATOM 2469 O O . ASP A 1 338 ? -7.530 21.183 -4.831 1.00 93.19 338 ASP A O 1
ATOM 2473 N N . ILE A 1 339 ? -8.371 19.963 -3.138 1.00 95.12 339 ILE A N 1
ATOM 2474 C CA . ILE A 1 339 ? -7.986 18.667 -3.701 1.00 95.12 339 ILE A CA 1
ATOM 2475 C C . ILE A 1 339 ? -9.243 17.820 -3.752 1.00 95.12 339 ILE A C 1
ATOM 2477 O O . ILE A 1 339 ? -9.856 17.595 -2.712 1.00 95.12 339 ILE A O 1
ATOM 2481 N N . ASP A 1 340 ? -9.578 17.376 -4.956 1.00 94.00 340 ASP A N 1
ATOM 2482 C CA . ASP A 1 340 ? -10.684 16.479 -5.258 1.00 94.00 340 ASP A CA 1
ATOM 2483 C C . ASP A 1 340 ? -10.140 15.069 -5.531 1.00 94.00 340 ASP A C 1
ATOM 2485 O O . ASP A 1 340 ? -8.976 14.895 -5.906 1.00 94.00 340 ASP A O 1
ATOM 2489 N N . ILE A 1 341 ? -10.992 14.051 -5.435 1.00 95.31 341 ILE A N 1
ATOM 2490 C CA . ILE A 1 341 ? -10.646 12.686 -5.840 1.00 95.31 341 ILE A CA 1
ATOM 2491 C C . ILE A 1 341 ? -11.334 12.316 -7.152 1.00 95.31 341 ILE A C 1
ATOM 2493 O O . ILE A 1 341 ? -12.562 12.282 -7.269 1.00 95.31 341 ILE A O 1
ATOM 2497 N N . MET A 1 342 ? -10.522 11.936 -8.134 1.00 94.88 342 MET A N 1
ATOM 2498 C CA . MET A 1 342 ? -10.952 11.536 -9.469 1.00 94.88 342 MET A CA 1
ATOM 2499 C C . MET A 1 342 ? -10.600 10.072 -9.726 1.00 94.88 342 MET A C 1
ATOM 2501 O O . MET A 1 342 ? -9.669 9.526 -9.139 1.00 94.88 342 MET A O 1
ATOM 2505 N N . ALA A 1 343 ? -11.328 9.417 -10.626 1.00 95.00 343 ALA A N 1
ATOM 2506 C CA . ALA A 1 343 ? -11.010 8.061 -11.041 1.00 95.00 343 ALA A CA 1
ATOM 2507 C C . ALA A 1 343 ? -11.243 7.816 -12.529 1.00 95.00 343 ALA A C 1
ATOM 2509 O O . ALA A 1 343 ? -12.066 8.456 -13.184 1.00 95.00 343 ALA A O 1
ATOM 2510 N N . GLN A 1 344 ? -10.532 6.829 -13.056 1.00 95.38 344 GLN A N 1
ATOM 2511 C CA . GLN A 1 344 ? -10.665 6.354 -14.421 1.00 95.38 344 GLN A CA 1
ATOM 2512 C C . GLN A 1 344 ? -10.592 4.832 -14.449 1.00 95.38 344 GLN A C 1
ATOM 2514 O O . GLN A 1 344 ? -9.879 4.206 -13.666 1.00 95.38 344 GLN A O 1
ATOM 2519 N N . ARG A 1 345 ? -11.298 4.217 -15.396 1.00 95.44 345 ARG A N 1
ATOM 2520 C CA . ARG A 1 345 ? -11.156 2.791 -15.679 1.00 95.44 345 ARG A CA 1
ATOM 2521 C C . ARG A 1 345 ? -10.462 2.599 -17.014 1.00 95.44 345 ARG A C 1
ATOM 2523 O O . ARG A 1 345 ? -10.846 3.199 -18.012 1.00 95.44 345 ARG A O 1
ATOM 2530 N N . VAL A 1 346 ? -9.466 1.728 -17.035 1.00 95.25 346 VAL A N 1
ATOM 2531 C CA . VAL A 1 346 ? -8.560 1.523 -18.164 1.00 95.25 346 VAL A CA 1
ATOM 2532 C C . VAL A 1 346 ? -8.590 0.049 -18.547 1.00 95.25 346 VAL A C 1
ATOM 2534 O O . VAL A 1 346 ? -8.502 -0.819 -17.679 1.00 95.25 346 VAL A O 1
ATOM 2537 N N . ASP A 1 347 ? -8.745 -0.261 -19.833 1.00 94.25 347 ASP A N 1
ATOM 2538 C CA . ASP A 1 347 ? -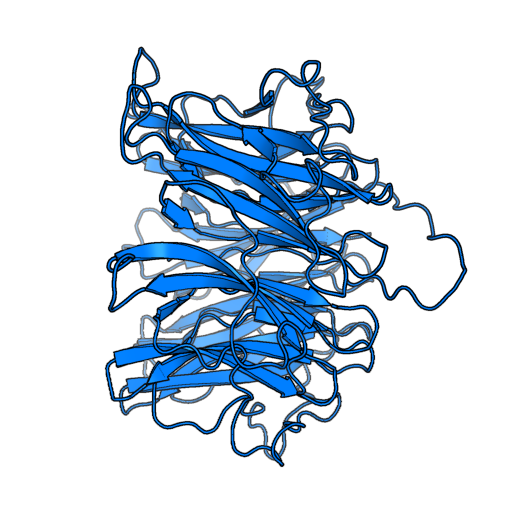8.660 -1.646 -20.302 1.00 94.25 347 ASP A CA 1
ATOM 2539 C C . ASP A 1 347 ? -7.208 -2.144 -20.428 1.00 94.25 347 ASP A C 1
ATOM 2541 O O . ASP A 1 347 ? -6.241 -1.393 -20.305 1.00 94.25 347 ASP A O 1
ATOM 2545 N N . SER A 1 348 ? -7.040 -3.434 -20.729 1.00 93.62 348 SER A N 1
ATOM 2546 C CA . SER A 1 348 ? -5.723 -4.068 -20.888 1.00 93.62 348 SER A CA 1
ATOM 2547 C C . SER A 1 348 ? -4.847 -3.457 -21.998 1.00 93.62 348 SER A C 1
ATOM 2549 O O . SER A 1 348 ? -3.650 -3.746 -22.076 1.00 93.62 348 SER A O 1
ATOM 2551 N N . ASN A 1 349 ? -5.431 -2.668 -22.903 1.00 93.00 349 ASN A N 1
ATOM 2552 C CA . ASN A 1 349 ? -4.754 -2.014 -24.023 1.00 93.00 349 ASN A CA 1
ATOM 2553 C C . ASN A 1 349 ? -4.496 -0.519 -23.768 1.00 93.00 349 ASN A C 1
ATOM 2555 O O . ASN A 1 349 ? -4.041 0.161 -24.686 1.00 93.00 349 ASN A O 1
ATOM 2559 N N . GLY A 1 350 ? -4.786 -0.013 -22.566 1.00 92.56 350 GLY A N 1
ATOM 2560 C CA . GLY A 1 350 ? -4.574 1.390 -22.209 1.00 92.56 350 GLY A CA 1
ATOM 2561 C C . GLY A 1 350 ? -5.710 2.304 -22.657 1.00 92.56 350 GLY A C 1
ATOM 2562 O O . GLY A 1 350 ? -5.554 3.522 -22.666 1.00 92.56 350 GLY A O 1
ATOM 2563 N N . ARG A 1 351 ? -6.862 1.751 -23.060 1.00 92.38 351 ARG A N 1
ATOM 2564 C CA . ARG A 1 351 ? -8.016 2.567 -23.441 1.00 92.38 351 ARG A CA 1
ATOM 2565 C C . ARG A 1 351 ? -8.804 2.978 -22.202 1.00 92.38 351 ARG A C 1
ATOM 2567 O O . ARG A 1 351 ? -9.265 2.121 -21.450 1.00 92.38 351 ARG A O 1
ATOM 2574 N N . LEU A 1 352 ? -9.048 4.279 -22.077 1.00 94.38 352 LEU A N 1
ATOM 2575 C CA . LEU A 1 352 ? -9.946 4.852 -21.076 1.00 94.38 352 LEU A CA 1
ATOM 2576 C C . LEU A 1 352 ? -11.401 4.446 -21.370 1.00 94.38 352 LEU A C 1
ATOM 2578 O O . LEU A 1 352 ? -11.863 4.514 -22.516 1.00 94.38 352 LEU A O 1
ATOM 2582 N N . LEU A 1 353 ? -12.112 3.976 -20.347 1.00 93.06 353 LEU A N 1
ATOM 2583 C CA . LEU A 1 353 ? -13.434 3.360 -20.472 1.00 93.06 353 LEU A CA 1
ATOM 2584 C C . LEU A 1 353 ? -14.569 4.220 -19.919 1.00 93.06 353 LEU A C 1
ATOM 2586 O O . LEU A 1 353 ? -15.721 3.971 -20.281 1.00 93.06 353 LEU A O 1
ATOM 2590 N N . TRP A 1 354 ? -14.291 5.197 -19.058 1.00 92.06 354 TRP A N 1
ATOM 2591 C CA . TRP A 1 354 ? -15.314 6.118 -18.568 1.00 92.06 354 TRP A CA 1
ATOM 2592 C C . TRP A 1 354 ? -15.392 7.374 -19.430 1.00 92.06 354 TRP A C 1
ATOM 2594 O O . TRP A 1 354 ? -14.415 7.781 -20.055 1.00 92.06 354 TRP A O 1
ATOM 2604 N N . HIS A 1 355 ? -16.600 7.942 -19.506 1.00 84.25 355 HIS A N 1
ATOM 2605 C CA . HIS A 1 355 ? -16.913 9.149 -20.281 1.00 84.25 355 HIS A CA 1
ATOM 2606 C C . HIS A 1 355 ? -16.389 9.115 -21.727 1.00 84.25 355 HIS A C 1
ATOM 2608 O O . HIS A 1 355 ? -15.817 10.086 -22.210 1.00 84.25 355 HIS A O 1
ATOM 2614 N N . ASP A 1 356 ? -16.539 7.970 -22.404 1.00 82.50 356 ASP A N 1
ATOM 2615 C CA . ASP A 1 356 ? -16.054 7.735 -23.774 1.00 82.50 356 ASP A CA 1
ATOM 2616 C C . ASP A 1 356 ? -14.541 7.979 -23.973 1.00 82.50 356 ASP A C 1
ATOM 2618 O O . ASP A 1 356 ? -14.062 8.105 -25.102 1.00 82.50 356 ASP A O 1
ATOM 2622 N N . GLY A 1 357 ? -13.779 7.974 -22.876 1.00 79.62 357 GLY A N 1
ATOM 2623 C CA . GLY A 1 357 ? -12.351 8.266 -22.831 1.00 79.62 357 GLY A CA 1
ATOM 2624 C C . GLY A 1 357 ? -12.006 9.753 -22.890 1.00 79.62 357 GLY A C 1
ATOM 2625 O O . GLY A 1 357 ? -10.854 10.085 -23.148 1.00 79.62 357 GLY A O 1
ATOM 2626 N N . GLU A 1 358 ? -12.985 10.639 -22.681 1.00 74.69 358 GLU A N 1
ATOM 2627 C CA . GLU A 1 358 ? -12.776 12.089 -22.706 1.00 74.69 358 GLU A CA 1
ATOM 2628 C C . GLU A 1 358 ? -12.409 12.666 -21.334 1.00 74.69 358 GLU A C 1
ATOM 2630 O O . GLU A 1 358 ? -11.661 13.642 -21.286 1.00 74.69 358 GLU A O 1
ATOM 2635 N N . GLN A 1 359 ? -12.956 12.116 -20.239 1.00 80.56 359 GLN A N 1
ATOM 2636 C CA . GLN A 1 359 ? -12.754 12.629 -18.877 1.00 80.56 359 GLN A CA 1
ATOM 2637 C C . GLN A 1 359 ? -12.742 11.524 -17.814 1.00 80.56 359 GLN A C 1
ATOM 2639 O O . GLN A 1 359 ? -13.374 10.477 -17.970 1.00 80.56 359 GLN A O 1
ATOM 2644 N N . SER A 1 360 ? -12.037 11.781 -16.716 1.00 89.31 360 SER A N 1
ATOM 2645 C CA . SER A 1 360 ? -12.122 11.000 -15.478 1.00 89.31 360 SER A CA 1
ATOM 2646 C C . SER A 1 360 ? -13.394 11.350 -14.698 1.00 89.31 360 SER A C 1
ATOM 2648 O O . SER A 1 360 ? -13.907 12.466 -14.794 1.00 89.31 360 SER A O 1
ATOM 2650 N N . ALA A 1 361 ? -13.926 10.392 -13.943 1.00 89.44 361 ALA A N 1
ATOM 2651 C CA . ALA A 1 361 ? -15.108 10.582 -13.110 1.00 89.44 361 ALA A CA 1
ATOM 2652 C C . ALA A 1 361 ? -14.716 11.217 -11.772 1.00 89.44 361 ALA A C 1
ATOM 2654 O O . ALA A 1 361 ? -13.776 10.752 -11.128 1.00 89.44 361 ALA A O 1
ATOM 2655 N N . ALA A 1 362 ? -15.449 12.242 -11.337 1.00 90.81 362 ALA A N 1
ATOM 2656 C CA . ALA A 1 362 ? -15.312 12.772 -9.984 1.00 90.81 362 ALA A CA 1
ATOM 2657 C C . ALA A 1 362 ? -15.895 11.771 -8.987 1.00 90.81 362 ALA A C 1
ATOM 2659 O O . ALA A 1 362 ? -17.073 11.422 -9.077 1.00 90.81 362 ALA A O 1
ATOM 2660 N N . VAL A 1 363 ? -15.060 11.291 -8.070 1.00 91.62 363 VAL A N 1
ATOM 2661 C CA . VAL A 1 363 ? -15.444 10.378 -6.986 1.00 91.62 363 VAL A CA 1
ATOM 2662 C C . VAL A 1 363 ? -15.891 11.177 -5.777 1.00 91.62 363 VAL A C 1
ATOM 2664 O O . VAL A 1 363 ? -16.949 10.911 -5.208 1.00 91.62 363 VAL A O 1
ATOM 2667 N N . SER A 1 364 ? -15.086 12.172 -5.426 1.00 91.38 364 SER A N 1
ATOM 2668 C CA . SER A 1 364 ? -15.364 13.149 -4.393 1.00 91.38 364 SER A CA 1
ATOM 2669 C C . SER A 1 364 ? -14.828 14.492 -4.882 1.00 91.38 364 SER A C 1
ATOM 2671 O O . SER A 1 364 ? -13.826 14.534 -5.590 1.00 91.38 364 SER A O 1
ATOM 2673 N N . ALA A 1 365 ? -15.595 15.549 -4.644 1.00 88.12 365 ALA A N 1
ATOM 2674 C CA . ALA A 1 365 ? -15.260 16.909 -5.065 1.00 88.12 365 ALA A CA 1
ATOM 2675 C C . ALA A 1 365 ? -15.850 17.912 -4.065 1.00 88.12 365 ALA A C 1
ATOM 2677 O O . ALA A 1 365 ? -16.524 18.887 -4.425 1.00 88.12 365 ALA A O 1
ATOM 2678 N N . ALA A 1 366 ? -15.764 17.563 -2.778 1.00 85.25 366 ALA A N 1
ATOM 2679 C CA . ALA A 1 366 ? -16.194 18.450 -1.714 1.00 85.25 366 ALA A CA 1
ATOM 2680 C C . ALA A 1 366 ? -15.128 19.534 -1.509 1.00 85.25 366 ALA A C 1
ATOM 2682 O O . ALA A 1 366 ? -13.938 19.279 -1.626 1.00 85.25 366 ALA A O 1
ATOM 2683 N N . GLY A 1 367 ? -15.549 20.759 -1.180 1.00 85.88 367 GLY A N 1
ATOM 2684 C CA . GLY A 1 367 ? -14.586 21.823 -0.890 1.00 85.88 367 GLY A CA 1
ATOM 2685 C C . GLY A 1 367 ? -13.763 21.478 0.351 1.00 85.88 367 GLY A C 1
ATOM 2686 O O . GLY A 1 367 ? -14.347 21.204 1.399 1.00 85.88 367 GLY A O 1
ATOM 2687 N N . GLY A 1 368 ? -12.438 21.549 0.254 1.00 91.06 368 GLY A N 1
ATOM 2688 C CA . GLY A 1 368 ? -11.546 20.958 1.244 1.00 91.06 368 GLY A CA 1
ATOM 2689 C C . GLY A 1 368 ? -10.272 20.408 0.611 1.00 91.06 368 GLY A C 1
ATOM 2690 O O . GLY A 1 368 ? -9.954 20.700 -0.542 1.00 91.06 368 GLY A O 1
ATOM 2691 N N . LEU A 1 369 ? -9.521 19.633 1.388 1.00 93.88 369 LEU A N 1
ATOM 2692 C CA . LEU A 1 369 ? -8.429 18.815 0.870 1.00 93.88 369 LEU A CA 1
ATOM 2693 C C . LEU A 1 369 ? -8.802 17.346 1.053 1.00 93.88 369 LEU A C 1
ATOM 2695 O O . LEU A 1 369 ? -8.760 16.831 2.169 1.00 93.88 369 LEU A O 1
ATOM 2699 N N . GLU A 1 370 ? -9.159 16.683 -0.038 1.00 93.56 370 GLU A N 1
ATOM 2700 C CA . GLU A 1 370 ? -9.401 15.246 -0.070 1.00 93.56 370 GLU A CA 1
ATOM 2701 C C . GLU A 1 370 ? -8.088 14.531 -0.411 1.00 93.56 370 GLU A C 1
ATOM 2703 O O . GLU A 1 370 ? -7.501 14.754 -1.467 1.00 93.56 370 GLU A O 1
ATOM 2708 N N . ARG A 1 371 ? -7.564 13.719 0.508 1.00 93.50 371 ARG A N 1
ATOM 2709 C CA . ARG A 1 371 ? -6.203 13.169 0.431 1.00 93.50 371 ARG A CA 1
ATOM 2710 C C . ARG A 1 371 ? -6.155 11.697 0.799 1.00 93.50 371 ARG A C 1
ATOM 2712 O O . ARG A 1 371 ? -7.114 11.120 1.311 1.00 93.50 371 ARG A O 1
ATOM 2719 N N . ALA A 1 372 ? -4.985 11.114 0.550 1.00 90.69 372 ALA A N 1
ATOM 2720 C CA . ALA A 1 372 ? -4.643 9.754 0.939 1.00 90.69 372 ALA A CA 1
ATOM 2721 C C . ALA A 1 372 ? -5.701 8.716 0.505 1.00 90.69 372 ALA A C 1
ATOM 2723 O O . ALA A 1 372 ? -6.122 7.891 1.322 1.00 90.69 372 ALA A O 1
ATOM 2724 N N . PRO A 1 373 ? -6.155 8.749 -0.766 1.00 94.00 373 PRO A N 1
ATOM 2725 C CA . PRO A 1 373 ? -7.206 7.854 -1.212 1.00 94.00 373 PRO A CA 1
ATOM 2726 C C . PRO A 1 373 ? -6.793 6.387 -1.030 1.00 94.00 373 PRO A C 1
ATOM 2728 O O . PRO A 1 373 ? -5.632 6.014 -1.189 1.00 94.00 373 PRO A O 1
ATOM 2731 N N . GLN A 1 374 ? -7.759 5.537 -0.713 1.00 94.75 374 GLN A N 1
ATOM 2732 C CA . GLN A 1 374 ? -7.659 4.081 -0.686 1.00 94.75 374 GLN A CA 1
ATOM 2733 C C . GLN A 1 374 ? -8.788 3.515 -1.542 1.00 94.75 374 GLN A C 1
ATOM 2735 O O . GLN A 1 374 ? -9.911 4.020 -1.502 1.00 94.75 374 GLN A O 1
ATOM 2740 N N . LEU A 1 375 ? -8.509 2.466 -2.316 1.00 95.00 375 LEU A N 1
ATOM 2741 C CA . LEU A 1 375 ? -9.481 1.874 -3.231 1.00 95.00 375 LEU A CA 1
ATOM 2742 C C . LEU A 1 375 ? -9.665 0.384 -2.935 1.00 95.00 375 LEU A C 1
ATOM 2744 O O . LEU A 1 375 ? -8.763 -0.424 -3.130 1.00 95.00 375 LEU A O 1
ATOM 2748 N N . VAL A 1 376 ? -10.859 0.018 -2.478 1.00 95.25 376 VAL A N 1
ATOM 2749 C CA . VAL A 1 376 ? -11.208 -1.346 -2.074 1.00 95.25 376 VAL A CA 1
ATOM 2750 C C . VAL A 1 376 ? -11.962 -2.044 -3.209 1.00 95.25 376 VAL A C 1
ATOM 2752 O O . VAL A 1 376 ? -13.069 -1.610 -3.543 1.00 95.25 376 VAL A O 1
ATOM 2755 N N . PRO A 1 377 ? -11.424 -3.127 -3.804 1.00 93.88 377 PRO A N 1
ATOM 2756 C CA . PRO A 1 377 ? -12.125 -3.882 -4.836 1.00 93.88 377 PRO A CA 1
ATOM 2757 C C . PRO A 1 377 ? -13.243 -4.740 -4.233 1.00 93.88 377 PRO A C 1
ATOM 2759 O O . PRO A 1 377 ? -13.062 -5.380 -3.196 1.00 93.88 377 PRO A O 1
ATOM 2762 N N . LEU A 1 378 ? -14.384 -4.817 -4.919 1.00 91.88 378 LEU A N 1
ATOM 2763 C CA . LEU A 1 378 ? -15.514 -5.660 -4.527 1.00 91.88 378 LEU A CA 1
ATOM 2764 C C . LEU A 1 378 ? -15.766 -6.779 -5.545 1.00 91.88 378 LEU A C 1
ATOM 2766 O O . LEU A 1 378 ? -15.432 -6.686 -6.727 1.00 91.88 378 LEU A O 1
ATOM 2770 N N . SER A 1 379 ? -16.391 -7.864 -5.086 1.00 87.56 379 SER A N 1
ATOM 2771 C CA . SER A 1 379 ? -16.611 -9.081 -5.884 1.00 87.56 379 SER A CA 1
ATOM 2772 C C . SER A 1 379 ? -17.576 -8.898 -7.062 1.00 87.56 379 SER A C 1
ATOM 2774 O O . SER A 1 379 ? -17.544 -9.682 -8.012 1.00 87.56 379 SER A O 1
ATOM 2776 N N . ASP A 1 380 ? -18.413 -7.860 -7.037 1.00 87.69 380 ASP A N 1
ATOM 2777 C CA . ASP A 1 380 ? -19.293 -7.483 -8.147 1.00 87.69 380 ASP A CA 1
ATOM 2778 C C . ASP A 1 380 ? -18.599 -6.592 -9.198 1.00 87.69 380 ASP A C 1
ATOM 2780 O O . ASP A 1 380 ? -19.226 -6.181 -10.177 1.00 87.69 380 ASP A O 1
ATOM 2784 N N . GLY A 1 381 ? -17.301 -6.322 -9.023 1.00 88.38 381 GLY A N 1
ATOM 2785 C CA . GLY A 1 381 ? -16.500 -5.469 -9.895 1.00 88.38 381 GLY A CA 1
ATOM 2786 C C . GLY A 1 381 ? -16.699 -3.973 -9.659 1.00 88.38 381 GLY A C 1
ATOM 2787 O O . GLY A 1 381 ? -16.188 -3.186 -10.449 1.00 88.38 381 GLY A O 1
ATOM 2788 N N . SER A 1 382 ? -17.448 -3.577 -8.626 1.00 92.75 382 SER A N 1
ATOM 2789 C CA . SER A 1 382 ? -17.450 -2.208 -8.098 1.00 92.75 382 SER A CA 1
ATOM 2790 C C . SER A 1 382 ? -16.264 -1.986 -7.151 1.00 92.75 382 SER A C 1
ATOM 2792 O O . SER A 1 382 ? -15.499 -2.911 -6.863 1.00 92.75 382 SER A O 1
ATOM 2794 N N . ALA A 1 383 ? -16.121 -0.762 -6.655 1.00 95.44 383 ALA A N 1
ATOM 2795 C CA . ALA A 1 383 ? -15.094 -0.407 -5.687 1.00 95.44 383 ALA A CA 1
ATOM 2796 C C . ALA A 1 383 ? -15.623 0.571 -4.638 1.00 95.44 383 ALA A C 1
ATOM 2798 O O . ALA A 1 383 ? -16.562 1.320 -4.909 1.00 95.44 383 ALA A O 1
ATOM 2799 N N . ILE A 1 384 ? -15.010 0.590 -3.457 1.00 96.31 384 ILE A N 1
ATOM 2800 C CA . ILE A 1 384 ? -15.225 1.631 -2.445 1.00 96.31 384 ILE A CA 1
ATOM 2801 C C . ILE A 1 384 ? -13.947 2.460 -2.346 1.00 96.31 384 ILE A C 1
ATOM 2803 O O . ILE A 1 384 ? -12.884 1.921 -2.053 1.00 96.31 384 ILE A O 1
ATOM 2807 N N . ALA A 1 385 ? -14.061 3.758 -2.601 1.00 96.81 385 ALA A N 1
ATOM 2808 C CA . ALA A 1 385 ? -13.036 4.736 -2.286 1.00 96.81 385 ALA A CA 1
ATOM 2809 C C . ALA A 1 385 ? -13.206 5.197 -0.833 1.00 96.81 385 ALA A C 1
ATOM 2811 O O . ALA A 1 385 ? -14.327 5.495 -0.414 1.00 96.81 385 ALA A O 1
ATOM 2812 N N . VAL A 1 386 ? -12.107 5.260 -0.090 1.00 96.12 386 VAL A N 1
ATOM 2813 C CA . VAL A 1 386 ? -12.011 5.819 1.267 1.00 96.12 386 VAL A CA 1
ATOM 2814 C C . VAL A 1 386 ? -10.928 6.887 1.243 1.00 96.12 386 VAL A C 1
ATOM 2816 O O . VAL A 1 386 ? -9.892 6.667 0.623 1.00 96.12 386 VAL A O 1
ATOM 2819 N N . LEU A 1 387 ? -11.162 8.042 1.855 1.00 94.94 387 LEU A N 1
ATOM 2820 C CA . LEU A 1 387 ? -10.244 9.180 1.789 1.00 94.94 387 LEU A CA 1
ATOM 2821 C C . LEU A 1 387 ? -10.301 10.016 3.071 1.00 94.94 387 LEU A C 1
ATOM 2823 O O . LEU A 1 387 ? -11.323 10.029 3.760 1.00 94.94 387 LEU A O 1
ATOM 2827 N N . GLU A 1 388 ? -9.208 10.719 3.358 1.00 94.88 388 GLU A N 1
ATOM 2828 C CA . GLU A 1 388 ? -9.151 11.766 4.381 1.00 94.88 388 GLU A CA 1
ATOM 2829 C C . GLU A 1 388 ? -9.710 13.068 3.795 1.00 94.88 388 GLU A C 1
ATOM 2831 O O . GLU A 1 388 ? -9.351 13.440 2.679 1.00 94.88 388 GLU A O 1
ATOM 2836 N N . HIS A 1 389 ? -10.566 13.774 4.529 1.00 94.12 389 HIS A N 1
ATOM 2837 C CA . HIS A 1 389 ? -11.091 15.085 4.159 1.00 94.12 389 HIS A CA 1
ATOM 2838 C C . HIS A 1 389 ? -10.698 16.108 5.224 1.00 94.12 389 HIS A C 1
ATOM 2840 O O . HIS A 1 389 ? -11.268 16.139 6.312 1.00 94.12 389 HIS A O 1
ATOM 2846 N N . GLU A 1 390 ? -9.759 16.987 4.876 1.00 93.00 390 GLU A N 1
ATOM 2847 C CA . GLU A 1 390 ? -9.402 18.151 5.687 1.00 93.00 390 GLU A CA 1
ATOM 2848 C C . GLU A 1 390 ? -10.270 19.363 5.318 1.00 93.00 390 GLU A C 1
ATOM 2850 O O . GLU A 1 390 ? -10.226 19.881 4.191 1.00 93.00 390 GLU A O 1
ATOM 2855 N N . PHE A 1 391 ? -11.046 19.864 6.276 1.00 89.31 391 PHE A N 1
ATOM 2856 C CA . PHE A 1 391 ? -11.874 21.046 6.056 1.00 89.31 391 PHE A CA 1
ATOM 2857 C C . PHE A 1 391 ? -11.030 22.318 6.121 1.00 89.31 391 PHE A C 1
ATOM 2859 O O . PHE A 1 391 ? -10.349 22.599 7.105 1.00 89.31 391 PHE A O 1
ATOM 2866 N N . ARG A 1 392 ? -11.141 23.179 5.104 1.00 88.62 392 ARG A N 1
ATOM 2867 C CA . ARG A 1 392 ? -10.380 24.445 5.059 1.00 88.62 392 ARG A CA 1
ATOM 2868 C C . ARG A 1 392 ? -11.088 25.626 5.721 1.00 88.62 392 ARG A C 1
ATOM 2870 O O . ARG A 1 392 ? -10.462 26.639 6.023 1.00 88.62 392 ARG A O 1
ATOM 2877 N N . ASN A 1 393 ? -12.407 25.545 5.877 1.00 84.31 393 ASN A N 1
ATOM 2878 C CA . ASN A 1 393 ? -13.253 26.677 6.244 1.00 84.31 393 ASN A CA 1
ATOM 2879 C C . ASN A 1 393 ? -14.371 26.255 7.205 1.00 84.31 393 ASN A C 1
ATOM 2881 O O . ASN A 1 393 ? -14.788 25.103 7.227 1.00 84.31 393 ASN A O 1
ATOM 2885 N N . GLY A 1 394 ? -14.938 27.229 7.920 1.00 86.12 394 GLY A N 1
ATOM 2886 C CA . GLY A 1 394 ? -16.072 27.004 8.818 1.00 86.12 394 GLY A CA 1
ATOM 2887 C C . GLY A 1 394 ? -15.648 26.622 10.234 1.00 86.12 394 GLY A C 1
ATOM 2888 O O . GLY A 1 394 ? -14.532 26.914 10.651 1.00 86.12 394 GLY A O 1
ATOM 2889 N N . GLU A 1 395 ? -16.576 26.034 10.990 1.00 84.00 395 GLU A N 1
ATOM 2890 C CA . GLU A 1 395 ? -16.345 25.647 12.391 1.00 84.00 395 GLU A CA 1
ATOM 2891 C C . GLU A 1 395 ? -15.435 24.420 12.532 1.00 84.00 395 GLU A C 1
ATOM 2893 O O . GLU A 1 395 ? -14.826 24.269 13.584 1.00 84.00 395 GLU A O 1
ATOM 2898 N N . ASN A 1 396 ? -15.300 23.625 11.466 1.00 83.19 396 ASN A N 1
ATOM 2899 C CA . ASN A 1 396 ? -14.487 22.407 11.422 1.00 83.19 396 ASN A CA 1
ATOM 2900 C C . ASN A 1 396 ? -13.114 22.642 10.766 1.00 83.19 396 ASN A C 1
ATOM 2902 O O . ASN A 1 396 ? -12.458 21.703 10.342 1.00 83.19 396 ASN A O 1
ATOM 2906 N N . ALA A 1 397 ? -12.701 23.897 10.555 1.00 86.69 397 ALA A N 1
ATOM 2907 C CA . ALA A 1 397 ? -11.468 24.179 9.823 1.00 86.69 397 ALA A CA 1
ATOM 2908 C C . ALA A 1 397 ? -10.243 23.576 10.538 1.00 86.69 397 ALA A C 1
ATOM 2910 O O . ALA A 1 397 ? -9.964 23.941 11.680 1.00 86.69 397 ALA A O 1
ATOM 2911 N N . GLY A 1 398 ? -9.496 22.723 9.834 1.00 85.25 398 GLY A N 1
ATOM 2912 C CA . GLY A 1 398 ? -8.370 21.953 10.367 1.00 85.25 398 GLY A CA 1
ATOM 2913 C C . GLY A 1 398 ? -8.736 20.554 10.873 1.00 85.25 398 GLY A C 1
ATOM 2914 O O . GLY A 1 398 ? -7.822 19.773 11.129 1.00 85.25 398 GLY A O 1
ATOM 2915 N N . ASP A 1 399 ? -10.027 20.226 10.978 1.00 88.75 399 ASP A N 1
ATOM 2916 C CA . ASP A 1 399 ? -10.478 18.866 11.269 1.00 88.75 399 ASP A CA 1
ATOM 2917 C C . ASP A 1 399 ? -10.212 17.972 10.049 1.00 88.75 399 ASP A C 1
ATOM 2919 O O . ASP A 1 399 ? -10.334 18.422 8.901 1.00 88.75 399 ASP A O 1
ATOM 2923 N N . ILE A 1 400 ? -9.847 16.715 10.307 1.00 90.56 400 ILE A N 1
ATOM 2924 C CA . ILE A 1 400 ? -9.658 15.680 9.290 1.00 90.56 400 ILE A CA 1
ATOM 2925 C C . ILE A 1 400 ? -10.628 14.551 9.609 1.00 90.56 400 ILE A C 1
ATOM 2927 O O . ILE A 1 400 ? -10.474 13.894 10.635 1.00 90.56 400 ILE A O 1
ATOM 2931 N N . ASP A 1 401 ? -11.574 14.330 8.704 1.00 91.00 401 ASP A N 1
ATOM 2932 C CA . ASP A 1 401 ? -12.558 13.254 8.791 1.00 91.00 401 ASP A CA 1
ATOM 2933 C C . ASP A 1 401 ? -12.282 12.184 7.729 1.00 91.00 401 ASP A C 1
ATOM 2935 O O . ASP A 1 401 ? -11.702 12.464 6.675 1.00 91.00 401 ASP A O 1
ATOM 2939 N N . VAL A 1 402 ? -12.771 10.963 7.940 1.00 92.00 402 VAL A N 1
ATOM 2940 C CA . VAL A 1 402 ? -12.772 9.927 6.899 1.00 92.00 402 VAL A CA 1
ATOM 2941 C C . VAL A 1 402 ? -14.116 9.877 6.177 1.00 92.00 402 VAL A C 1
ATOM 2943 O O . VAL A 1 402 ? -15.168 9.615 6.767 1.00 92.00 402 VAL A O 1
ATOM 2946 N N . VAL A 1 403 ? -14.084 10.030 4.852 1.00 93.69 403 VAL A N 1
ATOM 2947 C CA . VAL A 1 403 ? -15.256 9.871 3.977 1.00 93.69 403 VAL A CA 1
ATOM 2948 C C . VAL A 1 403 ? -15.047 8.734 2.983 1.00 93.69 403 VAL A C 1
ATOM 2950 O O . VAL A 1 403 ? -13.941 8.233 2.781 1.00 93.69 403 VAL A O 1
ATOM 2953 N N . GLY A 1 404 ? -16.127 8.309 2.333 1.00 94.62 404 GLY A N 1
ATOM 2954 C CA . GLY A 1 404 ? -16.035 7.325 1.267 1.00 94.62 404 GLY A CA 1
ATOM 2955 C C . GLY A 1 404 ? -17.143 7.416 0.236 1.00 94.62 404 GLY A C 1
ATOM 2956 O O . GLY A 1 404 ? -18.196 8.019 0.450 1.00 94.62 404 GLY A O 1
ATOM 2957 N N . GLN A 1 405 ? -16.905 6.777 -0.899 1.00 95.94 405 GLN A N 1
ATOM 2958 C CA . GLN A 1 405 ? -17.840 6.705 -2.010 1.00 95.94 405 GLN A CA 1
ATOM 2959 C C . GLN A 1 405 ? -17.719 5.352 -2.693 1.00 95.94 405 GLN A C 1
ATOM 2961 O O . GLN A 1 405 ? -16.621 4.845 -2.911 1.00 95.94 405 GLN A O 1
ATOM 2966 N N . ARG A 1 406 ? -18.851 4.778 -3.093 1.00 95.62 406 ARG A N 1
ATOM 2967 C CA . ARG A 1 406 ? -18.856 3.543 -3.868 1.00 95.62 406 ARG A CA 1
ATOM 2968 C C . ARG A 1 406 ? -19.023 3.839 -5.348 1.00 95.62 406 ARG A C 1
ATOM 2970 O O . ARG A 1 406 ? -19.929 4.561 -5.752 1.00 95.62 406 ARG A O 1
ATOM 2977 N N . LEU A 1 407 ? -18.169 3.233 -6.156 1.00 93.31 407 LEU A N 1
ATOM 2978 C CA . LEU A 1 407 ? -18.085 3.409 -7.597 1.00 93.31 407 LEU A CA 1
ATOM 2979 C C . LEU A 1 407 ? -18.500 2.115 -8.282 1.00 93.31 407 LEU A C 1
ATOM 2981 O O . LEU A 1 407 ? -17.926 1.056 -8.036 1.00 93.31 407 LEU A O 1
ATOM 2985 N N . SER A 1 408 ? -19.483 2.188 -9.172 1.00 91.81 408 SER A N 1
ATOM 2986 C CA . SER A 1 408 ? -19.755 1.088 -10.098 1.00 91.81 408 SER A CA 1
ATOM 2987 C C . SER A 1 408 ? -18.619 0.916 -11.103 1.00 91.81 408 SER A C 1
ATOM 2989 O O . SER A 1 408 ? -17.809 1.812 -11.352 1.00 91.81 408 SER A O 1
ATOM 2991 N N . ARG A 1 409 ? -18.632 -0.226 -11.781 1.00 89.00 409 ARG A N 1
ATOM 2992 C CA . ARG A 1 409 ? -17.706 -0.530 -12.868 1.00 89.00 409 ARG A CA 1
ATOM 2993 C C . ARG A 1 409 ? -17.819 0.418 -14.069 1.00 89.00 409 ARG A C 1
ATOM 2995 O O . ARG A 1 409 ? -16.873 0.566 -14.852 1.00 89.00 409 ARG A O 1
ATOM 3002 N N . GLU A 1 410 ? -18.971 1.058 -14.217 1.00 87.75 410 GLU A N 1
ATOM 3003 C CA . GLU A 1 410 ? -19.286 2.047 -15.244 1.00 87.75 410 GLU A CA 1
ATOM 3004 C C . GLU A 1 410 ? -18.974 3.492 -14.809 1.00 87.75 410 GLU A C 1
ATOM 3006 O O . GLU A 1 410 ? -19.251 4.414 -15.572 1.00 87.75 410 GLU A O 1
ATOM 3011 N N . GLY A 1 411 ? -18.407 3.703 -13.614 1.00 87.19 411 GLY A N 1
ATOM 3012 C CA . GLY A 1 411 ? -18.016 5.030 -13.120 1.00 87.19 411 GLY A CA 1
ATOM 3013 C C . GLY A 1 411 ? -19.155 5.823 -12.480 1.00 87.19 411 GLY A C 1
ATOM 3014 O O . GLY A 1 411 ? -19.021 7.011 -12.219 1.00 87.19 411 GLY A O 1
ATOM 3015 N N . GLN A 1 412 ? -20.298 5.183 -12.226 1.00 90.06 412 GLN A N 1
ATOM 3016 C CA . GLN A 1 412 ? -21.404 5.797 -11.486 1.00 90.06 412 GLN A CA 1
ATOM 3017 C C . GLN A 1 412 ? -21.135 5.750 -9.984 1.00 90.06 412 GLN A C 1
ATOM 3019 O O . GLN A 1 412 ? -20.806 4.681 -9.464 1.00 90.06 412 GLN A O 1
ATOM 3024 N N . LEU A 1 413 ? -21.360 6.874 -9.306 1.00 93.38 413 LEU A N 1
ATOM 3025 C CA . LEU A 1 413 ? -21.373 6.968 -7.849 1.00 93.38 413 LEU A CA 1
ATOM 3026 C C . LEU A 1 413 ? -22.649 6.317 -7.297 1.00 93.38 413 LEU A C 1
ATOM 3028 O O . LEU A 1 413 ? -23.747 6.562 -7.803 1.00 93.38 413 LEU A O 1
ATOM 3032 N N . LEU A 1 414 ? -22.507 5.461 -6.287 1.00 93.56 414 LEU A N 1
ATOM 3033 C CA . LEU A 1 414 ? -23.581 4.594 -5.796 1.00 93.56 414 LEU A CA 1
ATOM 3034 C C . LEU A 1 414 ? -24.114 4.994 -4.417 1.00 93.56 414 LEU A C 1
ATOM 3036 O O . LEU A 1 414 ? -25.209 4.557 -4.056 1.00 93.56 414 LEU A O 1
ATOM 3040 N N . TRP A 1 415 ? -23.398 5.819 -3.651 1.00 93.81 415 TRP A N 1
ATOM 3041 C CA . TRP A 1 415 ? -23.886 6.350 -2.375 1.00 93.81 415 TRP A CA 1
ATOM 3042 C C . TRP A 1 415 ? -24.482 7.749 -2.536 1.00 93.81 415 TRP A C 1
ATOM 3044 O O . TRP A 1 415 ? -24.174 8.470 -3.484 1.00 93.81 415 TRP A O 1
ATOM 3054 N N . ASN A 1 416 ? -25.401 8.112 -1.634 1.00 86.00 416 ASN A N 1
ATOM 3055 C CA . ASN A 1 416 ? -26.109 9.403 -1.613 1.00 86.00 416 ASN A CA 1
ATOM 3056 C C . ASN A 1 416 ? -26.728 9.819 -2.961 1.00 86.00 416 ASN A C 1
ATOM 3058 O O . ASN A 1 416 ? -26.711 10.989 -3.333 1.00 86.00 416 ASN A O 1
ATOM 3062 N N . GLY A 1 417 ? -27.248 8.856 -3.729 1.00 83.31 417 GLY A N 1
ATOM 3063 C CA . GLY A 1 417 ? -27.833 9.125 -5.050 1.00 83.31 417 GLY A CA 1
ATOM 3064 C C . GLY A 1 417 ? -26.826 9.603 -6.104 1.00 83.31 417 GLY A C 1
ATOM 3065 O O . GLY A 1 417 ? -27.243 10.067 -7.162 1.00 83.31 417 GLY A O 1
ATOM 3066 N N . GLY A 1 418 ? -25.530 9.476 -5.816 1.00 81.75 418 GLY A N 1
ATOM 3067 C CA . GLY A 1 418 ? -24.427 9.898 -6.664 1.00 81.75 418 GLY A CA 1
ATOM 3068 C C . GLY A 1 418 ? -24.088 11.386 -6.588 1.00 81.75 418 GLY A C 1
ATOM 3069 O O . GLY A 1 418 ? -23.440 11.894 -7.496 1.00 81.75 418 GLY A O 1
ATOM 3070 N N . GLU A 1 419 ? -24.539 12.086 -5.542 1.00 75.88 419 GLU A N 1
ATOM 3071 C CA . GLU A 1 419 ? -24.278 13.521 -5.378 1.00 75.88 419 GLU A CA 1
ATOM 3072 C C . GLU A 1 419 ? -23.034 13.816 -4.528 1.00 75.88 419 GLU A C 1
ATOM 3074 O O . GLU A 1 419 ? -22.293 14.737 -4.859 1.00 75.88 419 GLU A O 1
ATOM 3079 N N . GLN A 1 420 ? -22.807 13.076 -3.433 1.00 82.25 420 GLN A N 1
ATOM 3080 C CA . GLN A 1 420 ? -21.723 13.349 -2.478 1.00 82.25 420 GLN A CA 1
ATOM 3081 C C . GLN A 1 420 ? -21.193 12.076 -1.811 1.00 82.25 420 GLN A C 1
ATOM 3083 O O . GLN A 1 420 ? -21.924 11.094 -1.645 1.00 82.25 420 GLN A O 1
ATOM 3088 N N . SER A 1 421 ? -19.932 12.116 -1.381 1.00 86.62 421 SER A N 1
ATOM 3089 C CA . SER A 1 421 ? -19.338 11.107 -0.498 1.00 86.62 421 SER A CA 1
ATOM 3090 C C . SER A 1 421 ? -20.081 11.024 0.837 1.00 86.62 421 SER A C 1
ATOM 3092 O O . SER A 1 421 ? -20.728 11.972 1.282 1.00 86.62 421 SER A O 1
ATOM 3094 N N . THR A 1 422 ? -20.032 9.852 1.460 1.00 87.31 422 THR A N 1
ATOM 3095 C CA . THR A 1 422 ? -20.614 9.595 2.778 1.00 87.31 422 THR A CA 1
ATOM 3096 C C . THR A 1 422 ? -19.563 9.818 3.848 1.00 87.31 422 THR A C 1
ATOM 3098 O O . THR A 1 422 ? -18.454 9.306 3.722 1.00 87.31 422 THR A O 1
ATOM 3101 N N . MET A 1 423 ? -19.932 10.534 4.908 1.00 87.06 423 MET A N 1
ATOM 3102 C CA . MET A 1 423 ? -19.118 10.621 6.115 1.00 87.06 423 MET A CA 1
ATOM 3103 C C . MET A 1 423 ? -19.048 9.246 6.779 1.00 87.06 423 MET A C 1
ATOM 3105 O O . MET A 1 423 ? -20.090 8.699 7.146 1.00 87.06 423 MET A O 1
ATOM 3109 N N . LEU A 1 424 ? -17.851 8.670 6.880 1.00 83.25 424 LEU A N 1
ATOM 3110 C CA . LEU A 1 424 ? -17.644 7.365 7.511 1.00 83.25 424 LEU A CA 1
ATOM 3111 C C . LEU A 1 424 ? -17.292 7.532 8.984 1.00 83.25 424 LEU A C 1
ATOM 3113 O O . LEU A 1 424 ? -17.787 6.776 9.816 1.00 83.25 424 LEU A O 1
ATOM 3117 N N . SER A 1 425 ? -16.498 8.547 9.300 1.00 81.19 425 SER A N 1
ATOM 3118 C CA . SER A 1 425 ? -16.247 8.993 10.660 1.00 81.19 425 SER A CA 1
ATOM 3119 C C . SER A 1 425 ? -16.167 10.520 10.672 1.00 81.19 425 SER A C 1
ATOM 3121 O O . SER A 1 425 ? -15.888 11.123 9.646 1.00 81.19 425 SER A O 1
ATOM 3123 N N . GLY A 1 426 ? -16.612 11.134 11.764 1.00 65.38 426 GLY A N 1
ATOM 3124 C CA . GLY A 1 426 ? -16.826 12.584 11.863 1.00 65.38 426 GLY A CA 1
ATOM 3125 C C . GLY A 1 426 ? -16.730 13.057 13.306 1.00 65.38 426 GLY A C 1
ATOM 3126 O O . GLY A 1 426 ? -17.572 13.826 13.793 1.00 65.38 426 GLY A O 1
ATOM 3127 N N . ALA A 1 427 ? -15.799 12.455 14.047 1.00 65.62 427 ALA A N 1
ATOM 3128 C CA . ALA A 1 427 ? -15.519 12.849 15.414 1.00 65.62 427 ALA A CA 1
ATOM 3129 C C . ALA A 1 427 ? -14.756 14.183 15.419 1.00 65.62 427 ALA A C 1
ATOM 3131 O O . ALA A 1 427 ? -14.192 14.603 14.426 1.00 65.62 427 ALA A O 1
ATOM 3132 N N . LYS A 1 428 ? -14.669 14.857 16.570 1.00 74.12 428 LYS A N 1
ATOM 3133 C CA . LYS A 1 428 ? -13.763 16.018 16.718 1.00 74.12 428 LYS A CA 1
ATOM 3134 C C . LYS A 1 428 ? -12.273 15.637 16.734 1.00 74.12 428 LYS A C 1
ATOM 3136 O O . LYS A 1 428 ? -11.446 16.442 17.141 1.00 74.12 428 LYS A O 1
ATOM 3141 N N . TRP A 1 429 ? -11.965 14.387 16.426 1.00 82.06 429 TRP A N 1
ATOM 3142 C CA . TRP A 1 429 ? -10.622 13.832 16.430 1.00 82.06 429 TRP A CA 1
ATOM 3143 C C . TRP A 1 429 ? -10.071 13.948 15.014 1.00 82.06 429 TRP A C 1
ATOM 3145 O O . TRP A 1 429 ? -10.839 13.891 14.061 1.00 82.06 429 TRP A O 1
ATOM 3155 N N . LEU A 1 430 ? -8.758 14.110 14.862 1.00 82.69 430 LEU A N 1
ATOM 3156 C CA . LEU A 1 430 ? -8.146 14.063 13.536 1.00 82.69 430 LEU A CA 1
ATOM 3157 C C . LEU A 1 430 ? -7.991 12.600 13.130 1.00 82.69 430 LEU A C 1
ATOM 3159 O O . LEU A 1 430 ? -7.208 11.868 13.733 1.00 82.69 430 LEU A O 1
ATOM 3163 N N . GLU A 1 431 ? -8.720 12.175 12.112 1.00 85.75 431 GLU A N 1
ATOM 3164 C CA . GLU A 1 431 ? -8.765 10.788 11.660 1.00 85.75 431 GLU A CA 1
ATOM 3165 C C . GLU A 1 431 ? -7.804 10.595 10.486 1.00 85.75 431 GLU A C 1
ATOM 3167 O O . GLU A 1 431 ? -7.955 11.207 9.430 1.00 85.75 431 GLU A O 1
ATOM 3172 N N . ARG A 1 432 ? -6.767 9.774 10.670 1.00 88.38 432 ARG A N 1
ATOM 3173 C CA . ARG A 1 432 ? -5.628 9.702 9.747 1.00 88.38 432 ARG A CA 1
ATOM 3174 C C . ARG A 1 432 ? -5.192 8.277 9.454 1.00 88.38 432 ARG A C 1
ATOM 3176 O O . ARG A 1 432 ? -5.458 7.340 10.210 1.00 88.38 432 ARG A O 1
ATOM 3183 N N . THR A 1 433 ? -4.441 8.133 8.366 1.00 85.88 433 THR A N 1
ATOM 3184 C CA . THR A 1 433 ? -3.816 6.885 7.916 1.00 85.88 433 THR A CA 1
ATOM 3185 C C . THR A 1 433 ? -4.813 5.724 7.798 1.00 85.88 433 THR A C 1
ATOM 3187 O O . THR A 1 433 ? -4.589 4.669 8.395 1.00 85.88 433 THR A O 1
ATOM 3190 N N . PRO A 1 434 ? -5.934 5.894 7.067 1.00 92.69 434 PRO A N 1
ATOM 3191 C CA . PRO A 1 434 ? -6.923 4.838 6.944 1.00 92.69 434 PRO A CA 1
ATOM 3192 C C . PRO A 1 434 ? -6.355 3.634 6.182 1.00 92.69 434 PRO A C 1
ATOM 3194 O O . PRO A 1 434 ? -5.773 3.766 5.105 1.00 92.69 434 PRO A O 1
ATOM 3197 N N . VAL A 1 435 ? -6.604 2.439 6.709 1.00 94.62 435 VAL A N 1
ATOM 3198 C CA . VAL A 1 435 ? -6.435 1.154 6.029 1.00 94.62 435 VAL A CA 1
ATOM 3199 C C . VAL A 1 435 ? -7.822 0.607 5.728 1.00 94.62 435 VAL A C 1
ATOM 3201 O O . VAL A 1 435 ? -8.578 0.277 6.642 1.00 94.62 435 VAL A O 1
ATOM 3204 N N . ALA A 1 436 ? -8.166 0.520 4.444 1.00 95.38 436 ALA A N 1
ATOM 3205 C CA . ALA A 1 436 ? -9.475 0.064 3.993 1.00 95.38 436 ALA A CA 1
ATOM 3206 C C . ALA A 1 436 ? -9.397 -1.349 3.393 1.00 95.38 436 ALA A C 1
ATOM 3208 O O . ALA A 1 436 ? -8.553 -1.644 2.547 1.00 95.38 436 ALA A O 1
ATOM 3209 N N . LEU A 1 437 ? -10.302 -2.223 3.824 1.00 94.88 437 LEU A N 1
ATOM 3210 C CA . LEU A 1 437 ? -10.361 -3.640 3.468 1.00 94.88 437 LEU A CA 1
ATOM 3211 C C . LEU A 1 437 ? -11.777 -4.005 3.018 1.00 94.88 437 LEU A C 1
ATOM 3213 O O . LEU A 1 437 ? -12.753 -3.468 3.538 1.00 94.88 437 LEU A O 1
ATOM 3217 N N . ALA A 1 438 ? -11.918 -4.951 2.090 1.00 93.88 438 ALA A N 1
ATOM 3218 C CA . ALA A 1 438 ? -13.233 -5.478 1.727 1.00 93.88 438 ALA A CA 1
ATOM 3219 C C . ALA A 1 438 ? -13.809 -6.308 2.885 1.00 93.88 438 ALA A C 1
ATOM 3221 O O . ALA A 1 438 ? -13.118 -7.158 3.439 1.00 93.88 438 ALA A O 1
ATOM 3222 N N . ASP A 1 439 ? -15.086 -6.115 3.220 1.00 91.94 439 ASP A N 1
ATOM 3223 C CA . ASP A 1 439 ? -15.724 -6.836 4.336 1.00 91.94 439 ASP A CA 1
ATOM 3224 C C . ASP A 1 439 ? -16.289 -8.220 3.950 1.00 91.94 439 ASP A C 1
ATOM 3226 O O . ASP A 1 439 ? -16.777 -8.974 4.796 1.00 91.94 439 ASP A O 1
ATOM 3230 N N . GLY A 1 440 ? -16.262 -8.533 2.651 1.00 89.38 440 GLY A N 1
ATOM 3231 C CA . GLY A 1 440 ? -16.809 -9.758 2.072 1.00 89.38 440 GLY A CA 1
ATOM 3232 C C . GLY A 1 440 ? -18.310 -9.780 1.804 1.00 89.38 440 GLY A C 1
ATOM 3233 O O . GLY A 1 440 ? -18.787 -10.669 1.101 1.00 89.38 440 GLY A O 1
ATOM 3234 N N . GLU A 1 441 ? -19.043 -8.777 2.273 1.00 90.06 441 GLU A N 1
ATOM 3235 C CA . GLU A 1 441 ? -20.491 -8.619 2.111 1.00 90.06 441 GLU A CA 1
ATOM 3236 C C . GLU A 1 441 ? -20.842 -7.422 1.199 1.00 90.06 441 GLU A C 1
ATOM 3238 O O . GLU A 1 441 ? -21.979 -6.958 1.183 1.00 90.06 441 GLU A O 1
ATOM 3243 N N . GLY A 1 442 ? -19.876 -6.945 0.402 1.00 90.44 442 GLY A N 1
ATOM 3244 C CA . GLY A 1 442 ? -20.044 -5.831 -0.542 1.00 90.44 442 GLY A CA 1
ATOM 3245 C C . GLY A 1 442 ? -19.792 -4.447 0.064 1.00 90.44 442 GLY A C 1
ATOM 3246 O O . GLY A 1 442 ? -19.995 -3.444 -0.620 1.00 90.44 442 GLY A O 1
ATOM 3247 N N . GLY A 1 443 ? -19.364 -4.398 1.324 1.00 93.19 443 GLY A N 1
ATOM 3248 C CA . GLY A 1 443 ? -18.947 -3.212 2.057 1.00 93.19 443 GLY A CA 1
ATOM 3249 C C . GLY A 1 443 ? -17.435 -3.163 2.294 1.00 93.19 443 GLY A C 1
ATOM 3250 O O . GLY A 1 443 ? -16.653 -3.874 1.655 1.00 93.19 443 GLY A O 1
ATOM 3251 N N . ALA A 1 444 ? -17.026 -2.319 3.239 1.00 94.31 444 ALA A N 1
ATOM 3252 C CA . ALA A 1 444 ? -15.632 -2.171 3.642 1.00 94.31 444 ALA A CA 1
ATOM 3253 C C . ALA A 1 444 ? -15.483 -2.067 5.165 1.00 94.31 444 ALA A C 1
ATOM 3255 O O . ALA A 1 444 ? -16.378 -1.588 5.863 1.00 94.31 444 ALA A O 1
ATOM 3256 N N . ILE A 1 445 ? -14.334 -2.505 5.667 1.00 94.69 445 ILE A N 1
ATOM 3257 C CA . ILE A 1 445 ? -13.840 -2.229 7.015 1.00 94.69 445 ILE A CA 1
ATOM 3258 C C . ILE A 1 445 ? -12.722 -1.199 6.868 1.00 94.69 445 ILE A C 1
ATOM 3260 O O . ILE A 1 445 ? -11.841 -1.376 6.029 1.00 94.69 445 ILE A O 1
ATOM 3264 N N . VAL A 1 446 ? -12.763 -0.129 7.655 1.00 95.31 446 VAL A N 1
ATOM 3265 C CA . VAL A 1 446 ? -11.731 0.912 7.676 1.00 95.31 446 VAL A CA 1
ATOM 3266 C C . VAL A 1 446 ? -11.149 0.972 9.075 1.00 95.31 446 VAL A C 1
ATOM 3268 O O . VAL A 1 446 ? -11.902 1.097 10.036 1.00 95.31 446 VAL A O 1
ATOM 3271 N N . VAL A 1 447 ? -9.829 0.869 9.183 1.00 95.62 447 VAL A N 1
ATOM 3272 C CA . VAL A 1 447 ? -9.070 1.031 10.428 1.00 95.62 447 VAL A CA 1
ATOM 3273 C C . VAL A 1 447 ? -8.247 2.306 10.311 1.00 95.62 447 VAL A C 1
ATOM 3275 O O . VAL A 1 447 ? -7.672 2.545 9.256 1.00 95.62 447 VAL A O 1
ATOM 3278 N N . LEU A 1 448 ? -8.200 3.136 11.344 1.00 94.94 448 LEU A N 1
ATOM 3279 C CA . LEU A 1 448 ? -7.564 4.454 11.298 1.00 94.94 448 LEU A CA 1
ATOM 3280 C C . LEU A 1 448 ? -6.943 4.822 12.645 1.00 94.94 448 LEU A C 1
ATOM 3282 O O . LEU A 1 448 ? -7.271 4.220 13.667 1.00 94.94 448 LEU A O 1
ATOM 3286 N N . THR A 1 449 ? -6.069 5.826 12.631 1.00 94.81 449 THR A N 1
ATOM 3287 C CA . THR A 1 449 ? -5.590 6.498 13.843 1.00 94.81 449 THR A CA 1
ATOM 3288 C C . THR A 1 449 ? -6.446 7.732 14.098 1.00 94.81 449 THR A C 1
ATOM 3290 O O . THR A 1 449 ? -6.575 8.575 13.211 1.00 94.81 449 THR A O 1
ATOM 3293 N N . ALA A 1 450 ? -7.026 7.842 15.288 1.00 92.62 450 ALA A N 1
ATOM 3294 C CA . ALA A 1 450 ? -7.750 9.019 15.746 1.00 92.62 450 ALA A CA 1
ATOM 3295 C C . ALA A 1 450 ? -6.840 9.823 16.681 1.00 92.62 450 ALA A C 1
ATOM 3297 O O . ALA A 1 450 ? -6.356 9.285 17.669 1.00 92.62 450 ALA A O 1
ATOM 3298 N N . VAL A 1 451 ? -6.612 11.104 16.382 1.00 90.94 451 VAL A N 1
ATOM 3299 C CA . VAL A 1 451 ? -5.779 11.990 17.211 1.00 90.94 451 VAL A CA 1
ATOM 3300 C C . VAL A 1 451 ? -6.647 12.976 17.978 1.00 90.94 451 VAL A C 1
ATOM 3302 O O . VAL A 1 451 ? -7.475 13.677 17.386 1.00 90.94 451 VAL A O 1
ATOM 3305 N N . GLY A 1 452 ? -6.458 13.039 19.291 1.00 87.56 452 GLY A N 1
ATOM 3306 C CA . GLY A 1 452 ? -7.322 13.805 20.173 1.00 87.56 452 GLY A CA 1
ATOM 3307 C C . GLY A 1 452 ? -7.167 15.323 20.001 1.00 87.56 452 GLY A C 1
ATOM 3308 O O . GLY A 1 452 ? -6.054 15.832 19.817 1.00 87.56 452 GLY A O 1
ATOM 3309 N N . PRO A 1 453 ? -8.283 16.078 20.032 1.00 84.75 453 PRO A N 1
ATOM 3310 C CA . PRO A 1 453 ? -8.271 17.523 19.817 1.00 84.75 453 PRO A CA 1
ATOM 3311 C C . PRO A 1 453 ? -7.675 18.292 21.002 1.00 84.75 453 PRO A C 1
ATOM 3313 O O . PRO A 1 453 ? -7.571 17.774 22.113 1.00 84.75 453 PRO A O 1
ATOM 3316 N N . GLU A 1 454 ? -7.378 19.581 20.790 1.00 81.88 454 GLU A N 1
ATOM 3317 C CA . GLU A 1 454 ? -6.939 20.505 21.849 1.00 81.88 454 GLU A CA 1
ATOM 3318 C C . GLU A 1 454 ? -7.874 20.437 23.076 1.00 81.88 454 GLU A C 1
ATOM 3320 O O . GLU A 1 454 ? -9.098 20.586 22.964 1.00 81.88 454 GLU A O 1
ATOM 3325 N N . GLY A 1 455 ? -7.300 20.230 24.267 1.00 84.69 455 GLY A N 1
ATOM 3326 C CA . GLY A 1 455 ? -8.048 20.062 25.511 1.00 84.69 455 GLY A CA 1
ATOM 3327 C C . GLY A 1 455 ? -7.691 18.799 26.294 1.00 84.69 455 GLY A C 1
ATOM 3328 O O . GLY A 1 455 ? -6.531 18.553 26.598 1.00 84.69 455 GLY A O 1
ATOM 3329 N N . GLU A 1 456 ? -8.715 18.056 26.725 1.00 80.06 456 GLU A N 1
ATOM 3330 C CA . GLU A 1 456 ? -8.567 16.915 27.647 1.00 80.06 456 GLU A CA 1
ATOM 3331 C C . GLU A 1 456 ? -7.837 15.717 27.019 1.00 80.06 456 GLU A C 1
ATOM 3333 O O . GLU A 1 456 ? -7.176 14.988 27.748 1.00 80.06 456 GLU A O 1
ATOM 3338 N N . PHE A 1 457 ? -7.903 15.577 25.692 1.00 82.00 457 PHE A N 1
ATOM 3339 C CA . PHE A 1 457 ? -7.312 14.480 24.913 1.00 82.00 457 PHE A CA 1
ATOM 3340 C C . PHE A 1 457 ? -6.210 14.977 23.961 1.00 82.00 457 PHE A C 1
ATOM 3342 O O . PHE A 1 457 ? -5.925 14.351 22.950 1.00 82.00 457 PHE A O 1
ATOM 3349 N N . GLU A 1 458 ? -5.628 16.152 24.214 1.00 86.62 458 GLU A N 1
ATOM 3350 C CA . GLU A 1 458 ? -4.704 16.766 23.256 1.00 86.62 458 GLU A CA 1
ATOM 3351 C C . GLU A 1 458 ? -3.464 15.900 23.018 1.00 86.62 458 GLU A C 1
ATOM 3353 O O . GLU A 1 458 ? -2.675 15.665 23.936 1.00 86.62 458 GLU A O 1
ATOM 3358 N N . GLY A 1 459 ? -3.272 15.497 21.760 1.00 84.25 459 GLY A N 1
ATOM 3359 C CA . GLY A 1 459 ? -2.124 14.699 21.332 1.00 84.25 459 GLY A CA 1
ATOM 3360 C C . GLY A 1 459 ? -2.228 13.211 21.657 1.00 84.25 459 GLY A C 1
ATOM 3361 O O . GLY A 1 459 ? -1.264 12.497 21.396 1.00 84.25 459 GLY A O 1
ATOM 3362 N N . ASP A 1 460 ? -3.364 12.768 22.196 1.00 89.69 460 ASP A N 1
ATOM 3363 C CA . ASP A 1 460 ? -3.695 11.354 22.346 1.00 89.69 460 ASP A CA 1
ATOM 3364 C C . ASP A 1 460 ? -3.836 10.699 20.966 1.00 89.69 460 ASP A C 1
ATOM 3366 O O . ASP A 1 460 ? -4.290 11.359 20.026 1.00 89.69 460 ASP A O 1
ATOM 3370 N N . GLU A 1 461 ? -3.434 9.440 20.821 1.00 93.00 461 GLU A N 1
ATOM 3371 C CA . GLU A 1 461 ? -3.553 8.692 19.565 1.00 93.00 461 GLU A CA 1
ATOM 3372 C C . GLU A 1 461 ? -4.208 7.344 19.863 1.00 93.00 461 GLU A C 1
ATOM 3374 O O . GLU A 1 461 ? -3.635 6.549 20.596 1.00 93.00 461 GLU A O 1
ATOM 3379 N N . ASP A 1 462 ? -5.361 7.079 19.252 1.00 93.25 462 ASP A N 1
ATOM 3380 C CA . ASP A 1 462 ? -6.089 5.816 19.386 1.00 93.25 462 ASP A CA 1
ATOM 3381 C C . ASP A 1 462 ? -6.200 5.106 18.033 1.00 93.25 462 ASP A C 1
ATOM 3383 O O . ASP A 1 462 ? -6.226 5.735 16.968 1.00 93.25 462 ASP A O 1
ATOM 3387 N N . VAL A 1 463 ? -6.389 3.785 18.051 1.00 94.94 463 VAL A N 1
ATOM 3388 C CA . VAL A 1 463 ? -6.713 3.010 16.843 1.00 94.94 463 VAL A CA 1
ATOM 3389 C C . VAL A 1 463 ? -8.186 2.646 16.843 1.00 94.94 463 VAL A C 1
ATOM 3391 O O . VAL A 1 463 ? -8.660 1.885 17.689 1.00 94.94 463 VAL A O 1
ATOM 3394 N N . TRP A 1 464 ? -8.920 3.145 15.854 1.00 93.94 464 TRP A N 1
ATOM 3395 C CA . TRP A 1 464 ? -10.351 2.899 15.695 1.00 93.94 464 TRP A CA 1
ATOM 3396 C C . TRP A 1 464 ? -10.634 2.114 14.420 1.00 93.94 464 TRP A C 1
ATOM 3398 O O . TRP A 1 464 ? -9.870 2.145 13.456 1.00 93.94 464 TRP A O 1
ATOM 3408 N N . ALA A 1 465 ? -11.770 1.427 14.393 1.00 93.88 465 ALA A N 1
ATOM 3409 C CA . ALA A 1 465 ? -12.272 0.763 13.207 1.00 93.88 465 ALA A CA 1
ATOM 3410 C C . ALA A 1 465 ? -13.756 1.046 12.982 1.00 93.88 465 ALA A C 1
ATOM 3412 O O . ALA A 1 465 ? -14.551 1.147 13.912 1.00 93.88 465 ALA A O 1
ATOM 3413 N N . LEU A 1 466 ? -14.161 1.105 11.724 1.00 92.88 466 LEU A N 1
ATOM 3414 C CA . LEU A 1 466 ? -15.551 1.222 11.310 1.00 92.88 466 LEU A CA 1
ATOM 3415 C C . LEU A 1 466 ? -15.843 0.229 10.195 1.00 92.88 466 LEU A C 1
ATOM 3417 O O . LEU A 1 466 ? -14.953 -0.209 9.467 1.00 92.88 466 LEU A O 1
ATOM 3421 N N . ARG A 1 467 ? -17.119 -0.111 10.043 1.00 92.75 467 ARG A N 1
ATOM 3422 C CA . ARG A 1 467 ? -17.588 -0.968 8.960 1.00 92.75 467 ARG A CA 1
ATOM 3423 C C . ARG A 1 467 ? -18.740 -0.302 8.240 1.00 92.75 467 ARG A C 1
ATOM 3425 O O . ARG A 1 467 ? -19.738 0.048 8.868 1.00 92.75 467 ARG A O 1
ATOM 3432 N N . VAL A 1 468 ? -18.609 -0.177 6.926 1.00 92.19 468 VAL A N 1
ATOM 3433 C CA . VAL A 1 468 ? -19.592 0.441 6.040 1.00 92.19 468 VAL A CA 1
ATOM 3434 C C . VAL A 1 468 ? -20.208 -0.604 5.117 1.00 92.19 468 VAL A C 1
ATOM 3436 O O . VAL A 1 468 ? -19.508 -1.449 4.566 1.00 92.19 468 VAL A O 1
ATOM 3439 N N . SER A 1 469 ? -21.529 -0.563 4.965 1.00 91.88 469 SER A N 1
ATOM 3440 C CA . SER A 1 469 ? -22.285 -1.472 4.108 1.00 91.88 469 SER A CA 1
ATOM 3441 C C . SER A 1 469 ? -22.117 -1.145 2.628 1.00 91.88 469 SER A C 1
ATOM 3443 O O . SER A 1 469 ? -21.644 -0.076 2.237 1.00 91.88 469 SER A O 1
ATOM 3445 N N . GLN A 1 470 ? -22.618 -2.045 1.787 1.00 92.19 470 GLN A N 1
ATOM 3446 C CA . GLN A 1 470 ? -22.729 -1.840 0.349 1.00 92.19 470 GLN A CA 1
ATOM 3447 C C . GLN A 1 470 ? -23.489 -0.544 -0.032 1.00 92.19 470 GLN A C 1
ATOM 3449 O O . GLN A 1 470 ? -23.241 0.049 -1.088 1.00 92.19 470 GLN A O 1
ATOM 3454 N N . GLU A 1 471 ? -24.405 -0.092 0.822 1.00 91.38 471 GLU A N 1
ATOM 3455 C CA . GLU A 1 471 ? -25.245 1.101 0.670 1.00 91.38 471 GLU A CA 1
ATOM 3456 C C . GLU A 1 471 ? -24.683 2.351 1.366 1.00 91.38 471 GLU A C 1
ATOM 3458 O O . GLU A 1 471 ? -25.346 3.388 1.349 1.00 91.38 471 GLU A O 1
ATOM 3463 N N . GLY A 1 472 ? -23.496 2.275 1.977 1.00 89.94 472 GLY A N 1
ATOM 3464 C CA . GLY A 1 472 ? -22.876 3.419 2.651 1.00 89.94 472 GLY A CA 1
ATOM 3465 C C . GLY A 1 472 ? -23.355 3.614 4.088 1.00 89.94 472 GLY A C 1
ATOM 3466 O O . GLY A 1 472 ? -23.247 4.705 4.631 1.00 89.94 472 GLY A O 1
ATOM 3467 N N . GLN A 1 473 ? -23.930 2.585 4.717 1.00 89.12 473 GLN A N 1
ATOM 3468 C CA . GLN A 1 473 ? -24.407 2.671 6.099 1.00 89.12 473 GLN A CA 1
ATOM 3469 C C . GLN A 1 473 ? -23.378 2.097 7.066 1.00 89.12 473 GLN A C 1
ATOM 3471 O O . GLN A 1 473 ? -22.860 1.008 6.828 1.00 89.12 473 GLN A O 1
ATOM 3476 N N . LEU A 1 474 ? -23.128 2.778 8.184 1.00 89.50 474 LEU A N 1
ATOM 3477 C CA . LEU A 1 474 ? -22.340 2.204 9.273 1.00 89.50 474 LEU A CA 1
ATOM 3478 C C . LEU A 1 474 ? -23.063 0.983 9.857 1.00 89.50 474 LEU A C 1
ATOM 3480 O O . LEU A 1 474 ? -24.268 1.023 10.115 1.00 89.50 474 LEU A O 1
ATOM 3484 N N . LEU A 1 475 ? -22.333 -0.119 10.032 1.00 87.19 475 LEU A N 1
ATOM 3485 C CA . LEU A 1 475 ? -22.904 -1.415 10.411 1.00 87.19 475 LEU A CA 1
ATOM 3486 C C . LEU A 1 475 ? -22.726 -1.763 11.892 1.00 87.19 475 LEU A C 1
ATOM 3488 O O . LEU A 1 475 ? -23.555 -2.490 12.446 1.00 87.19 475 LEU A O 1
ATOM 3492 N N . TRP A 1 476 ? -21.672 -1.275 12.543 1.00 85.38 476 TRP A N 1
ATOM 3493 C CA . TRP A 1 476 ? -21.422 -1.555 13.959 1.00 85.38 476 TRP A CA 1
ATOM 3494 C C . TRP A 1 476 ? -22.176 -0.596 14.878 1.00 85.38 476 TRP A C 1
ATOM 3496 O O . TRP A 1 476 ? -22.580 0.494 14.476 1.00 85.38 476 TRP A O 1
ATOM 3506 N N . HIS A 1 477 ? -22.453 -1.062 16.099 1.00 73.94 477 HIS A N 1
ATOM 3507 C CA . HIS A 1 477 ? -23.141 -0.295 17.144 1.00 73.94 477 HIS A CA 1
ATOM 3508 C C . HIS A 1 477 ? -24.441 0.387 16.676 1.00 73.94 477 HIS A C 1
ATOM 3510 O O . HIS A 1 477 ? -24.671 1.557 16.944 1.00 73.94 477 HIS A O 1
ATOM 3516 N N . ASN A 1 478 ? -25.309 -0.347 15.966 1.00 70.12 478 ASN A N 1
ATOM 3517 C CA . ASN A 1 478 ? -26.561 0.174 15.385 1.00 70.12 478 ASN A CA 1
ATOM 3518 C C . ASN A 1 478 ? -26.370 1.355 14.410 1.00 70.12 478 ASN A C 1
ATOM 3520 O O . ASN A 1 478 ? -27.287 2.155 14.229 1.00 70.12 478 ASN A O 1
ATOM 3524 N N . GLY A 1 479 ? -25.202 1.443 13.773 1.00 66.69 479 GLY A N 1
ATOM 3525 C CA . GLY A 1 479 ? -24.843 2.530 12.868 1.00 66.69 479 GLY A CA 1
ATOM 3526 C C . GLY A 1 479 ? -24.474 3.825 13.582 1.00 66.69 479 GLY A C 1
ATOM 3527 O O . GLY A 1 479 ? -24.513 4.882 12.958 1.00 66.69 479 GLY A O 1
ATOM 3528 N N . GLU A 1 480 ? -24.164 3.758 14.881 1.00 61.97 480 GLU A N 1
ATOM 3529 C CA . GLU A 1 480 ? -23.916 4.946 15.696 1.00 61.97 480 GLU A CA 1
ATOM 3530 C C . GLU A 1 480 ? -22.424 5.234 15.911 1.00 61.97 480 GLU A C 1
ATOM 3532 O O . GLU A 1 480 ? -22.090 6.407 16.057 1.00 61.97 480 GLU A O 1
ATOM 3537 N N . GLN A 1 481 ? -21.534 4.227 15.957 1.00 67.12 481 GLN A N 1
ATOM 3538 C CA . GLN A 1 481 ? -20.137 4.434 16.383 1.00 67.12 481 GLN A CA 1
ATOM 3539 C C . GLN A 1 481 ? -19.125 3.456 15.763 1.00 67.12 481 GLN A C 1
ATOM 3541 O O . GLN A 1 481 ? -19.467 2.331 15.384 1.00 67.12 481 GLN A O 1
ATOM 3546 N N . SER A 1 482 ? -17.873 3.915 15.699 1.00 84.56 482 SER A N 1
ATOM 3547 C CA . SER A 1 482 ? -16.664 3.112 15.512 1.00 84.56 482 SER A CA 1
ATOM 3548 C C . SER A 1 482 ? -16.441 2.147 16.686 1.00 84.56 482 SER A C 1
ATOM 3550 O O . SER A 1 482 ? -17.022 2.289 17.762 1.00 84.56 482 SER A O 1
ATOM 3552 N N . VAL A 1 483 ? -15.601 1.143 16.456 1.00 89.25 483 VAL A N 1
ATOM 3553 C CA . VAL A 1 483 ? -15.036 0.255 17.470 1.00 89.25 483 VAL A CA 1
ATOM 3554 C C . VAL A 1 483 ? -13.651 0.789 17.818 1.00 89.25 483 VAL A C 1
ATOM 3556 O O . VAL A 1 483 ? -12.792 0.874 16.944 1.00 89.25 483 VAL A O 1
ATOM 3559 N N . GLU A 1 484 ? -13.421 1.123 19.082 1.00 91.31 484 GLU A N 1
ATOM 3560 C CA . GLU A 1 484 ? -12.080 1.399 19.603 1.00 91.31 484 GLU A CA 1
ATOM 3561 C C . GLU A 1 484 ? -11.304 0.073 19.677 1.00 91.31 484 GLU A C 1
ATOM 3563 O O . GLU A 1 484 ? -11.666 -0.836 20.427 1.00 91.31 484 GLU A O 1
ATOM 3568 N N . ILE A 1 485 ? -10.285 -0.086 18.830 1.00 92.31 485 ILE A N 1
ATOM 3569 C CA . ILE A 1 485 ? -9.415 -1.272 18.807 1.00 92.31 485 ILE A CA 1
ATOM 3570 C C . ILE A 1 485 ? -8.411 -1.191 19.956 1.00 92.31 485 ILE A C 1
ATOM 3572 O O . ILE A 1 485 ? -8.186 -2.178 20.673 1.00 92.31 485 ILE A O 1
ATOM 3576 N N . ALA A 1 486 ? -7.838 -0.001 20.111 1.00 91.62 486 ALA A N 1
ATOM 3577 C CA . ALA A 1 486 ? -6.934 0.381 21.173 1.00 91.62 486 ALA A CA 1
ATOM 3578 C C . ALA A 1 486 ? -7.183 1.849 21.522 1.00 91.62 486 ALA A C 1
ATOM 3580 O O . ALA A 1 486 ? -7.272 2.675 20.613 1.00 91.62 486 ALA A O 1
ATOM 3581 N N . GLY A 1 487 ? -7.333 2.098 22.817 1.00 86.31 487 GLY A N 1
ATOM 3582 C CA . GLY A 1 487 ? -7.330 3.420 23.416 1.00 86.31 487 GLY A CA 1
ATOM 3583 C C . GLY A 1 487 ? -6.877 3.278 24.862 1.00 86.31 487 GLY A C 1
ATOM 3584 O O . GLY A 1 487 ? -7.444 2.490 25.637 1.00 86.31 487 GLY A O 1
ATOM 3585 N N . SER A 1 488 ? -5.782 3.938 25.217 1.00 85.25 488 SER A N 1
ATOM 3586 C CA . SER A 1 488 ? -5.218 3.885 26.563 1.00 85.25 488 SER A CA 1
ATOM 3587 C C . SER A 1 488 ? -4.517 5.194 26.934 1.00 85.25 488 SER A C 1
ATOM 3589 O O . SER A 1 488 ? -4.677 6.199 26.268 1.00 85.25 488 SER A O 1
ATOM 3591 N N . ASP A 1 489 ? -3.754 5.211 28.032 1.00 84.31 489 ASP A N 1
ATOM 3592 C CA . ASP A 1 489 ? -2.904 6.369 28.357 1.00 84.31 489 ASP A CA 1
ATOM 3593 C C . ASP A 1 489 ? -1.601 6.386 27.507 1.00 84.31 489 ASP A C 1
ATOM 3595 O O . ASP A 1 489 ? -0.685 7.162 27.794 1.00 84.31 489 ASP A O 1
ATOM 3599 N N . LEU A 1 490 ? -1.457 5.469 26.541 1.00 89.19 490 LEU A N 1
ATOM 3600 C CA . LEU A 1 490 ? -0.335 5.353 25.603 1.00 89.19 490 LEU A CA 1
ATOM 3601 C C . LEU A 1 490 ? -0.768 5.860 24.222 1.00 89.19 490 LEU A C 1
ATOM 3603 O O . LEU A 1 490 ? -1.953 5.961 23.951 1.00 89.19 490 LEU A O 1
ATOM 3607 N N . LEU A 1 491 ? 0.188 6.137 23.332 1.00 92.44 491 LEU A N 1
ATOM 3608 C CA . LEU A 1 491 ? -0.139 6.545 21.962 1.00 92.44 491 LEU A CA 1
ATOM 3609 C C . LEU A 1 491 ? -0.202 5.318 21.049 1.00 92.44 491 LEU A C 1
ATOM 3611 O O . LEU A 1 491 ? 0.828 4.684 20.801 1.00 92.44 491 LEU A O 1
ATOM 3615 N N . GLU A 1 492 ? -1.382 4.999 20.529 1.00 94.69 492 GLU A N 1
ATOM 3616 C CA . GLU A 1 492 ? -1.628 3.911 19.590 1.00 94.69 492 GLU A CA 1
ATOM 3617 C C . GLU A 1 492 ? -1.857 4.421 18.163 1.00 94.69 492 GLU A C 1
ATOM 3619 O O . GLU A 1 492 ? -2.791 5.165 17.865 1.00 94.69 492 GLU A O 1
ATOM 3624 N N . ARG A 1 493 ? -1.000 4.004 17.223 1.00 94.81 493 ARG A N 1
ATOM 3625 C CA . ARG A 1 493 ? -1.007 4.585 15.872 1.00 94.81 493 ARG A CA 1
ATOM 3626 C C . ARG A 1 493 ? -0.544 3.648 14.765 1.00 94.81 493 ARG A C 1
ATOM 3628 O O . ARG A 1 493 ? -0.028 2.558 15.005 1.00 94.81 493 ARG A O 1
ATOM 3635 N N . ARG A 1 494 ? -0.687 4.131 13.523 1.00 93.31 494 ARG A N 1
ATOM 3636 C CA . ARG A 1 494 ? -0.176 3.509 12.287 1.00 93.31 494 ARG A CA 1
ATOM 3637 C C . ARG A 1 494 ? -0.588 2.038 12.153 1.00 93.31 494 ARG A C 1
ATOM 3639 O O . ARG A 1 494 ? 0.274 1.159 12.055 1.00 93.31 494 ARG A O 1
ATOM 3646 N N . PRO A 1 495 ? -1.901 1.757 12.151 1.00 96.88 495 PRO A N 1
ATOM 3647 C CA . PRO A 1 495 ? -2.380 0.394 12.040 1.00 96.88 495 PRO A CA 1
ATOM 3648 C C . PRO A 1 495 ? -1.975 -0.232 10.697 1.00 96.88 495 PRO A C 1
ATOM 3650 O O . PRO A 1 495 ? -2.085 0.382 9.638 1.00 96.88 495 PRO A O 1
ATOM 3653 N N . GLY A 1 496 ? -1.562 -1.493 10.737 1.00 97.12 496 GLY A N 1
ATOM 3654 C CA . GLY A 1 496 ? -1.642 -2.435 9.627 1.00 97.12 496 GLY A CA 1
ATOM 3655 C C . GLY A 1 496 ? -2.782 -3.417 9.888 1.00 97.12 496 GLY A C 1
ATOM 3656 O O . GLY A 1 496 ? -3.068 -3.745 11.039 1.00 97.12 496 GLY A O 1
ATOM 3657 N N . ALA A 1 497 ? -3.458 -3.900 8.846 1.00 97.19 497 ALA A N 1
ATOM 3658 C CA . ALA A 1 497 ? -4.590 -4.802 9.032 1.00 97.19 497 ALA A CA 1
ATOM 3659 C C . ALA A 1 497 ? -4.773 -5.766 7.862 1.00 97.19 497 ALA A C 1
ATOM 3661 O O . ALA A 1 497 ? -4.608 -5.361 6.719 1.00 97.19 497 ALA A O 1
ATOM 3662 N N . ALA A 1 498 ? -5.202 -6.998 8.130 1.00 95.62 498 ALA A N 1
ATOM 3663 C CA . ALA A 1 498 ? -5.641 -7.921 7.085 1.00 95.62 498 ALA A CA 1
ATOM 3664 C C . ALA A 1 498 ? -6.893 -8.696 7.468 1.00 95.62 498 ALA A C 1
ATOM 3666 O O . ALA A 1 498 ? -7.123 -9.033 8.628 1.00 95.62 498 ALA A O 1
ATOM 3667 N N . VAL A 1 499 ? -7.680 -9.007 6.439 1.00 93.81 499 VAL A N 1
ATOM 3668 C CA . VAL A 1 499 ? -8.834 -9.899 6.535 1.00 93.81 499 VAL A CA 1
ATOM 3669 C C . VAL A 1 499 ? -8.360 -11.330 6.772 1.00 93.81 499 VAL A C 1
ATOM 3671 O O . VAL A 1 499 ? -7.567 -11.857 5.990 1.00 93.81 499 VAL A O 1
ATOM 3674 N N . VAL A 1 500 ? -8.900 -11.967 7.807 1.00 91.44 500 VAL A N 1
ATOM 3675 C CA . VAL A 1 500 ? -8.670 -13.370 8.170 1.00 91.44 500 VAL A CA 1
ATOM 3676 C C . VAL A 1 500 ? -10.002 -14.135 8.180 1.00 91.44 500 VAL A C 1
ATOM 3678 O O . VAL A 1 500 ? -11.065 -13.533 8.357 1.00 91.44 500 VAL A O 1
ATOM 3681 N N . GLN A 1 501 ? -9.967 -15.446 7.911 1.00 74.81 501 GLN A N 1
ATOM 3682 C CA . GLN A 1 501 ? -11.162 -16.299 7.764 1.00 74.81 501 GLN A CA 1
ATOM 3683 C C . GLN A 1 501 ? -11.343 -17.298 8.899 1.00 74.81 501 GLN A C 1
ATOM 3685 O O . GLN A 1 501 ? -10.320 -17.837 9.372 1.00 74.81 501 GLN A O 1
#

Solvent-accessible surface area (backbone atoms only — not comparable to full-atom values): 26029 Å² total; per-residue (Å²): 144,81,84,85,77,78,82,73,82,82,73,81,84,70,82,90,69,84,73,78,76,56,62,72,33,24,30,44,37,30,29,33,37,35,47,83,86,40,90,83,39,36,23,22,31,36,32,44,41,39,37,65,81,60,47,75,45,68,95,46,100,61,68,41,77,71,45,76,62,84,22,29,36,40,79,40,41,39,37,41,40,87,76,27,19,30,36,39,34,30,32,42,33,33,66,55,77,95,54,47,77,42,23,26,27,30,31,44,36,34,41,62,74,60,47,49,72,42,69,80,53,77,50,68,42,74,72,44,73,71,93,32,37,35,40,78,73,40,73,46,59,49,86,78,45,23,33,35,39,36,28,32,37,30,45,94,88,67,51,24,40,40,36,33,41,32,35,40,73,86,61,46,77,61,25,48,68,93,83,40,66,18,61,50,57,66,66,85,47,37,30,38,80,64,42,77,28,64,31,87,71,58,25,31,33,41,32,29,32,36,35,39,91,89,69,47,26,39,43,30,34,27,37,33,40,60,73,32,45,39,62,36,70,84,50,42,50,46,39,72,60,45,72,55,94,34,34,29,42,59,69,30,54,29,49,37,85,72,35,20,32,39,36,38,24,28,39,32,32,75,58,76,95,53,48,76,43,32,38,31,28,28,38,33,35,41,62,84,61,49,44,54,38,76,73,38,52,46,63,41,76,61,54,64,78,91,40,42,27,38,72,46,41,55,36,59,45,83,77,42,22,35,34,39,37,27,34,36,28,38,78,64,73,95,56,43,77,27,21,24,33,33,31,34,37,31,44,76,77,65,46,53,64,29,69,89,49,67,43,54,39,79,60,37,75,62,88,24,39,38,40,81,70,41,73,28,67,37,96,87,36,28,34,39,41,38,29,32,37,32,29,77,61,76,97,52,46,76,41,22,25,33,31,31,34,34,32,42,76,78,59,46,52,64,24,72,90,46,76,50,53,42,79,72,45,80,64,84,30,40,37,40,73,72,40,66,40,59,30,48,75,64,25,34,36,38,36,28,22,35,30,33,40,91,69,97,43,50,78,39,27,22,26,36,31,42,38,34,40,67,74,66,42,52,63,28,72,88,45,73,50,66,39,76,78,42,77,67,93,39,36,26,36,65,58,17,62,26,67,23,103

Foldseek 3Di:
DQQQAFAPPPDQPDDDDDDDQQDFWKKKKKWWWFFPPPPQFWIWIWIWIQGSQRDTDLPDPDTQTLGGDSGHWDDWAWEFLQQQWTKTKTKTAHCDDPLHRAIFIWIWTAHNNRFTPAPRSPDTAGQGRDNWHWDDKHKYALVQRWIKIWTWTADPVRAIFIFMWTAHNHGDTQQDDPPDTAGQADDPFHWADWDWEHLSQSWIKIWTWGQDPVRAIFIFIWIQHNNRATQEPRRYHTAGLEQDPWHWALKDWYDLSQRWIKIKTWTAACDDPCHRAIFIWIWIAHNHGATDAVRRHHTAGFAADPFHWHNWYWDDLVQSWIKIKTWGADCDDPLHGEIFIWIWIAHNRRQTQEPNSNHTAGQADDRFHWDSWHWEADPQSKIKIKTWGAHCDDPLHRAIFIWIWIADSRGATQEPNRPHTAGQGDDNWRWDDWDWYDRSQQWIKIKTWTQDDPDPRHRAIFIWMWIAHNHGATSHPNSPDIRGRDGDPIHIHDMHMDTGD

pLDDT: mean 87.95, std 14.67, range [21.83, 98.69]

Mean predicted aligned error: 6.57 Å

Nearest PDB structures (foldseek):
  2oxb-assembly1_A  TM=3.190E-01  e=1.398E-05  Arabidopsis thaliana
  1st8-assembly1_A  TM=3.380E-01  e=5.107E-05  Cichorium intybus
  2aez-assembly1_A  TM=3.285E-01  e=6.812E-05  Cichorium intybus
  8qcb-assembly1_D  TM=4.542E-01  e=2.746E-02  Saccharomyces cerevisiae
  8qca-assembly1_C  TM=4.381E-01  e=1.471E-02  Saccharomyces cerevisiae

Secondary structure (DSSP, 8-state):
--------------SS--PPP----EEEEEEEEE-TT-SSS-BEEEEEEE-TTS-B-SSSSSPEEEE--SSEEEEEEEEE-SSS-EEEEEEEE--SSTTTT-EEEEEEEE-TTS-B-SGGGSSPEEEE--SSEEEEEEEEE-SSSSEEEEEEEE-TT--EEEEEEEE-TTS-BSS-BTTBPEES---SSEEEEEEEEE-SSS-EEEEEEEE-TTS-EEEEEEEEPTTS-B-GGGGSSPEES---SSEEEEEEEEE-SSSSEEEEEEEE--SSTTTT-EEEEEEEE-TTS-B-GGGGSSPEE----SSEEEEEEEEE-SSS-EEEEEEEE--SSTTTT-BEEEEEEE-TTS-B-SGGGS-PEEEE--SSEEEEEEEEE-TTS-EEEEEEEE--SSTTTT-EEEEEEEE-TTS-B-SGGGSSPEES---SSEEEEEEEEE-SSSSEEEEEEEEPPTTTTTT-EEEEEEEE-TTS-B-SGGGT--EEEE-SSSEEEEEEEEEE-